Protein AF-X6LJZ7-F1 (afdb_monomer_lite)

Organism: Reticulomyxa filosa (NCBI:txid46433)

Secondary structure (DSSP, 8-state):
-HHHHHHHHHHHHTT-SEEE-S--SS--SS--EEEETTEEEEEEETTEEEEEEEETTTTEEEEEEE--TT---SSEEEEE---BTTBEEEEEEEBTTTEEEEEEE--TT-TTS-------EE-B-TT-PBP---SSEEEEEEEEEESTTS-EEEEEEETTEEEEEETTTTEEEEEEE---SSS---S-EEEEETTEEEEEEEEETTEEEEEEEETTTTEEEEEEE---HHHHT-BS-EEEEETTTEEEEE--EEE-TTSPEEE---EEEEETTTTEEEE-S---SS--BS-EEEE-TTSSEEEEE--B-TT-PBP--EEEEEPPBPGGGS---SS--SHHHHHHHHHHHHHHHHHHHTT--EEEEEES-TTHHHHHTTSTT-EEEEETTEEEEEE--SEEEEESS-EE-EEEEEES-EEEEES--EESSEEEE-TT-EE-HHHHHHSPPEEP-IIIIIIIHHHHHHHHHHHTT-SS-THHHHHHHHHHB-TT-HHHHHHHHHHHHHHHHTT-HHHHHHHHHHHHHHHHHHH-SSSHHHHHHHHHHHHHHHHTT-HHHHHHHHHHHHHHHHHHHTT--HHHHHHHHHHHHHHHHTT-HHHHHHHHHHHHHHHHHHH-TTSHHHHHHHHHHHHHHHHHHHHHHHHHHHHHHHHHHHHHHHHTTSTTS-----TTGGGTTTT-

Sequence (680 aa):
METMNVDFEKIWLDRTIFAALSPLPIPLFQGQCISYKQEILICGGNKVNECYSYHTIQKQYKFICSYPKDVILLGHCVVDIKNNKNKITLLSFGGSFKHTLIMNYTSVWNDKIVVKNNKWIPLKDNNNNIICIDKGNYEGARAVIGGSNNNLLFITYSPQNISVFNLNTFQYINHSTFSTKENWICYHCFISSINNNNKMILFYKNTGLIINYNENDNIFQYNKISVCDEISSLKRYSCICVNDDTILFFGGWNKDISSKTFVSNIIVKYLIKKDIWIKLNHDLPISLFGCCIVLNDNNNCIHIIGGKDNKGNILTKHIRMKLKIEISKTLDLRKHWNQNWINSNVEASKIVKKMIDKNEHGLIIITNNNNLFYTLKNYYNIGKKQIQDYWIYVIKKKLIILNDDIIIDGNIYVIDCEIKLQGKAKITTQIFATKNSIVDQELEQSIIPIQWNLEIHHDISVMLQYLEENTHFLQNGPEQHLKLCVDTFESNHPFIANSYNISGLFYSNRGLYDKALTHYNKALKICLNVFGMYHPWTGNLFNNLGHAYNQTQQYNKAIENHKKSLEIRKKIFKNIHKDIATSCQNLGRIFDHIGRYEIAYAYFEESWKIFSKLLGEWNNITKNVKNTMKLLIIFKIDRIKQLCGYHFISSFLKIVQQHTYLATNLILCNSTVRITAKII

Radius of gyration: 34.08 Å; chains: 1; bounding box: 97×70×107 Å

Structure (mmCIF, N/CA/C/O backbone):
data_AF-X6LJZ7-F1
#
_entry.id   AF-X6LJZ7-F1
#
loop_
_atom_site.group_PDB
_atom_site.id
_atom_site.type_symbol
_atom_site.label_atom_id
_atom_site.label_alt_id
_atom_site.label_comp_id
_atom_site.label_asym_id
_atom_site.label_entity_id
_atom_site.label_seq_id
_atom_site.pdbx_PDB_ins_code
_atom_site.Cartn_x
_atom_site.Cartn_y
_atom_site.Cartn_z
_atom_site.occupancy
_atom_site.B_iso_or_equiv
_atom_site.auth_seq_id
_atom_site.auth_comp_id
_atom_site.auth_asym_id
_atom_site.auth_atom_id
_atom_site.pdbx_PDB_model_num
ATOM 1 N N . MET A 1 1 ? -10.940 -20.902 -21.200 1.00 37.16 1 MET A N 1
ATOM 2 C CA . MET A 1 1 ? -10.931 -19.465 -21.554 1.00 37.16 1 MET A CA 1
ATOM 3 C C . MET A 1 1 ? -12.209 -18.773 -21.091 1.00 37.16 1 MET A C 1
ATOM 5 O O . MET A 1 1 ? -12.091 -17.740 -20.452 1.00 37.16 1 MET A O 1
ATOM 9 N N . GLU A 1 2 ? -13.398 -19.352 -21.291 1.00 28.58 2 GLU A N 1
ATOM 10 C CA . GLU A 1 2 ? -14.674 -18.739 -20.860 1.00 28.58 2 GLU A CA 1
ATOM 11 C C . GLU A 1 2 ? -14.848 -18.609 -19.335 1.00 28.58 2 GLU A C 1
ATOM 13 O O . GLU A 1 2 ? -15.313 -17.577 -18.864 1.00 28.58 2 GLU A O 1
ATOM 18 N N . THR A 1 3 ? -14.389 -19.579 -18.536 1.00 33.03 3 THR A N 1
ATOM 19 C CA . THR A 1 3 ? -14.455 -19.502 -17.061 1.00 33.03 3 THR A CA 1
ATOM 20 C C . THR A 1 3 ? -13.503 -18.467 -16.452 1.00 33.03 3 THR A C 1
ATOM 22 O O . THR A 1 3 ? -13.811 -17.891 -15.416 1.00 33.03 3 THR A O 1
ATOM 25 N N . MET A 1 4 ? -12.377 -18.175 -17.114 1.00 40.09 4 MET A N 1
ATOM 26 C CA . MET A 1 4 ? -11.427 -17.143 -16.674 1.00 40.09 4 MET A CA 1
ATOM 27 C C . MET A 1 4 ? -12.025 -15.736 -16.831 1.00 40.09 4 MET A C 1
ATOM 29 O O . MET A 1 4 ? -11.878 -14.914 -15.935 1.00 40.09 4 MET A O 1
ATOM 33 N N . ASN A 1 5 ? -12.751 -15.465 -17.923 1.00 44.72 5 ASN A N 1
ATOM 34 C CA . ASN A 1 5 ? -13.320 -14.138 -18.198 1.00 44.72 5 ASN A CA 1
ATOM 35 C C . ASN A 1 5 ? -14.356 -13.680 -17.155 1.00 44.72 5 ASN A C 1
ATOM 37 O O . ASN A 1 5 ? -14.357 -12.508 -16.784 1.00 44.72 5 ASN A O 1
ATOM 41 N N . VAL A 1 6 ? -15.194 -14.592 -16.646 1.00 43.44 6 VAL A N 1
ATOM 42 C CA . VAL A 1 6 ? -16.256 -14.255 -15.677 1.00 43.44 6 VAL A CA 1
ATOM 43 C C . VAL A 1 6 ? -15.681 -13.899 -14.299 1.00 43.44 6 VAL A C 1
ATOM 45 O O . VAL A 1 6 ? -16.143 -12.949 -13.662 1.00 43.44 6 VAL A O 1
ATOM 48 N N . ASP A 1 7 ? -14.631 -14.596 -13.853 1.00 52.34 7 ASP A N 1
ATOM 49 C CA . ASP A 1 7 ? -13.920 -14.236 -12.620 1.00 52.34 7 ASP A CA 1
ATOM 50 C C . ASP A 1 7 ? -13.111 -12.941 -12.796 1.00 52.34 7 ASP A C 1
ATOM 52 O O . ASP A 1 7 ? -13.079 -12.108 -11.888 1.00 52.34 7 ASP A O 1
ATOM 56 N N . PHE A 1 8 ? -12.519 -12.703 -13.974 1.00 54.56 8 PHE A N 1
ATOM 57 C CA . PHE A 1 8 ? -11.757 -11.480 -14.236 1.00 54.56 8 PHE A CA 1
ATOM 58 C C . PHE A 1 8 ? -12.614 -10.217 -14.231 1.00 54.56 8 PHE A C 1
ATOM 60 O O . PHE A 1 8 ? -12.224 -9.261 -13.564 1.00 54.56 8 PHE A O 1
ATOM 67 N N . GLU A 1 9 ? -13.770 -10.191 -14.901 1.00 48.50 9 GLU A N 1
ATOM 68 C CA . GLU A 1 9 ? -14.660 -9.019 -14.872 1.00 48.50 9 GLU A CA 1
ATOM 69 C C . GLU A 1 9 ? -15.162 -8.721 -13.457 1.00 48.50 9 GLU A C 1
ATOM 71 O O . GLU A 1 9 ? -15.207 -7.563 -13.040 1.00 48.50 9 GLU A O 1
ATOM 76 N N . LYS A 1 10 ? -15.454 -9.761 -12.670 1.00 49.53 10 LYS A N 1
ATOM 77 C CA . LYS A 1 10 ? -15.878 -9.620 -11.273 1.00 49.53 10 LYS A CA 1
ATOM 78 C C . LYS A 1 10 ? -14.760 -9.064 -10.383 1.00 49.53 10 LYS A C 1
ATOM 80 O O . LYS A 1 10 ? -15.015 -8.181 -9.564 1.00 49.53 10 LYS A O 1
ATOM 85 N N . ILE A 1 11 ? -13.519 -9.521 -10.579 1.00 51.59 11 ILE A N 1
ATOM 86 C CA . ILE A 1 11 ? -12.328 -8.981 -9.902 1.00 51.59 11 ILE A CA 1
ATOM 87 C C . ILE A 1 11 ? -12.042 -7.541 -10.357 1.00 51.59 11 ILE A C 1
ATOM 89 O O . ILE A 1 11 ? -11.551 -6.744 -9.560 1.00 51.59 11 ILE A O 1
ATOM 93 N N . TRP A 1 12 ? -12.335 -7.185 -11.610 1.00 48.47 12 TRP A N 1
ATOM 94 C CA . TRP A 1 12 ? -12.125 -5.840 -12.154 1.00 48.47 12 TRP A CA 1
ATOM 95 C C . TRP A 1 12 ? -13.173 -4.833 -11.650 1.00 48.47 12 TRP A C 1
ATOM 97 O O . TRP A 1 12 ? -12.824 -3.717 -11.271 1.00 48.47 12 TRP A O 1
ATOM 107 N N . LEU A 1 13 ? -14.445 -5.236 -11.568 1.00 47.66 13 LEU A N 1
ATOM 108 C CA . LEU A 1 13 ? -15.552 -4.408 -11.073 1.00 47.66 13 LEU A CA 1
ATOM 109 C C . LEU A 1 13 ? -15.443 -4.092 -9.568 1.00 47.66 13 LEU A C 1
ATOM 111 O O . LEU A 1 13 ? -15.886 -3.032 -9.133 1.00 47.66 13 LEU A O 1
ATOM 115 N N . ASP A 1 14 ? -14.800 -4.950 -8.766 1.00 54.00 14 ASP A N 1
ATOM 116 C CA . ASP A 1 14 ? -14.609 -4.734 -7.318 1.00 54.00 14 ASP A CA 1
ATOM 117 C C . ASP A 1 14 ? -13.400 -3.822 -6.973 1.00 54.00 14 ASP A C 1
ATOM 119 O O . ASP A 1 14 ? -12.993 -3.725 -5.809 1.00 54.00 14 ASP A O 1
ATOM 123 N N . ARG A 1 15 ? -12.779 -3.156 -7.963 1.00 58.78 15 ARG A N 1
ATOM 124 C CA . ARG A 1 15 ? -11.530 -2.372 -7.799 1.00 58.78 15 ARG A CA 1
ATOM 125 C C . ARG A 1 15 ? -11.688 -0.854 -7.781 1.00 58.78 15 ARG A C 1
ATOM 127 O O . ARG A 1 15 ? -10.682 -0.154 -7.698 1.00 58.78 15 ARG A O 1
ATOM 134 N N . THR A 1 16 ? -12.906 -0.320 -7.792 1.00 66.12 16 THR A N 1
ATOM 135 C CA . THR A 1 16 ? -13.091 1.121 -7.575 1.00 66.12 16 THR A CA 1
ATOM 136 C C . THR A 1 16 ? -12.544 1.527 -6.200 1.00 66.12 16 THR A C 1
ATOM 138 O O . THR A 1 16 ? -12.784 0.843 -5.200 1.00 66.12 16 THR A O 1
ATOM 141 N N . ILE A 1 17 ? -11.806 2.649 -6.145 1.00 76.94 17 ILE A N 1
ATOM 142 C CA . ILE A 1 17 ? -11.232 3.180 -4.892 1.00 76.94 17 ILE A CA 1
ATOM 143 C C . ILE A 1 17 ? -12.330 3.331 -3.845 1.00 76.94 17 ILE A C 1
ATOM 145 O O . ILE A 1 17 ? -12.135 2.919 -2.707 1.00 76.94 17 ILE A O 1
ATOM 149 N N . PHE A 1 18 ? -13.494 3.843 -4.251 1.00 84.94 18 PHE A N 1
ATOM 150 C CA . PHE A 1 18 ? -14.702 3.867 -3.437 1.00 84.94 18 PHE A CA 1
ATOM 151 C C . PHE A 1 18 ? -15.737 2.888 -3.975 1.00 84.94 18 PHE A C 1
ATOM 153 O O . PHE A 1 18 ? -16.019 2.865 -5.173 1.00 84.94 18 PHE A O 1
ATOM 160 N N . ALA A 1 19 ? -16.355 2.128 -3.080 1.00 86.75 19 ALA A N 1
ATOM 161 C CA . ALA A 1 19 ? -17.525 1.318 -3.378 1.00 86.75 19 ALA A CA 1
ATOM 162 C C . ALA A 1 19 ? -18.630 1.627 -2.366 1.00 86.75 19 ALA A C 1
ATOM 164 O O . ALA A 1 19 ? -18.401 1.586 -1.155 1.00 86.75 19 ALA A O 1
ATOM 165 N N . ALA A 1 20 ? -19.828 1.932 -2.862 1.00 89.31 20 ALA A N 1
ATOM 166 C CA . ALA A 1 20 ? -21.016 1.983 -2.023 1.00 89.31 20 ALA A CA 1
ATOM 167 C C . ALA A 1 20 ? -21.414 0.548 -1.653 1.00 89.31 20 ALA A C 1
ATOM 169 O O . ALA A 1 20 ? -21.548 -0.311 -2.523 1.00 89.31 20 ALA A O 1
ATOM 170 N N . LEU A 1 21 ? -21.565 0.290 -0.359 1.00 91.12 21 LEU A N 1
ATOM 171 C CA . LEU A 1 21 ? -22.020 -0.986 0.180 1.00 91.12 21 LEU A CA 1
ATOM 172 C C . LEU A 1 21 ? -23.508 -0.908 0.535 1.00 91.12 21 LEU A C 1
ATOM 174 O O . LEU A 1 21 ? -24.127 0.157 0.438 1.00 91.12 21 LEU A O 1
ATOM 178 N N . SER A 1 22 ? -24.071 -2.044 0.956 1.00 90.19 22 SER A N 1
ATOM 179 C CA . SER A 1 22 ? -25.423 -2.120 1.512 1.00 90.19 22 SER A CA 1
ATOM 180 C C . SER A 1 22 ? -25.628 -0.992 2.533 1.00 90.19 22 SER A C 1
ATOM 182 O O . SER A 1 22 ? -24.755 -0.794 3.386 1.00 90.19 22 SER A O 1
ATOM 184 N N . PRO A 1 23 ? -26.724 -0.220 2.444 1.00 92.94 23 PRO A N 1
ATOM 185 C CA . PRO A 1 23 ? -26.965 0.867 3.377 1.00 92.94 23 PRO A CA 1
ATOM 186 C C . PRO A 1 23 ? -27.148 0.322 4.793 1.00 92.94 23 PRO A C 1
ATOM 188 O O . PRO A 1 23 ? -27.581 -0.816 4.988 1.00 92.94 23 PRO A O 1
ATOM 191 N N . LEU A 1 24 ? -26.833 1.155 5.784 1.00 93.19 24 LEU A N 1
ATOM 192 C CA . LEU A 1 24 ? -27.142 0.838 7.167 1.00 93.19 24 LEU A CA 1
ATOM 193 C C . LEU A 1 24 ? -28.652 0.618 7.330 1.00 93.19 24 LEU A C 1
ATOM 195 O O . LEU A 1 24 ? -29.433 1.376 6.746 1.00 93.19 24 LEU A O 1
ATOM 199 N N . PRO A 1 25 ? -29.062 -0.324 8.199 1.00 93.75 25 PRO A N 1
ATOM 200 C CA . PRO A 1 25 ? -30.467 -0.504 8.556 1.00 93.75 25 PRO A CA 1
ATOM 201 C C . PRO A 1 25 ? -31.114 0.764 9.130 1.00 93.75 25 PRO A C 1
ATOM 203 O O . PRO A 1 25 ? -32.317 0.955 8.987 1.00 93.75 25 PRO A O 1
ATOM 206 N N . ILE A 1 26 ? -30.315 1.635 9.759 1.00 93.31 26 ILE A N 1
ATOM 207 C CA . ILE A 1 26 ? -30.768 2.888 10.366 1.00 93.31 26 ILE A CA 1
ATOM 208 C C . ILE A 1 26 ? -29.807 4.052 10.066 1.00 93.31 26 ILE A C 1
ATOM 210 O O . ILE A 1 26 ? -28.598 3.827 9.927 1.00 93.31 26 ILE A O 1
ATOM 214 N N . PRO A 1 27 ? -30.302 5.303 9.966 1.00 95.94 27 PRO A N 1
ATOM 215 C CA . PRO A 1 27 ? -29.444 6.476 9.826 1.00 95.94 27 PRO A CA 1
ATOM 216 C C . PRO A 1 27 ? -28.544 6.641 11.054 1.00 95.94 27 PRO A C 1
ATOM 218 O O . PRO A 1 27 ? -29.017 6.548 12.184 1.00 95.94 27 PRO A O 1
ATOM 221 N N . LEU A 1 28 ? -27.255 6.919 10.847 1.00 96.19 28 LEU A N 1
ATOM 222 C CA . LEU A 1 28 ? -26.277 6.980 11.936 1.00 96.19 28 LEU A CA 1
ATOM 223 C C . LEU A 1 28 ? -25.465 8.275 11.892 1.00 96.19 28 LEU A C 1
ATOM 225 O O . LEU A 1 28 ? -24.857 8.595 10.876 1.00 96.19 28 LEU A O 1
ATOM 229 N N . PHE A 1 29 ? -25.384 8.992 13.013 1.00 95.94 29 PHE A N 1
ATOM 230 C CA . PHE A 1 29 ? -24.537 10.177 13.177 1.00 95.94 29 PHE A CA 1
ATOM 231 C C . PHE A 1 29 ? -23.762 10.093 14.492 1.00 95.94 29 PHE A C 1
ATOM 233 O O . PHE A 1 29 ? -24.337 9.740 15.515 1.00 95.94 29 PHE A O 1
ATOM 240 N N . GLN A 1 30 ? -22.467 10.423 14.471 1.00 94.12 30 GLN A N 1
ATOM 241 C CA . GLN A 1 30 ? -21.550 10.304 15.617 1.00 94.12 30 GLN A CA 1
ATOM 242 C C . GLN A 1 30 ? -21.539 8.899 16.238 1.00 94.12 30 GLN A C 1
ATOM 244 O O . GLN A 1 30 ? -21.452 8.752 17.455 1.00 94.12 30 GLN A O 1
ATOM 249 N N . GLY A 1 31 ? -21.665 7.875 15.393 1.00 93.88 31 GLY A N 1
ATOM 250 C CA . GLY A 1 31 ? -21.582 6.490 15.833 1.00 93.88 31 GLY A CA 1
ATOM 251 C C . GLY A 1 31 ? -20.154 6.051 16.136 1.00 93.88 31 GLY A C 1
ATOM 252 O O . GLY A 1 31 ? -19.194 6.682 15.692 1.00 93.88 31 GLY A O 1
ATOM 253 N N . GLN A 1 32 ? -20.035 4.949 16.872 1.00 95.31 32 GLN A N 1
ATOM 254 C CA . GLN A 1 32 ? -18.762 4.298 17.185 1.00 95.31 32 GLN A CA 1
ATOM 255 C C . GLN A 1 32 ? -18.705 2.925 16.520 1.00 95.31 32 GLN A C 1
ATOM 257 O O . GLN A 1 32 ? -19.726 2.241 16.416 1.00 95.31 32 GLN A O 1
ATOM 262 N N . CYS A 1 33 ? -17.528 2.523 16.050 1.00 95.00 33 CYS A N 1
ATOM 263 C CA . CYS A 1 33 ? -17.356 1.287 15.307 1.00 95.00 33 CYS A CA 1
ATOM 264 C C . CYS A 1 33 ? -15.998 0.648 15.576 1.00 95.00 33 CYS A C 1
ATOM 266 O O . CYS A 1 33 ? -15.002 1.340 15.771 1.00 95.00 33 CYS A O 1
ATOM 268 N N . ILE A 1 34 ? -15.986 -0.683 15.622 1.00 93.44 34 ILE A N 1
ATOM 269 C CA . ILE A 1 34 ? -14.829 -1.500 15.999 1.00 93.44 34 ILE A CA 1
ATOM 270 C C . ILE A 1 34 ? -14.726 -2.678 15.031 1.00 93.44 34 ILE A C 1
ATOM 272 O O . ILE A 1 34 ? -15.739 -3.299 14.700 1.00 93.44 34 ILE A O 1
ATOM 276 N N . SER A 1 35 ? -13.512 -2.973 14.562 1.00 91.62 35 SER A N 1
ATOM 277 C CA . SER A 1 35 ? -13.249 -4.143 13.719 1.00 91.62 35 SER A CA 1
ATOM 278 C C . SER A 1 35 ? -13.084 -5.381 14.589 1.00 91.62 35 SER A C 1
ATOM 280 O O . SER A 1 35 ? -12.431 -5.329 15.630 1.00 91.62 35 SER A O 1
ATOM 282 N N . TYR A 1 36 ? -13.682 -6.490 14.169 1.00 89.88 36 TYR A N 1
ATOM 283 C CA . TYR A 1 36 ? -13.529 -7.780 14.823 1.00 89.88 36 TYR A CA 1
ATOM 284 C C . TYR A 1 36 ? -13.624 -8.913 13.802 1.00 89.88 36 TYR A C 1
ATOM 286 O O . TYR A 1 36 ? -14.709 -9.272 13.345 1.00 89.88 36 TYR A O 1
ATOM 294 N N . LYS A 1 37 ? -12.498 -9.544 13.468 1.00 87.12 37 LYS A N 1
ATOM 295 C CA . LYS A 1 37 ? -12.420 -10.632 12.481 1.00 87.12 37 LYS A CA 1
ATOM 296 C C . LYS A 1 37 ? -12.952 -10.173 11.120 1.00 87.12 37 LYS A C 1
ATOM 298 O O . LYS A 1 37 ? -12.398 -9.300 10.464 1.00 87.12 37 LYS A O 1
ATOM 303 N N . GLN A 1 38 ? -14.028 -10.791 10.652 1.00 89.81 38 GLN A N 1
ATOM 304 C CA . GLN A 1 38 ? -14.678 -10.437 9.390 1.00 89.81 38 GLN A CA 1
ATOM 305 C C . GLN A 1 38 ? -15.915 -9.565 9.631 1.00 89.81 38 GLN A C 1
ATOM 307 O O . GLN A 1 38 ? -16.794 -9.494 8.775 1.00 89.81 38 GLN A O 1
ATOM 312 N N . GLU A 1 39 ? -15.993 -8.913 10.790 1.00 92.62 39 GLU A N 1
ATOM 313 C CA . GLU A 1 39 ? -17.134 -8.123 11.227 1.00 92.62 39 GLU A CA 1
ATOM 314 C C . GLU A 1 39 ? -16.726 -6.693 11.569 1.00 92.62 39 GLU A C 1
ATOM 316 O O . GLU A 1 39 ? -15.629 -6.430 12.057 1.00 92.62 39 GLU A O 1
ATOM 321 N N . ILE A 1 40 ? -17.656 -5.769 11.354 1.00 94.69 40 ILE A N 1
ATOM 322 C CA . ILE A 1 40 ? -17.589 -4.403 11.861 1.00 94.69 40 ILE A CA 1
ATOM 323 C C . ILE A 1 40 ? -18.748 -4.226 12.829 1.00 94.69 40 ILE A C 1
ATOM 325 O O . ILE A 1 40 ? -19.912 -4.289 12.428 1.00 94.69 40 ILE A O 1
ATOM 329 N N . LEU A 1 41 ? -18.424 -4.003 14.097 1.00 95.81 41 LEU A N 1
ATOM 330 C CA . LEU A 1 41 ? -19.395 -3.751 15.151 1.00 95.81 41 LEU A CA 1
ATOM 331 C C . LEU A 1 41 ? -19.708 -2.261 15.174 1.00 95.81 41 LEU A C 1
ATOM 333 O O . LEU A 1 41 ? -18.800 -1.450 15.299 1.00 95.81 41 LEU A O 1
ATOM 337 N N . ILE A 1 42 ? -20.979 -1.902 15.064 1.00 96.94 42 ILE A N 1
ATOM 338 C CA . ILE A 1 42 ? -21.489 -0.531 15.096 1.00 96.94 42 ILE A CA 1
ATOM 339 C C . ILE A 1 42 ? -22.257 -0.375 16.405 1.00 96.94 42 ILE A C 1
ATOM 341 O O . ILE A 1 42 ? -23.224 -1.099 16.632 1.00 96.94 42 ILE A O 1
ATOM 345 N N . CYS A 1 43 ? -21.818 0.539 17.267 1.00 96.50 43 CYS A N 1
ATOM 346 C CA . CYS A 1 43 ? -22.246 0.646 18.663 1.00 96.50 43 CYS A CA 1
ATOM 347 C C . CYS A 1 43 ? -23.010 1.952 18.921 1.00 96.50 43 CYS A C 1
ATOM 349 O O . CYS A 1 43 ? -22.496 2.865 19.579 1.00 96.50 43 CYS A O 1
ATOM 351 N N . GLY A 1 44 ? -24.230 2.036 18.384 1.00 94.38 44 GLY A N 1
ATOM 352 C CA . GLY A 1 44 ? -25.097 3.203 18.523 1.00 94.38 44 GLY A CA 1
ATOM 353 C C . GLY A 1 44 ? -24.507 4.492 17.940 1.00 94.38 44 GLY A C 1
ATOM 354 O O . GLY A 1 44 ? -23.439 4.508 17.322 1.00 94.38 44 GLY A O 1
ATOM 355 N N . GLY A 1 45 ? -25.220 5.592 18.139 1.00 93.94 45 GLY A N 1
ATOM 356 C CA . GLY A 1 45 ? -24.857 6.937 17.701 1.00 93.94 45 GLY A CA 1
ATOM 357 C C . GLY A 1 45 ? -25.763 7.974 18.351 1.00 93.94 45 GLY A C 1
ATOM 358 O O . GLY A 1 45 ? -26.560 7.640 19.219 1.00 93.94 45 GLY A O 1
ATOM 359 N N . ASN A 1 46 ? -25.659 9.235 17.940 1.00 94.44 46 ASN A N 1
ATOM 360 C CA . ASN A 1 46 ? -26.470 10.313 18.499 1.00 94.44 46 ASN A CA 1
ATOM 361 C C . ASN A 1 46 ? -27.972 9.966 18.451 1.00 94.44 46 ASN A C 1
ATOM 363 O O . ASN A 1 46 ? -28.546 9.914 17.362 1.00 94.44 46 ASN A O 1
ATOM 367 N N . LYS A 1 47 ? -28.588 9.749 19.624 1.00 90.38 47 LYS A N 1
ATOM 368 C CA . LYS A 1 47 ? -29.990 9.310 19.798 1.00 90.38 47 LYS A CA 1
ATOM 369 C C . LYS A 1 47 ? -30.353 7.982 19.109 1.00 90.38 47 LYS A C 1
ATOM 371 O O . LYS A 1 47 ? -31.519 7.755 18.799 1.00 90.38 47 LYS A O 1
ATOM 376 N N . VAL A 1 48 ? -29.372 7.120 18.864 1.00 94.94 48 VAL A N 1
ATOM 377 C CA . VAL A 1 48 ? -29.537 5.811 18.221 1.00 94.94 48 VAL A CA 1
ATOM 378 C C . VAL A 1 48 ? -28.931 4.749 19.126 1.00 94.94 48 VAL A C 1
ATOM 380 O O . VAL A 1 48 ? -27.715 4.724 19.299 1.00 94.94 48 VAL A O 1
ATOM 383 N N . ASN A 1 49 ? -29.760 3.867 19.683 1.00 95.81 49 ASN A N 1
ATOM 384 C CA . ASN A 1 49 ? -29.334 2.904 20.703 1.00 95.81 49 ASN A CA 1
ATOM 385 C C . ASN A 1 49 ? -29.037 1.515 20.125 1.00 95.81 49 ASN A C 1
ATOM 387 O O . ASN A 1 49 ? -28.453 0.676 20.804 1.00 95.81 49 ASN A O 1
ATOM 391 N N . GLU A 1 50 ? -29.434 1.239 18.890 1.00 96.69 50 GLU A N 1
ATOM 392 C CA . GLU A 1 50 ? -29.260 -0.052 18.242 1.00 96.69 50 GLU A CA 1
ATOM 393 C C . GLU A 1 50 ? -27.801 -0.291 17.834 1.00 96.69 50 GLU A C 1
ATOM 395 O O . GLU A 1 50 ? -27.112 0.584 17.301 1.00 96.69 50 GLU A O 1
ATOM 400 N N . CYS A 1 51 ? -27.342 -1.521 18.043 1.00 96.88 51 CYS A N 1
ATOM 401 C CA . CYS A 1 51 ? -26.030 -1.996 17.636 1.00 96.88 51 CYS A CA 1
ATOM 402 C C . CYS A 1 51 ? -26.165 -3.048 16.531 1.00 96.88 51 CYS A C 1
ATOM 404 O O . CYS A 1 51 ? -27.026 -3.929 16.595 1.00 96.88 51 CYS A O 1
ATOM 406 N N . TYR A 1 52 ? -25.270 -3.002 15.546 1.00 96.69 52 TYR A N 1
ATOM 407 C CA . TYR A 1 52 ? -25.267 -3.916 14.402 1.00 96.69 52 TYR A CA 1
ATOM 408 C C . TYR A 1 52 ? -23.876 -4.485 14.150 1.00 96.69 52 TYR A C 1
ATOM 410 O O . TYR A 1 52 ? -22.875 -3.815 14.383 1.00 96.69 52 TYR A O 1
ATOM 418 N N . SER A 1 53 ? -23.818 -5.707 13.631 1.00 95.56 53 SER A N 1
ATOM 419 C CA . SER A 1 53 ? -22.615 -6.307 13.062 1.00 95.56 53 SER A CA 1
ATOM 420 C C . SER A 1 53 ? -22.763 -6.335 11.546 1.00 95.56 53 SER A C 1
ATOM 422 O O . SER A 1 53 ? -23.752 -6.854 11.027 1.00 95.56 53 SER A O 1
ATOM 424 N N . TYR A 1 54 ? -21.791 -5.774 10.833 1.00 95.69 54 TYR A N 1
ATOM 425 C CA . TYR A 1 54 ? -21.675 -5.897 9.384 1.00 95.69 54 TYR A CA 1
ATOM 426 C C . TYR A 1 54 ? -20.613 -6.932 9.025 1.00 95.69 54 TYR A C 1
ATOM 428 O O . TYR A 1 54 ? -19.452 -6.761 9.386 1.00 95.69 54 TYR A O 1
ATOM 436 N N . HIS A 1 55 ? -20.975 -7.964 8.266 1.00 93.00 55 HIS A N 1
ATOM 437 C CA . HIS A 1 55 ? -20.019 -8.967 7.802 1.00 93.00 55 HIS A CA 1
ATOM 438 C C . HIS A 1 55 ? -19.340 -8.506 6.507 1.00 93.00 55 HIS A C 1
ATOM 440 O O . HIS A 1 55 ? -19.987 -8.322 5.478 1.00 93.00 55 HIS A O 1
ATOM 446 N N . THR A 1 56 ? -18.014 -8.374 6.519 1.00 87.94 56 THR A N 1
ATOM 447 C CA . THR A 1 56 ? -17.232 -7.787 5.416 1.00 87.94 56 THR A CA 1
ATOM 448 C C . THR A 1 56 ? -17.241 -8.634 4.142 1.00 87.94 56 THR A C 1
ATOM 450 O O . THR A 1 56 ? -17.315 -8.078 3.048 1.00 87.94 56 THR A O 1
ATOM 453 N N . ILE A 1 57 ? -17.226 -9.966 4.277 1.00 84.06 57 ILE A N 1
ATOM 454 C CA . ILE A 1 57 ? -17.342 -10.910 3.151 1.00 84.06 57 ILE A CA 1
ATOM 455 C C . ILE A 1 57 ? -18.790 -11.054 2.665 1.00 84.06 57 ILE A C 1
ATOM 457 O O . ILE A 1 57 ? -19.044 -10.914 1.472 1.00 84.06 57 ILE A O 1
ATOM 461 N N . GLN A 1 58 ? -19.743 -11.310 3.571 1.00 87.06 58 GLN A N 1
ATOM 462 C CA . GLN A 1 58 ? -21.148 -11.542 3.197 1.00 87.06 58 GLN A CA 1
ATOM 463 C C . GLN A 1 58 ? -21.877 -10.254 2.776 1.00 87.06 58 GLN A C 1
ATOM 465 O O . GLN A 1 58 ? -22.912 -10.321 2.122 1.00 87.06 58 GLN A O 1
ATOM 470 N N . LYS A 1 59 ? -21.332 -9.079 3.120 1.00 90.25 59 LYS A N 1
ATOM 471 C CA . LYS A 1 59 ? -21.869 -7.742 2.809 1.00 90.25 59 LYS A CA 1
ATOM 472 C C . LYS A 1 59 ? -23.280 -7.491 3.357 1.00 90.25 59 LYS A C 1
ATOM 474 O O . LYS A 1 59 ? -24.094 -6.793 2.748 1.00 90.25 59 LYS A O 1
ATOM 479 N N . GLN A 1 60 ? -23.556 -8.048 4.532 1.00 93.62 60 GLN A N 1
ATOM 480 C CA . GLN A 1 60 ? -24.857 -8.004 5.193 1.00 93.62 60 GLN A CA 1
ATOM 481 C C . GLN A 1 60 ? -24.735 -7.505 6.633 1.00 93.62 60 GLN A C 1
ATOM 483 O O . GLN A 1 60 ? -23.685 -7.634 7.263 1.00 93.62 60 GLN A O 1
ATOM 488 N N . TYR A 1 61 ? -25.834 -6.954 7.148 1.00 95.94 61 TYR A N 1
ATOM 489 C CA . TYR A 1 61 ? -25.971 -6.530 8.537 1.00 95.94 61 TYR A CA 1
ATOM 490 C C . TYR A 1 61 ? -26.787 -7.544 9.337 1.00 95.94 61 TYR A C 1
ATOM 492 O O . TYR A 1 61 ? -27.783 -8.070 8.845 1.00 95.94 61 TYR A O 1
ATOM 500 N N . LYS A 1 62 ? -26.413 -7.743 10.599 1.00 94.88 62 LYS A N 1
ATOM 501 C CA . LYS A 1 62 ? -27.217 -8.422 11.617 1.00 94.88 62 LYS A CA 1
ATOM 502 C C . LYS A 1 62 ? -27.305 -7.552 12.862 1.00 94.88 62 LYS A C 1
ATOM 504 O O . LYS A 1 62 ? -26.339 -6.893 13.244 1.00 94.88 62 LYS A O 1
ATOM 509 N N . PHE A 1 63 ? -28.474 -7.539 13.486 1.00 94.88 63 PHE A N 1
ATOM 510 C CA . PHE A 1 63 ? -28.681 -6.860 14.759 1.00 94.88 63 PHE A CA 1
ATOM 511 C C . PHE A 1 63 ? -27.885 -7.556 15.875 1.00 94.88 63 PHE A C 1
ATOM 513 O O . PHE A 1 63 ? -27.815 -8.784 15.905 1.00 94.88 63 PHE A O 1
ATOM 520 N N . ILE A 1 64 ? -27.281 -6.775 16.775 1.00 94.88 64 ILE A N 1
ATOM 521 C CA . ILE A 1 64 ? -26.548 -7.283 17.944 1.00 94.88 64 ILE A CA 1
ATOM 522 C C . ILE A 1 64 ? -27.422 -7.178 19.193 1.00 94.88 64 ILE A C 1
ATOM 524 O O . ILE A 1 64 ? -27.764 -8.189 19.799 1.00 94.88 64 ILE A O 1
ATOM 528 N N . CYS A 1 65 ? -27.715 -5.945 19.606 1.00 94.94 65 CYS A N 1
ATOM 529 C CA . CYS A 1 65 ? -28.500 -5.582 20.784 1.00 94.94 65 CYS A CA 1
ATOM 530 C C . CYS A 1 65 ? -28.780 -4.072 20.750 1.00 94.94 65 CYS A C 1
ATOM 532 O O . CYS A 1 65 ? -28.295 -3.380 19.855 1.00 94.94 65 CYS A O 1
ATOM 534 N N . SER A 1 66 ? -29.505 -3.551 21.738 1.00 96.25 66 SER A N 1
ATOM 535 C CA . SER A 1 66 ? -29.627 -2.107 21.956 1.00 96.25 66 SER A CA 1
ATOM 536 C C . SER A 1 66 ? -29.021 -1.712 23.299 1.00 96.25 66 SER A C 1
ATOM 538 O O . SER A 1 66 ? -29.007 -2.508 24.242 1.00 96.25 66 SER A O 1
ATOM 540 N N . TYR A 1 67 ? -28.538 -0.475 23.397 1.00 97.19 67 TYR A N 1
ATOM 541 C CA . TYR A 1 67 ? -28.262 0.151 24.688 1.00 97.19 67 TYR A CA 1
ATOM 542 C C . TYR A 1 67 ? -29.541 0.189 25.551 1.00 97.19 67 TYR A C 1
ATOM 544 O O . TYR A 1 67 ? -30.648 0.214 24.997 1.00 97.19 67 TYR A O 1
ATOM 552 N N . PRO A 1 68 ? -29.413 0.184 26.894 1.00 96.19 68 PRO A N 1
ATOM 553 C CA . PRO A 1 68 ? -30.545 0.350 27.804 1.00 96.19 68 PRO A CA 1
ATOM 554 C C . PRO A 1 68 ? -31.386 1.591 27.461 1.00 96.19 68 PRO A C 1
ATOM 556 O O . PRO A 1 68 ? -30.861 2.587 26.967 1.00 96.19 68 PRO A O 1
ATOM 559 N N . LYS A 1 69 ? -32.705 1.531 27.686 1.00 92.75 69 LYS A N 1
ATOM 560 C CA . LYS A 1 69 ? -33.647 2.586 27.250 1.00 92.75 69 LYS A CA 1
ATOM 561 C C . LYS A 1 69 ? -33.403 3.943 27.920 1.00 92.75 69 LYS A C 1
ATOM 563 O O . LYS A 1 69 ? -33.758 4.969 27.356 1.00 92.75 69 LYS A O 1
ATOM 568 N N . ASP A 1 70 ? -32.827 3.926 29.112 1.00 92.00 70 ASP A N 1
ATOM 569 C CA . ASP A 1 70 ? -32.438 5.079 29.923 1.00 92.00 70 ASP A CA 1
ATOM 570 C C . ASP A 1 70 ? -31.123 5.730 29.463 1.00 92.00 70 ASP A C 1
ATOM 572 O O . ASP A 1 70 ? -30.803 6.843 29.876 1.00 92.00 70 ASP A O 1
ATOM 576 N N . VAL A 1 71 ? -30.375 5.076 28.571 1.00 94.00 71 VAL A N 1
ATOM 577 C CA . VAL A 1 71 ? -29.114 5.595 28.039 1.00 94.00 71 VAL A CA 1
ATOM 578 C C . VAL A 1 71 ? -29.379 6.424 26.787 1.00 94.00 71 VAL A C 1
ATOM 580 O O . VAL A 1 71 ? -29.953 5.944 25.806 1.00 94.00 71 VAL A O 1
ATOM 583 N N . ILE A 1 72 ? -28.911 7.673 26.812 1.00 94.56 72 ILE A N 1
ATOM 584 C CA . ILE A 1 72 ? -28.977 8.602 25.683 1.00 94.56 72 ILE A CA 1
ATOM 585 C C . ILE A 1 72 ? -27.565 8.826 25.159 1.00 94.56 72 ILE A C 1
ATOM 587 O O . ILE A 1 72 ? -26.733 9.472 25.788 1.00 94.56 72 ILE A O 1
ATOM 591 N N . LEU A 1 73 ? -27.292 8.329 23.963 1.00 94.88 73 LEU A N 1
ATOM 592 C CA . LEU A 1 73 ? -25.978 8.481 23.360 1.00 94.88 73 LEU A CA 1
ATOM 593 C C . LEU A 1 73 ? -25.843 9.862 22.709 1.00 94.88 73 LEU A C 1
ATOM 595 O O . LEU A 1 73 ? -26.585 10.199 21.785 1.00 94.88 73 LEU A O 1
ATOM 599 N N . LEU A 1 74 ? -24.879 10.656 23.184 1.00 93.69 74 LEU A N 1
ATOM 600 C CA . LEU A 1 74 ? -24.458 11.918 22.571 1.00 93.69 74 LEU A CA 1
ATOM 601 C C . LEU A 1 74 ? -22.948 12.105 22.761 1.00 93.69 74 LEU A C 1
ATOM 603 O O . LEU A 1 74 ? -22.488 12.466 23.841 1.00 93.69 74 LEU A O 1
ATOM 607 N N . GLY A 1 75 ? -22.173 11.833 21.707 1.00 91.19 75 GLY A N 1
ATOM 608 C CA . GLY A 1 75 ? -20.716 11.980 21.730 1.00 91.19 75 GLY A CA 1
ATOM 609 C C . GLY A 1 75 ? -19.991 10.986 22.646 1.00 91.19 75 GLY A C 1
ATOM 610 O O . GLY A 1 75 ? -18.934 11.332 23.169 1.00 91.19 75 GLY A O 1
ATOM 611 N N . HIS A 1 76 ? -20.552 9.790 22.850 1.00 95.06 76 HIS A N 1
ATOM 612 C CA . HIS A 1 76 ? -19.950 8.720 23.651 1.00 95.06 76 HIS A CA 1
ATOM 613 C C . HIS A 1 76 ? -18.714 8.112 22.980 1.00 95.06 76 HIS A C 1
ATOM 615 O O . HIS A 1 76 ? -18.476 8.288 21.780 1.00 95.06 76 HIS A O 1
ATOM 621 N N . CYS A 1 77 ? -17.942 7.359 23.761 1.00 94.75 77 CYS A N 1
ATOM 622 C CA . CYS A 1 77 ? -16.785 6.602 23.301 1.00 94.75 77 CYS A CA 1
ATOM 623 C C . CYS A 1 77 ? -17.031 5.095 23.467 1.00 94.75 77 CYS A C 1
ATOM 625 O O . CYS A 1 77 ? -17.751 4.668 24.377 1.00 94.75 77 CYS A O 1
ATOM 627 N N . VAL A 1 78 ? -16.450 4.292 22.572 1.00 96.19 78 VAL A N 1
ATOM 628 C CA . VAL A 1 78 ? -16.409 2.830 22.681 1.00 96.19 78 VAL A CA 1
ATOM 629 C C . VAL A 1 78 ? -14.996 2.363 22.348 1.00 96.19 78 VAL A C 1
ATOM 631 O O . VAL A 1 78 ? -14.437 2.790 21.342 1.00 96.19 78 VAL A O 1
ATOM 634 N N . VAL A 1 79 ? -14.429 1.500 23.188 1.00 94.25 79 VAL A N 1
ATOM 635 C CA . VAL A 1 79 ? -13.088 0.919 23.020 1.00 94.25 79 VAL A CA 1
ATOM 636 C C . VAL A 1 79 ? -13.126 -0.594 23.251 1.00 94.25 79 VAL A C 1
ATOM 638 O O . VAL A 1 79 ? -13.984 -1.088 23.983 1.00 94.25 79 VAL A O 1
ATOM 641 N N . ASP A 1 80 ? -12.203 -1.329 22.636 1.00 91.56 80 ASP A N 1
ATOM 642 C CA . ASP A 1 80 ? -11.960 -2.749 22.926 1.00 91.56 80 ASP A CA 1
ATOM 643 C C . ASP A 1 80 ? -10.916 -2.879 24.044 1.00 91.56 80 ASP A C 1
ATOM 645 O O . ASP A 1 80 ? -9.827 -2.329 23.919 1.00 91.56 80 ASP A O 1
ATOM 649 N N . ILE A 1 81 ? -11.247 -3.584 25.131 1.00 87.62 81 ILE A N 1
ATOM 650 C CA . ILE A 1 81 ? -10.418 -3.672 26.347 1.00 87.62 81 ILE A CA 1
ATOM 651 C C . ILE A 1 81 ? -9.806 -5.057 26.614 1.00 87.62 81 ILE A C 1
ATOM 653 O O . ILE A 1 81 ? -9.088 -5.212 27.601 1.00 87.62 81 ILE A O 1
ATOM 657 N N . LYS A 1 82 ? -10.085 -6.092 25.804 1.00 71.50 82 LYS A N 1
ATOM 658 C CA . LYS A 1 82 ? -9.526 -7.447 26.016 1.00 71.50 82 LYS A CA 1
ATOM 659 C C . LYS A 1 82 ? -9.283 -8.165 24.695 1.00 71.50 82 LYS A C 1
ATOM 661 O O . LYS A 1 82 ? -10.185 -8.806 24.165 1.00 71.50 82 LYS A O 1
ATOM 666 N N . ASN A 1 83 ? -8.037 -8.173 24.229 1.00 55.78 83 ASN A N 1
ATOM 667 C CA . ASN A 1 83 ? -7.683 -8.851 22.984 1.00 55.78 83 ASN A CA 1
ATOM 668 C C . ASN A 1 83 ? -7.139 -10.273 23.222 1.00 55.78 83 ASN A C 1
ATOM 670 O O . ASN A 1 83 ? -5.958 -10.556 23.037 1.00 55.78 83 ASN A O 1
ATOM 674 N N . ASN A 1 84 ? -8.019 -11.192 23.633 1.00 55.53 84 ASN A N 1
ATOM 675 C CA . ASN A 1 84 ? -7.774 -12.621 23.417 1.00 55.53 84 ASN A CA 1
ATOM 676 C C . ASN A 1 84 ? -8.316 -12.980 22.028 1.00 55.53 84 ASN A C 1
ATOM 678 O O . ASN A 1 84 ? -9.475 -12.695 21.745 1.00 55.53 84 ASN A O 1
ATOM 682 N N . LYS A 1 85 ? -7.538 -13.688 21.189 1.00 55.34 85 LYS A N 1
ATOM 683 C CA . LYS A 1 85 ? -7.849 -13.988 19.763 1.00 55.34 85 LYS A CA 1
ATOM 684 C C . LYS A 1 85 ? -9.274 -14.519 19.472 1.00 55.34 85 LYS A C 1
ATOM 686 O O . LYS A 1 85 ? -9.737 -14.462 18.333 1.00 55.34 85 LYS A O 1
ATOM 691 N N . ASN A 1 86 ? -9.989 -15.024 20.481 1.00 61.53 86 ASN A N 1
ATOM 692 C CA . ASN A 1 86 ? -11.313 -15.629 20.339 1.00 61.53 86 ASN A CA 1
ATOM 693 C C . ASN A 1 86 ? -12.487 -14.857 20.965 1.00 61.53 86 ASN A C 1
ATOM 695 O O . ASN A 1 86 ? -13.622 -15.236 20.687 1.00 61.53 86 ASN A O 1
ATOM 699 N N . LYS A 1 87 ? -12.275 -13.794 21.752 1.00 76.94 87 LYS A N 1
ATOM 700 C CA . LYS A 1 87 ? -13.353 -13.031 22.416 1.00 76.94 87 LYS A CA 1
ATOM 701 C C . LYS A 1 87 ? -13.018 -11.541 22.414 1.00 76.94 87 LYS A C 1
ATOM 703 O O . LYS A 1 87 ? -11.875 -11.206 22.684 1.00 76.94 87 LYS A O 1
ATOM 708 N N . ILE A 1 88 ? -14.006 -10.690 22.146 1.00 89.19 88 ILE A N 1
ATOM 709 C CA . ILE A 1 88 ? -13.860 -9.229 22.200 1.00 89.19 88 ILE A CA 1
ATOM 710 C C . ILE A 1 88 ? -14.749 -8.657 23.305 1.00 89.19 88 ILE A C 1
ATOM 712 O O . ILE A 1 88 ? -15.898 -9.084 23.481 1.00 89.19 88 ILE A O 1
ATOM 716 N N . THR A 1 89 ? -14.209 -7.705 24.061 1.00 92.75 89 THR A N 1
ATOM 717 C CA . THR A 1 89 ? -14.916 -7.042 25.157 1.00 92.75 89 THR A CA 1
ATOM 718 C C . THR A 1 89 ? -14.933 -5.547 24.900 1.00 92.75 89 THR A C 1
ATOM 720 O O . THR A 1 89 ? -13.893 -4.897 24.901 1.00 92.75 89 THR A O 1
ATOM 723 N N . LEU A 1 90 ? -16.129 -5.001 24.709 1.00 95.44 90 LEU A N 1
ATOM 724 C CA . LEU A 1 90 ? -16.335 -3.592 24.411 1.00 95.44 90 LEU A CA 1
ATOM 725 C C . LEU A 1 90 ? -16.662 -2.830 25.690 1.00 95.44 90 LEU A C 1
ATOM 727 O O . LEU A 1 90 ? -17.526 -3.255 26.456 1.00 95.44 90 LEU A O 1
ATOM 731 N N . LEU A 1 91 ? -16.017 -1.687 25.886 1.00 96.44 91 LEU A N 1
ATOM 732 C CA . LEU A 1 91 ? -16.320 -0.722 26.935 1.00 96.44 91 LEU A CA 1
ATOM 733 C C . LEU A 1 91 ? -16.896 0.533 26.288 1.00 96.44 91 LEU A C 1
ATOM 735 O O . LEU A 1 91 ? -16.228 1.172 25.480 1.00 96.44 91 LEU A O 1
ATOM 739 N N . SER A 1 92 ? -18.117 0.901 26.660 1.00 96.81 92 SER A N 1
ATOM 740 C CA . SER A 1 92 ? -18.770 2.133 26.237 1.00 96.81 92 SER A CA 1
ATOM 741 C C . SER A 1 92 ? -18.939 3.083 27.411 1.00 96.81 92 SER A C 1
ATOM 743 O O . SER A 1 92 ? -19.472 2.694 28.448 1.00 96.81 92 SER A O 1
ATOM 745 N N . PHE A 1 93 ? -18.515 4.333 27.250 1.00 96.12 93 PHE A N 1
ATOM 746 C CA . PHE A 1 93 ? -18.584 5.314 28.326 1.00 96.12 93 PHE A CA 1
ATOM 747 C C . PHE A 1 93 ? -18.632 6.759 27.818 1.00 96.12 93 PHE A C 1
ATOM 749 O O . PHE A 1 93 ? -18.387 7.041 26.639 1.00 96.12 93 PHE A O 1
ATOM 756 N N . GLY A 1 94 ? -18.913 7.682 28.737 1.00 93.31 94 GLY A N 1
ATOM 757 C CA . GLY A 1 94 ? -18.885 9.120 28.484 1.00 93.31 94 GLY A CA 1
ATOM 758 C C . GLY A 1 94 ? -20.109 9.640 27.738 1.00 93.31 94 GLY A C 1
ATOM 759 O O . GLY A 1 94 ? -21.209 9.136 27.924 1.00 93.31 94 GLY A O 1
ATOM 760 N N . GLY A 1 95 ? -19.909 10.669 26.911 1.00 90.94 95 GLY A N 1
ATOM 761 C CA . GLY A 1 95 ? -20.989 11.433 26.290 1.00 90.94 95 GLY A CA 1
ATOM 762 C C . GLY A 1 95 ? -21.570 12.517 27.203 1.00 90.94 95 GLY A C 1
ATOM 763 O O . GLY A 1 95 ? -21.173 12.655 28.361 1.00 90.94 95 GLY A O 1
ATOM 764 N N . SER A 1 96 ? -22.497 13.317 26.667 1.00 91.69 96 SER A N 1
ATOM 765 C CA . SER A 1 96 ? -23.179 14.369 27.441 1.00 91.69 96 SER A CA 1
ATOM 766 C C . SER A 1 96 ? -24.091 13.780 28.522 1.00 91.69 96 SER A C 1
ATOM 768 O O . SER A 1 96 ? -24.204 14.344 29.607 1.00 91.69 96 SER A O 1
ATOM 770 N N . PHE A 1 97 ? -24.709 12.628 28.238 1.00 90.94 97 PHE A N 1
ATOM 771 C CA . PHE A 1 97 ? -25.446 11.822 29.211 1.00 90.94 97 PHE A CA 1
ATOM 772 C C . PHE A 1 97 ? -24.573 10.632 29.582 1.00 90.94 97 PHE A C 1
ATOM 774 O O . PHE A 1 97 ? -24.425 9.685 28.816 1.00 90.94 97 PHE A O 1
ATOM 781 N N . LYS A 1 98 ? -23.921 10.750 30.733 1.00 89.38 98 LYS A N 1
ATOM 782 C CA . LYS A 1 98 ? -22.852 9.850 31.153 1.00 89.38 98 LYS A CA 1
ATOM 783 C C . LYS A 1 98 ? -23.373 8.432 31.381 1.00 89.38 98 LYS A C 1
ATOM 785 O O . LYS A 1 98 ? -24.353 8.231 32.094 1.00 89.38 98 LYS A O 1
ATOM 790 N N . HIS A 1 99 ? -22.636 7.450 30.878 1.00 94.62 99 HIS A N 1
ATOM 791 C CA . HIS A 1 99 ? -22.792 6.038 31.229 1.00 94.62 99 HIS A CA 1
ATOM 792 C C . HIS A 1 99 ? -21.430 5.347 31.306 1.00 94.62 99 HIS A C 1
ATOM 794 O O . HIS A 1 99 ? -20.406 5.886 30.881 1.00 94.62 99 HIS A O 1
ATOM 800 N N . THR A 1 100 ? -21.399 4.134 31.853 1.00 96.62 100 THR A N 1
ATOM 801 C CA . THR A 1 100 ? -20.246 3.228 31.770 1.00 96.62 100 THR A CA 1
ATOM 802 C C . THR A 1 100 ? -20.766 1.795 31.689 1.00 96.62 100 THR A C 1
ATOM 804 O O . THR A 1 100 ? -21.304 1.247 32.650 1.00 96.62 100 THR A O 1
ATOM 807 N N . LEU A 1 101 ? -20.659 1.207 30.502 1.00 97.00 101 LEU A N 1
ATOM 808 C CA . LEU A 1 101 ? -21.242 -0.082 30.151 1.00 97.00 101 LEU A CA 1
ATOM 809 C C . LEU A 1 101 ? -20.200 -0.968 29.482 1.00 97.00 101 LEU A C 1
ATOM 811 O O . LEU A 1 101 ? -19.354 -0.498 28.728 1.00 97.00 101 LEU A O 1
ATOM 815 N N . ILE A 1 102 ? -20.306 -2.268 29.709 1.00 95.69 102 ILE A N 1
ATOM 816 C CA . ILE A 1 102 ? -19.447 -3.288 29.124 1.00 95.69 102 ILE A CA 1
ATOM 817 C C . ILE A 1 102 ? -20.294 -4.314 28.369 1.00 95.69 102 ILE A C 1
ATOM 819 O O . ILE A 1 102 ? -21.416 -4.630 28.772 1.00 95.69 102 ILE A O 1
ATOM 823 N N . MET A 1 103 ? -19.761 -4.843 27.271 1.00 94.44 103 MET A N 1
ATOM 824 C CA . MET A 1 103 ? -20.362 -5.941 26.518 1.00 94.44 103 MET A CA 1
ATOM 825 C C . MET A 1 103 ? -19.290 -6.961 26.135 1.00 94.44 103 MET A C 1
ATOM 827 O O . MET A 1 103 ? -18.312 -6.634 25.468 1.00 94.44 103 MET A O 1
ATOM 831 N N . ASN A 1 104 ? -19.506 -8.224 26.502 1.00 92.06 104 ASN A N 1
ATOM 832 C CA . ASN A 1 104 ? -18.726 -9.345 25.980 1.00 92.06 104 ASN A CA 1
ATOM 833 C C . ASN A 1 104 ? -19.390 -9.839 24.698 1.00 92.06 104 ASN A C 1
ATOM 835 O O . ASN A 1 104 ? -20.397 -10.546 24.756 1.00 92.06 104 ASN A O 1
ATOM 839 N N . TYR A 1 105 ? -18.852 -9.438 23.552 1.00 91.31 105 TYR A N 1
ATOM 840 C CA . TYR A 1 105 ? -19.476 -9.732 22.272 1.00 91.31 105 TYR A CA 1
ATOM 841 C C . TYR A 1 105 ? -19.136 -11.144 21.795 1.00 91.31 105 TYR A C 1
ATOM 843 O O . TYR A 1 105 ? -17.981 -11.578 21.787 1.00 91.31 105 TYR A O 1
ATOM 851 N N . THR A 1 106 ? -20.174 -11.846 21.351 1.00 89.56 106 THR A N 1
ATOM 852 C CA . THR A 1 106 ? -20.078 -13.092 20.594 1.00 89.56 106 THR A CA 1
ATOM 853 C C . THR A 1 106 ? -20.657 -12.868 19.204 1.00 89.56 106 THR A C 1
ATOM 855 O O . THR A 1 106 ? -21.738 -12.294 19.072 1.00 89.56 106 THR A O 1
ATOM 858 N N . SER A 1 107 ? -19.947 -13.340 18.177 1.00 89.81 107 SER A N 1
ATOM 859 C CA . SER A 1 107 ? -20.352 -13.197 16.775 1.00 89.81 107 SER A CA 1
ATOM 860 C C . SER A 1 107 ? -21.797 -13.639 16.537 1.00 89.81 107 SER A C 1
ATOM 862 O O . SER A 1 107 ? -22.152 -14.781 16.826 1.00 89.81 107 SER A O 1
ATOM 864 N N . VAL A 1 108 ? -22.602 -12.755 15.941 1.00 90.94 108 VAL A N 1
ATOM 865 C CA . VAL A 1 108 ? -23.978 -13.044 15.480 1.00 90.94 108 VAL A CA 1
ATOM 866 C C . VAL A 1 108 ? -24.025 -13.851 14.171 1.00 90.94 108 VAL A C 1
ATOM 868 O O . VAL A 1 108 ? -25.098 -14.139 13.638 1.00 90.94 108 VAL A O 1
ATOM 871 N N . TRP A 1 109 ? -22.861 -14.215 13.630 1.00 89.31 109 TRP A N 1
ATOM 872 C CA . TRP A 1 109 ? -22.714 -14.964 12.378 1.00 89.31 109 TRP A CA 1
ATOM 873 C C . TRP A 1 109 ? -22.348 -16.433 12.588 1.00 89.31 109 TRP A C 1
ATOM 875 O O . TRP A 1 109 ? -22.165 -17.157 11.617 1.00 89.31 109 TRP A O 1
ATOM 885 N N . ASN A 1 110 ? -22.244 -16.885 13.840 1.00 81.69 110 ASN A N 1
ATOM 886 C CA . ASN A 1 110 ? -21.996 -18.285 14.148 1.00 81.69 110 ASN A CA 1
ATOM 887 C C . ASN A 1 110 ? -23.321 -19.028 14.375 1.00 81.69 110 ASN A C 1
ATOM 889 O O . ASN A 1 110 ? -23.851 -19.027 15.484 1.00 81.69 110 ASN A O 1
ATOM 893 N N . ASP A 1 111 ? -23.831 -19.691 13.335 1.00 65.44 111 ASP A N 1
ATOM 894 C CA . ASP A 1 111 ? -25.149 -20.352 13.344 1.00 65.44 111 ASP A CA 1
ATOM 895 C C . ASP A 1 111 ? -25.264 -21.513 14.355 1.00 65.44 111 ASP A C 1
ATOM 897 O O . ASP A 1 111 ? -26.361 -21.962 14.675 1.00 65.44 111 ASP A O 1
ATOM 901 N N . LYS A 1 112 ? -24.137 -21.993 14.903 1.00 62.91 112 LYS A N 1
ATOM 902 C CA . LYS A 1 112 ? -24.105 -23.058 15.922 1.00 62.91 112 LYS A CA 1
ATOM 903 C C . LYS A 1 112 ? -24.381 -22.564 17.346 1.00 62.91 112 LYS A C 1
ATOM 905 O O . LYS A 1 112 ? -24.557 -23.385 18.242 1.00 62.91 112 LYS A O 1
ATOM 910 N N . ILE A 1 113 ? -24.385 -21.251 17.583 1.00 58.78 113 ILE A N 1
ATOM 911 C CA . ILE A 1 113 ? -24.597 -20.661 18.908 1.00 58.78 113 ILE A CA 1
ATOM 912 C C . ILE A 1 113 ? -25.890 -19.853 18.860 1.00 58.78 113 ILE A C 1
ATOM 914 O O . ILE A 1 113 ? -25.994 -18.885 18.117 1.00 58.78 113 ILE A O 1
ATOM 918 N N . VAL A 1 114 ? -26.874 -20.205 19.689 1.00 54.69 114 VAL A N 1
ATOM 919 C CA . VAL A 1 114 ? -28.044 -19.346 19.908 1.00 54.69 114 VAL A CA 1
ATOM 920 C C . VAL A 1 114 ? -27.557 -18.083 20.627 1.00 54.69 114 VAL A C 1
ATOM 922 O O . VAL A 1 114 ? -27.324 -18.092 21.836 1.00 54.69 114 VAL A O 1
ATOM 925 N N . VAL A 1 115 ? -27.335 -16.999 19.878 1.00 57.66 115 VAL A N 1
ATOM 926 C CA . VAL A 1 115 ? -26.757 -15.742 20.381 1.00 57.66 115 VAL A CA 1
ATOM 927 C C . VAL A 1 115 ? -27.797 -14.972 21.203 1.00 57.66 115 VAL A C 1
ATOM 929 O O . VAL A 1 115 ? -28.385 -14.001 20.748 1.00 57.66 115 VAL A O 1
ATOM 932 N N . LYS A 1 116 ? -28.056 -15.428 22.434 1.00 57.91 116 LYS A N 1
ATOM 933 C CA . LYS A 1 116 ? -28.974 -14.778 23.391 1.00 57.91 116 LYS A CA 1
ATOM 934 C C . LYS A 1 116 ? -28.290 -13.814 24.372 1.00 57.91 116 LYS A C 1
ATOM 936 O O . LYS A 1 116 ? -28.975 -13.186 25.171 1.00 57.91 116 LYS A O 1
ATOM 941 N N . ASN A 1 117 ? -26.960 -13.673 24.324 1.00 73.06 117 ASN A N 1
ATOM 942 C CA . ASN A 1 117 ? -26.198 -13.068 25.429 1.00 73.06 117 ASN A CA 1
ATOM 943 C C . ASN A 1 117 ? -25.485 -11.740 25.117 1.00 73.06 117 ASN A C 1
ATOM 945 O O . ASN A 1 117 ? -24.872 -11.181 26.026 1.00 73.06 117 ASN A O 1
ATOM 949 N N . ASN A 1 118 ? -25.555 -11.208 23.892 1.00 90.94 118 ASN A N 1
ATOM 950 C CA . ASN A 1 118 ? -24.991 -9.884 23.607 1.00 90.94 118 ASN A CA 1
ATOM 951 C C . ASN A 1 118 ? -25.879 -8.807 24.244 1.00 90.94 118 ASN A C 1
ATOM 953 O O . ASN A 1 118 ? -27.012 -8.602 23.817 1.00 90.94 118 ASN A O 1
ATOM 957 N N . LYS A 1 119 ? -25.377 -8.142 25.284 1.00 95.00 119 LYS A N 1
ATOM 958 C CA . LYS A 1 119 ? -26.064 -7.040 25.960 1.00 95.00 119 LYS A CA 1
ATOM 959 C C . LYS A 1 119 ? -25.063 -6.110 26.627 1.00 95.00 119 LYS A C 1
ATOM 961 O O . LYS A 1 119 ? -24.040 -6.563 27.143 1.00 95.00 119 LYS A O 1
ATOM 966 N N . TRP A 1 120 ? -25.402 -4.830 26.664 1.00 96.69 120 TRP A N 1
ATOM 967 C CA . TRP A 1 120 ? -24.714 -3.858 27.500 1.00 96.69 120 TRP A CA 1
ATOM 968 C C . TRP A 1 120 ? -25.130 -4.040 28.959 1.00 96.69 120 TRP A C 1
ATOM 970 O O . TRP A 1 120 ? -26.320 -4.079 29.272 1.00 96.69 120 TRP A O 1
ATOM 980 N N . ILE A 1 121 ? -24.149 -4.158 29.850 1.00 95.38 121 ILE A N 1
ATOM 981 C CA . ILE A 1 121 ? -24.353 -4.220 31.302 1.00 95.38 121 ILE A CA 1
ATOM 982 C C . ILE A 1 121 ? -23.461 -3.187 31.998 1.00 95.38 121 ILE A C 1
ATOM 984 O O . ILE A 1 121 ? -22.421 -2.838 31.442 1.00 95.38 121 ILE A O 1
ATOM 988 N N . PRO A 1 122 ? -23.818 -2.698 33.198 1.00 96.12 122 PRO A N 1
ATOM 989 C CA . PRO A 1 122 ? -22.939 -1.829 33.978 1.00 96.12 122 PRO A CA 1
ATOM 990 C C . PRO A 1 122 ? -21.561 -2.459 34.189 1.00 96.12 122 PRO A C 1
ATOM 992 O O . PRO A 1 122 ? -21.468 -3.654 34.488 1.00 96.12 122 PRO A O 1
ATOM 995 N N . LEU A 1 123 ? -20.498 -1.663 34.036 1.00 94.44 123 LEU A N 1
ATOM 996 C CA . LEU A 1 123 ? -19.152 -2.093 34.412 1.00 94.44 123 LEU A CA 1
ATOM 997 C C . LEU A 1 123 ? -19.094 -2.253 35.931 1.00 94.44 123 LEU A C 1
ATOM 999 O O . LEU A 1 123 ? -19.547 -1.368 36.657 1.00 94.44 123 LEU A O 1
ATOM 1003 N N . LYS A 1 124 ? -18.536 -3.368 36.404 1.00 92.81 124 LYS A N 1
ATOM 1004 C CA . LYS A 1 124 ? -18.409 -3.646 37.832 1.00 92.81 124 LYS A CA 1
ATOM 1005 C C . LYS A 1 124 ? -17.011 -4.109 38.207 1.00 92.81 124 LYS A C 1
ATOM 1007 O O . LYS A 1 124 ? -16.353 -4.767 37.402 1.00 92.81 124 LYS A O 1
ATOM 1012 N N . ASP A 1 125 ? -16.591 -3.774 39.422 1.00 88.44 125 ASP A N 1
ATOM 1013 C CA . ASP A 1 125 ? -15.367 -4.303 40.022 1.00 88.44 125 ASP A CA 1
ATOM 1014 C C . ASP A 1 125 ? -15.548 -5.742 40.544 1.00 88.44 125 ASP A C 1
ATOM 1016 O O . ASP A 1 125 ? -16.625 -6.341 40.450 1.00 88.44 125 ASP A O 1
ATOM 1020 N N . ASN A 1 126 ? -14.481 -6.302 41.120 1.00 86.38 126 ASN A N 1
ATOM 1021 C CA . ASN A 1 126 ? -14.498 -7.643 41.715 1.00 86.38 126 ASN A CA 1
ATOM 1022 C C . ASN A 1 126 ? -15.449 -7.761 42.922 1.00 86.38 126 ASN A C 1
ATOM 1024 O O . ASN A 1 126 ? -15.854 -8.868 43.267 1.00 86.38 126 ASN A O 1
ATOM 1028 N N . ASN A 1 127 ? -15.834 -6.635 43.526 1.00 89.69 127 ASN A N 1
ATOM 1029 C CA . ASN A 1 127 ? -16.768 -6.552 44.647 1.00 89.69 127 ASN A CA 1
ATOM 1030 C C . ASN A 1 127 ? -18.208 -6.273 44.177 1.00 89.69 127 ASN A C 1
ATOM 1032 O O . ASN A 1 127 ? -19.086 -6.025 45.001 1.00 89.69 127 ASN A O 1
ATOM 1036 N N . ASN A 1 128 ? -18.469 -6.340 42.863 1.00 88.62 128 ASN A N 1
ATOM 1037 C CA . ASN A 1 128 ? -19.770 -6.107 42.237 1.00 88.62 128 ASN A CA 1
ATOM 1038 C C . ASN A 1 128 ? -20.284 -4.652 42.363 1.00 88.62 128 ASN A C 1
ATOM 1040 O O . ASN A 1 128 ? -21.469 -4.403 42.110 1.00 88.62 128 ASN A O 1
ATOM 1044 N N . ASN A 1 129 ? -19.410 -3.693 42.689 1.00 91.56 129 ASN A N 1
ATOM 1045 C CA . ASN A 1 129 ? -19.724 -2.263 42.694 1.00 91.56 129 ASN A CA 1
ATOM 1046 C C . ASN A 1 129 ? -19.711 -1.711 41.273 1.00 91.56 129 ASN A C 1
ATOM 1048 O O . ASN A 1 129 ? -18.853 -2.077 40.473 1.00 91.56 129 ASN A O 1
ATOM 1052 N N . ILE A 1 130 ? -20.635 -0.802 40.962 1.00 91.62 130 ILE A N 1
ATOM 1053 C CA . ILE A 1 130 ? -20.698 -0.147 39.651 1.00 91.62 130 ILE A CA 1
ATOM 1054 C C . ILE A 1 130 ? -19.542 0.851 39.523 1.00 91.62 130 ILE A C 1
ATOM 1056 O O . ILE A 1 130 ? -19.370 1.723 40.372 1.00 91.62 130 ILE A O 1
ATOM 1060 N N . ILE A 1 131 ? -18.774 0.735 38.441 1.00 93.06 131 ILE A N 1
ATOM 1061 C CA . ILE A 1 131 ? -17.680 1.644 38.100 1.00 93.06 131 ILE A CA 1
ATOM 1062 C C . ILE A 1 131 ? -18.184 2.717 37.137 1.00 93.06 131 ILE A C 1
ATOM 1064 O O . ILE A 1 131 ? -18.754 2.401 36.092 1.00 93.06 131 ILE A O 1
ATOM 1068 N N . CYS A 1 132 ? -17.899 3.980 37.458 1.00 90.56 132 CYS A N 1
ATOM 1069 C CA . CYS A 1 132 ? -18.212 5.138 36.624 1.00 90.56 132 CYS A CA 1
ATOM 1070 C C . CYS A 1 132 ? -16.926 5.809 36.122 1.00 90.56 132 CYS A C 1
ATOM 1072 O O . CYS A 1 132 ? -16.053 6.179 36.908 1.00 90.56 132 CYS A O 1
ATOM 1074 N N . ILE A 1 133 ? -16.816 5.989 34.805 1.00 90.81 133 ILE A N 1
ATOM 1075 C CA . ILE A 1 133 ? -15.705 6.696 34.154 1.00 90.81 133 ILE A CA 1
ATOM 1076 C C . ILE A 1 133 ? -16.226 8.050 33.649 1.00 90.81 133 ILE A C 1
ATOM 1078 O O . ILE A 1 133 ? -16.636 8.166 32.493 1.00 90.81 133 ILE A O 1
ATOM 1082 N N . ASP A 1 134 ? -16.274 9.071 34.516 1.00 79.88 134 ASP A N 1
ATOM 1083 C CA . ASP A 1 134 ? -16.994 10.315 34.192 1.00 79.88 134 ASP A CA 1
ATOM 1084 C C . ASP A 1 134 ? -16.439 11.615 34.828 1.00 79.88 134 ASP A C 1
ATOM 1086 O O . ASP A 1 134 ? -17.185 12.479 35.301 1.00 79.88 134 ASP A O 1
ATOM 1090 N N . LYS A 1 135 ? -15.118 11.828 34.763 1.00 79.69 135 LYS A N 1
ATOM 1091 C CA . LYS A 1 135 ? -14.425 12.958 35.424 1.00 79.69 135 LYS A CA 1
ATOM 1092 C C . LYS A 1 135 ? -14.677 14.376 34.873 1.00 79.69 135 LYS A C 1
ATOM 1094 O O . LYS A 1 135 ? -14.030 15.320 35.322 1.00 79.69 135 LYS A O 1
ATOM 1099 N N . GLY A 1 136 ? -15.573 14.570 33.907 1.00 85.62 136 GLY A N 1
ATOM 1100 C CA . GLY A 1 136 ? -15.834 15.901 33.351 1.00 85.62 136 GLY A CA 1
ATOM 1101 C C . GLY A 1 136 ? -16.843 15.919 32.208 1.00 85.62 136 GLY A C 1
ATOM 1102 O O . GLY A 1 136 ? -17.695 15.038 32.101 1.00 85.62 136 GLY A O 1
ATOM 1103 N N . ASN A 1 137 ? -16.739 16.937 31.348 1.00 91.06 137 ASN A N 1
ATOM 1104 C CA . ASN A 1 137 ? -17.553 17.038 30.140 1.00 91.06 137 ASN A CA 1
ATOM 1105 C C . ASN A 1 137 ? -17.007 16.099 29.057 1.00 91.06 137 ASN A C 1
ATOM 1107 O O . ASN A 1 137 ? -16.011 16.408 28.399 1.00 91.06 137 ASN A O 1
ATOM 1111 N N . TYR A 1 138 ? -17.659 14.948 28.894 1.00 93.69 138 TYR A N 1
ATOM 1112 C CA . TYR A 1 138 ? -17.242 13.901 27.962 1.00 93.69 138 TYR A CA 1
ATOM 1113 C C . TYR A 1 138 ? -17.979 13.964 26.618 1.00 93.69 138 TYR A C 1
ATOM 1115 O O . TYR A 1 138 ? -17.887 13.022 25.829 1.00 93.69 138 TYR A O 1
ATOM 1123 N N . GLU A 1 139 ? -18.678 15.062 26.312 1.00 93.50 139 GLU A N 1
ATOM 1124 C CA . GLU A 1 139 ? -19.270 15.235 24.989 1.00 93.50 139 GLU A CA 1
ATOM 1125 C C . GLU A 1 139 ? -18.179 15.278 23.909 1.00 93.50 139 GLU A C 1
ATOM 1127 O O . GLU A 1 139 ? -17.400 16.228 23.799 1.00 93.50 139 GLU A O 1
ATOM 1132 N N . GLY A 1 140 ? -18.141 14.240 23.072 1.00 91.62 140 GLY A N 1
ATOM 1133 C CA . GLY A 1 140 ? -17.148 14.132 22.012 1.00 91.62 140 GLY A CA 1
ATOM 1134 C C . GLY A 1 140 ? -15.744 13.835 22.534 1.00 91.62 140 GLY A C 1
ATOM 1135 O O . GLY A 1 140 ? -14.779 14.120 21.822 1.00 91.62 140 GLY A O 1
ATOM 1136 N N . ALA A 1 141 ? -15.626 13.271 23.742 1.00 94.62 141 ALA A N 1
ATOM 1137 C CA . ALA A 1 141 ? -14.367 12.747 24.254 1.00 94.62 141 ALA A CA 1
ATOM 1138 C C . ALA A 1 141 ? -13.797 11.662 23.325 1.00 94.62 141 ALA A C 1
ATOM 1140 O O . ALA A 1 141 ? -14.503 11.032 22.522 1.00 94.62 141 ALA A O 1
ATOM 1141 N N . ARG A 1 142 ? -12.487 11.448 23.427 1.00 94.75 142 ARG A N 1
ATOM 1142 C CA . ARG A 1 142 ? -11.785 10.383 22.711 1.00 94.75 142 ARG A CA 1
ATOM 1143 C C . ARG A 1 142 ? -10.944 9.587 23.676 1.00 94.75 142 ARG A C 1
ATOM 1145 O O . ARG A 1 142 ? -10.355 10.157 24.593 1.00 94.75 142 ARG A O 1
ATOM 1152 N N . ALA A 1 143 ? -10.859 8.289 23.434 1.00 95.12 143 ALA A N 1
ATOM 1153 C CA . ALA A 1 143 ? -10.024 7.430 24.236 1.00 95.12 143 ALA A CA 1
ATOM 1154 C C . ALA A 1 143 ? -9.317 6.377 23.402 1.00 95.12 143 ALA A C 1
ATOM 1156 O O . ALA A 1 143 ? -9.816 5.957 22.359 1.00 95.12 143 ALA A O 1
ATOM 1157 N N . VAL A 1 144 ? -8.148 5.978 23.885 1.00 93.88 144 VAL A N 1
ATOM 1158 C CA . VAL A 1 144 ? -7.329 4.921 23.297 1.00 93.88 144 VAL A CA 1
ATOM 1159 C C . VAL A 1 144 ? -6.799 4.025 24.404 1.00 93.88 144 VAL A C 1
ATOM 1161 O O . VAL A 1 144 ? -6.590 4.471 25.536 1.00 93.88 144 VAL A O 1
ATOM 1164 N N . ILE A 1 145 ? -6.595 2.757 24.062 1.00 92.25 145 ILE A N 1
ATOM 1165 C CA . ILE A 1 145 ? -5.923 1.796 24.930 1.00 92.25 145 ILE A CA 1
ATOM 1166 C C . ILE A 1 145 ? -4.423 1.886 24.694 1.00 92.25 145 ILE A C 1
ATOM 1168 O O . ILE A 1 145 ? -3.974 2.003 23.552 1.00 92.25 145 ILE A O 1
ATOM 1172 N N . GLY A 1 146 ? -3.669 1.840 25.784 1.00 89.56 146 GLY A N 1
ATOM 1173 C CA . GLY A 1 146 ? -2.220 1.838 25.775 1.00 89.56 146 GLY A CA 1
ATOM 1174 C C . GLY A 1 146 ? -1.644 1.275 27.071 1.00 89.56 146 GLY A C 1
ATOM 1175 O O . GLY A 1 146 ? -2.301 0.511 27.784 1.00 89.56 146 GLY A O 1
ATOM 1176 N N . GLY A 1 147 ? -0.410 1.661 27.382 1.00 87.12 147 GLY A N 1
ATOM 1177 C CA . GLY A 1 147 ? 0.385 1.013 28.420 1.00 87.12 147 GLY A CA 1
ATOM 1178 C C . GLY A 1 147 ? 1.114 -0.223 27.898 1.00 87.12 147 GLY A C 1
ATOM 1179 O O . GLY A 1 147 ? 0.676 -0.895 26.957 1.00 87.12 147 GLY A O 1
ATOM 1180 N N . SER A 1 148 ? 2.226 -0.544 28.545 1.00 84.44 148 SER A N 1
ATOM 1181 C CA . SER A 1 148 ? 3.083 -1.702 28.288 1.00 84.44 148 SER A CA 1
ATOM 1182 C C . SER A 1 148 ? 2.292 -3.013 28.234 1.00 84.44 148 SER A C 1
ATOM 1184 O O . SER A 1 148 ? 2.576 -3.877 27.409 1.00 84.44 148 SER A O 1
ATOM 1186 N N . ASN A 1 149 ? 1.228 -3.107 29.038 1.00 84.12 149 ASN A N 1
ATOM 1187 C CA . ASN A 1 149 ? 0.340 -4.265 29.131 1.00 84.12 149 ASN A CA 1
ATOM 1188 C C . ASN A 1 149 ? -1.054 -4.047 28.508 1.00 84.12 149 ASN A C 1
ATOM 1190 O O . ASN A 1 149 ? -1.957 -4.841 28.770 1.00 84.12 149 ASN A O 1
ATOM 1194 N N . ASN A 1 150 ? -1.267 -2.983 27.717 1.00 86.81 150 ASN A N 1
ATOM 1195 C CA . ASN A 1 150 ? -2.581 -2.610 27.157 1.00 86.81 150 ASN A CA 1
ATOM 1196 C C . ASN A 1 150 ? -3.697 -2.487 28.214 1.00 86.81 150 ASN A C 1
ATOM 1198 O O . ASN A 1 150 ? -4.863 -2.792 27.964 1.00 86.81 150 ASN A O 1
ATOM 1202 N N . ASN A 1 151 ? -3.332 -2.069 29.423 1.00 90.25 151 ASN A N 1
ATOM 1203 C CA . ASN A 1 151 ? -4.214 -1.970 30.582 1.00 90.25 151 ASN A CA 1
ATOM 1204 C C . ASN A 1 151 ? -4.541 -0.519 30.965 1.00 90.25 151 ASN A C 1
ATOM 1206 O O . ASN A 1 151 ? -5.241 -0.300 31.954 1.00 90.25 151 ASN A O 1
ATOM 1210 N N . LEU A 1 152 ? -4.040 0.467 30.217 1.00 93.94 152 LEU A N 1
ATOM 1211 C CA . LEU A 1 152 ? -4.284 1.882 30.467 1.00 93.94 152 LEU A CA 1
ATOM 1212 C C . LEU A 1 152 ? -5.253 2.446 29.430 1.00 93.94 152 LEU A C 1
ATOM 1214 O O . LEU A 1 152 ? -5.060 2.303 28.226 1.00 93.94 152 LEU A O 1
ATOM 1218 N N . LEU A 1 153 ? -6.287 3.123 29.914 1.00 95.44 153 LEU A N 1
ATOM 1219 C CA . LEU A 1 153 ? -7.244 3.872 29.117 1.00 95.44 153 LEU A CA 1
ATOM 1220 C C . LEU A 1 153 ? -6.894 5.360 29.205 1.00 95.44 153 LEU A C 1
ATOM 1222 O O . LEU A 1 153 ? -7.087 5.996 30.244 1.00 95.44 153 LEU A O 1
ATOM 1226 N N . PHE A 1 154 ? -6.389 5.914 28.106 1.00 95.75 154 PHE A N 1
ATOM 1227 C CA . PHE A 1 154 ? -6.113 7.341 27.978 1.00 95.75 154 PHE A CA 1
ATOM 1228 C C . PHE A 1 154 ? -7.359 8.046 27.461 1.00 95.75 154 PHE A C 1
ATOM 1230 O O . PHE A 1 154 ? -7.866 7.683 26.404 1.00 95.75 154 PHE A O 1
ATOM 1237 N N . ILE A 1 155 ? -7.853 9.053 28.179 1.00 96.50 155 ILE A N 1
ATOM 1238 C CA . ILE A 1 155 ? -9.112 9.745 27.874 1.00 96.50 155 ILE A CA 1
ATOM 1239 C C . ILE A 1 155 ? -8.834 11.234 27.719 1.00 96.50 155 ILE A C 1
ATOM 1241 O O . ILE A 1 155 ? -8.345 11.867 28.650 1.00 96.50 155 ILE A O 1
ATOM 1245 N N . THR A 1 156 ? -9.192 11.804 26.573 1.00 96.06 156 THR A N 1
ATOM 1246 C CA . THR A 1 156 ? -9.093 13.243 26.295 1.00 96.06 156 THR A CA 1
ATOM 1247 C C . THR A 1 156 ? -10.479 13.870 26.198 1.00 96.06 156 THR A C 1
ATOM 1249 O O . THR A 1 156 ? -11.361 13.348 25.511 1.00 96.06 156 THR A O 1
ATOM 1252 N N . TYR A 1 157 ? -10.686 14.982 26.905 1.00 95.12 157 TYR A N 1
ATOM 1253 C CA . TYR A 1 157 ? -12.003 15.604 27.062 1.00 95.12 157 TYR A CA 1
ATOM 1254 C C . TYR A 1 157 ? -11.923 17.109 27.356 1.00 95.12 157 TYR A C 1
ATOM 1256 O O . TYR A 1 157 ? -10.875 17.646 27.721 1.00 95.12 157 TYR A O 1
ATOM 1264 N N . SER A 1 158 ? -13.053 17.795 27.185 1.00 92.50 158 SER A N 1
ATOM 1265 C CA . SER A 1 158 ? -13.171 19.246 27.357 1.00 92.50 158 SER A CA 1
ATOM 1266 C C . SER A 1 158 ? -12.936 19.683 28.819 1.00 92.50 158 SER A C 1
ATOM 1268 O O . SER A 1 158 ? -13.330 18.955 29.736 1.00 92.50 158 SER A O 1
ATOM 1270 N N . PRO A 1 159 ? -12.349 20.870 29.082 1.00 92.19 159 PRO A N 1
ATOM 1271 C CA . PRO A 1 159 ? -11.782 21.816 28.116 1.00 92.19 159 PRO A CA 1
ATOM 1272 C C . PRO A 1 159 ? -10.483 21.333 27.457 1.00 92.19 159 PRO A C 1
ATOM 1274 O O . PRO A 1 159 ? -10.428 21.287 26.237 1.00 92.19 159 PRO A O 1
ATOM 1277 N N . GLN A 1 160 ? -9.448 20.937 28.194 1.00 93.00 160 GLN A N 1
ATOM 1278 C CA . GLN A 1 160 ? -8.162 20.522 27.604 1.00 93.00 160 GLN A CA 1
ATOM 1279 C C . GLN A 1 160 ? -7.486 19.440 28.455 1.00 93.00 160 GLN A C 1
ATOM 1281 O O . GLN A 1 160 ? -6.313 19.533 28.819 1.00 93.00 160 GLN A O 1
ATOM 1286 N N . ASN A 1 161 ? -8.270 18.440 28.846 1.00 95.00 161 ASN A N 1
ATOM 1287 C CA . ASN A 1 161 ? -7.852 17.444 29.819 1.00 95.00 161 ASN A CA 1
ATOM 1288 C C . ASN A 1 161 ? -7.410 16.151 29.136 1.00 95.00 161 ASN A C 1
ATOM 1290 O O . ASN A 1 161 ? -8.012 15.720 28.149 1.00 95.00 161 ASN A O 1
ATOM 1294 N N . ILE A 1 162 ? -6.417 15.494 29.731 1.00 95.81 162 ILE A N 1
ATOM 1295 C CA . ILE A 1 162 ? -6.091 14.088 29.509 1.00 95.81 162 ILE A CA 1
ATOM 1296 C C . ILE A 1 162 ? -6.049 13.355 30.853 1.00 95.81 162 ILE A C 1
ATOM 1298 O O . ILE A 1 162 ? -5.542 13.866 31.850 1.00 95.81 162 ILE A O 1
ATOM 1302 N N . SER A 1 163 ? -6.632 12.164 30.907 1.00 96.31 163 SER A N 1
ATOM 1303 C CA . SER A 1 163 ? -6.644 11.308 32.096 1.00 96.31 163 SER A CA 1
ATOM 1304 C C . SER A 1 163 ? -6.217 9.893 31.755 1.00 96.31 163 SER A C 1
ATOM 1306 O O . SER A 1 163 ? -6.482 9.419 30.652 1.00 96.31 163 SER A O 1
ATOM 1308 N N . VAL A 1 164 ? -5.593 9.221 32.719 1.00 96.19 164 VAL A N 1
ATOM 1309 C CA . VAL A 1 164 ? -5.188 7.816 32.625 1.00 96.19 164 VAL A CA 1
ATOM 1310 C C . VAL A 1 164 ? -6.012 7.009 33.610 1.00 96.19 164 VAL A C 1
ATOM 1312 O O . VAL A 1 164 ? -5.983 7.279 34.810 1.00 96.19 164 VAL A O 1
ATOM 1315 N N . PHE A 1 165 ? -6.750 6.029 33.105 1.00 95.38 165 PHE A N 1
ATOM 1316 C CA . PHE A 1 165 ? -7.569 5.119 33.894 1.00 95.38 165 PHE A CA 1
ATOM 1317 C C . PHE A 1 165 ? -7.037 3.691 33.757 1.00 95.38 165 PHE A C 1
ATOM 1319 O O . PHE A 1 165 ? -6.840 3.199 32.649 1.00 95.38 165 PHE A O 1
ATOM 1326 N N . ASN A 1 166 ? -6.781 3.021 34.875 1.00 93.81 166 ASN A N 1
ATOM 1327 C CA . ASN A 1 166 ? -6.290 1.650 34.899 1.00 93.81 166 ASN A CA 1
ATOM 1328 C C . ASN A 1 166 ? -7.459 0.671 34.762 1.00 93.81 166 ASN A C 1
ATOM 1330 O O . ASN A 1 166 ? -8.347 0.633 35.611 1.00 93.81 166 ASN A O 1
ATOM 1334 N N . LEU A 1 167 ? -7.448 -0.153 33.719 1.00 92.31 167 LEU A N 1
ATOM 1335 C CA . LEU A 1 167 ? -8.507 -1.123 33.440 1.00 92.31 167 LEU A CA 1
ATOM 1336 C C . LEU A 1 167 ? -8.443 -2.381 34.315 1.00 92.31 167 LEU A C 1
ATOM 1338 O O . LEU A 1 167 ? -9.425 -3.115 34.373 1.00 92.31 167 LEU A O 1
ATOM 1342 N N . ASN A 1 168 ? -7.325 -2.629 35.000 1.00 90.69 168 ASN A N 1
ATOM 1343 C CA . ASN A 1 168 ? -7.193 -3.750 35.932 1.00 90.69 168 ASN A CA 1
ATOM 1344 C C . ASN A 1 168 ? -7.680 -3.374 37.334 1.00 90.69 168 ASN A C 1
ATOM 1346 O O . ASN A 1 168 ? -8.306 -4.193 38.001 1.00 90.69 168 ASN A O 1
ATOM 1350 N N . THR A 1 169 ? -7.382 -2.151 37.787 1.00 91.56 169 THR A N 1
ATOM 1351 C CA . THR A 1 169 ? -7.756 -1.684 39.134 1.00 91.56 169 THR A CA 1
ATOM 1352 C C . THR A 1 169 ? -9.024 -0.834 39.155 1.00 91.56 169 THR A C 1
ATOM 1354 O O . THR A 1 169 ? -9.543 -0.558 40.230 1.00 91.56 169 THR A O 1
ATOM 1357 N N . PHE A 1 170 ? -9.524 -0.418 37.988 1.00 91.94 170 PHE A N 1
ATOM 1358 C CA . PHE A 1 170 ? -10.648 0.507 37.828 1.00 91.94 170 PHE A CA 1
ATOM 1359 C C . PHE A 1 170 ? -10.463 1.852 38.551 1.00 91.94 170 PHE A C 1
ATOM 1361 O O . PHE A 1 170 ? -11.419 2.444 39.051 1.00 91.94 170 PHE A O 1
ATOM 1368 N N . GLN A 1 171 ? -9.227 2.356 38.587 1.00 92.56 171 GLN A N 1
ATOM 1369 C CA . GLN A 1 171 ? -8.870 3.619 39.236 1.00 92.56 171 GLN A CA 1
ATOM 1370 C C . GLN A 1 171 ? -8.140 4.563 38.284 1.00 92.56 171 GLN A C 1
ATOM 1372 O O . GLN A 1 171 ? -7.432 4.138 37.369 1.00 92.56 171 GLN A O 1
ATOM 1377 N N . TYR A 1 172 ? -8.279 5.866 38.523 1.00 93.12 172 TYR A N 1
ATOM 1378 C CA . TYR A 1 172 ? -7.484 6.865 37.819 1.00 93.12 172 TYR A CA 1
ATOM 1379 C C . TYR A 1 172 ? -6.062 6.937 38.380 1.00 93.12 172 TYR A C 1
ATOM 1381 O O . TYR A 1 172 ? -5.881 7.005 39.592 1.00 93.12 172 TYR A O 1
ATOM 1389 N N . ILE A 1 173 ? -5.075 6.963 37.485 1.00 93.94 173 ILE A N 1
ATOM 1390 C CA . ILE A 1 173 ? -3.647 7.024 37.827 1.00 93.94 173 ILE A CA 1
ATOM 1391 C C . ILE A 1 173 ? -3.112 8.452 37.710 1.00 93.94 173 ILE A C 1
ATOM 1393 O O . ILE A 1 173 ? -2.335 8.893 38.549 1.00 93.94 173 ILE A O 1
ATOM 1397 N N . ASN A 1 174 ? -3.505 9.176 36.660 1.00 93.19 174 ASN A N 1
ATOM 1398 C CA . ASN A 1 174 ? -2.963 10.499 36.373 1.00 93.19 174 ASN A CA 1
ATOM 1399 C C . ASN A 1 174 ? -3.987 11.399 35.673 1.00 93.19 174 ASN A C 1
ATOM 1401 O O . ASN A 1 174 ? -4.846 10.930 34.919 1.00 93.19 174 ASN A O 1
ATOM 1405 N N . HIS A 1 175 ? -3.845 12.702 35.902 1.00 92.75 175 HIS A N 1
ATOM 1406 C CA . HIS A 1 175 ? -4.591 13.781 35.280 1.00 92.75 175 HIS A CA 1
ATOM 1407 C C . HIS A 1 175 ? -3.635 14.893 34.877 1.00 92.75 175 HIS A C 1
ATOM 1409 O O . HIS A 1 175 ? -2.847 15.375 35.685 1.00 92.75 175 HIS A O 1
ATOM 1415 N N . SER A 1 176 ? -3.743 15.336 33.631 1.00 93.38 176 SER A N 1
ATOM 1416 C CA . SER A 1 176 ? -2.951 16.443 33.120 1.00 93.38 176 SER A CA 1
ATOM 1417 C C . SER A 1 176 ? -3.796 17.317 32.205 1.00 93.38 176 SER A C 1
ATOM 1419 O O . SER A 1 176 ? -4.817 16.894 31.656 1.00 93.38 176 SER A O 1
ATOM 1421 N N . THR A 1 177 ? -3.357 18.555 32.052 1.00 92.00 177 THR A N 1
ATOM 1422 C CA . THR A 1 177 ? -3.924 19.526 31.125 1.00 92.00 177 THR A CA 1
ATOM 1423 C C . THR A 1 177 ? -2.862 19.922 30.121 1.00 92.00 177 THR A C 1
ATOM 1425 O O . THR A 1 177 ? -1.680 19.985 30.457 1.00 92.00 177 THR A O 1
ATOM 1428 N N . PHE A 1 178 ? -3.274 20.255 28.907 1.00 87.88 178 PHE A N 1
ATOM 1429 C CA . PHE A 1 178 ? -2.371 20.742 27.871 1.00 87.88 178 PHE A CA 1
ATOM 1430 C C . PHE A 1 178 ? -2.929 22.005 27.236 1.00 87.88 178 PHE A C 1
ATOM 1432 O O . PHE A 1 178 ? -4.131 22.149 27.078 1.00 87.88 178 PHE A O 1
ATOM 1439 N N . SER A 1 179 ? -2.065 22.929 26.832 1.00 82.06 179 SER A N 1
ATOM 1440 C CA . SER A 1 179 ? -2.523 24.189 26.249 1.00 82.06 179 SER A CA 1
ATOM 1441 C C . SER A 1 179 ? -2.732 24.069 24.744 1.00 82.06 179 SER A C 1
ATOM 1443 O O . SER A 1 179 ? -1.795 23.790 23.990 1.00 82.06 179 SER A O 1
ATOM 1445 N N . THR A 1 180 ? -3.951 24.354 24.295 1.00 77.56 180 THR A N 1
ATOM 1446 C CA . THR A 1 180 ? -4.283 24.527 22.877 1.00 77.56 180 THR A CA 1
ATOM 1447 C C . THR A 1 180 ? -4.608 25.995 22.588 1.00 77.56 180 THR A C 1
ATOM 1449 O O . THR A 1 180 ? -4.979 26.730 23.498 1.00 77.56 180 THR A O 1
ATOM 1452 N N . LYS A 1 181 ? -4.471 26.452 21.330 1.00 75.12 181 LYS A N 1
ATOM 1453 C CA . LYS A 1 181 ? -4.888 27.826 20.946 1.00 75.12 181 LYS A CA 1
ATOM 1454 C C . LYS A 1 181 ? -6.381 28.073 21.205 1.00 75.12 181 LYS A C 1
ATOM 1456 O O . LYS A 1 181 ? -6.816 29.202 21.373 1.00 75.12 181 LYS A O 1
ATOM 1461 N N . GLU A 1 182 ? -7.156 27.001 21.178 1.00 75.69 182 GLU A N 1
ATOM 1462 C CA . GLU A 1 182 ? -8.584 26.965 21.470 1.00 75.69 182 GLU A CA 1
ATOM 1463 C C . GLU A 1 182 ? -8.782 26.624 22.943 1.00 75.69 182 GLU A C 1
ATOM 1465 O O . GLU A 1 182 ? -8.099 25.736 23.422 1.00 75.69 182 GLU A O 1
ATOM 1470 N N . ASN A 1 183 ? -9.720 27.229 23.667 1.00 82.69 183 ASN A N 1
ATOM 1471 C CA . ASN A 1 183 ? -9.899 26.942 25.103 1.00 82.69 183 ASN A CA 1
ATOM 1472 C C . ASN A 1 183 ? -10.653 25.629 25.400 1.00 82.69 183 ASN A C 1
ATOM 1474 O O . ASN A 1 183 ? -10.950 25.336 26.555 1.00 82.69 183 ASN A O 1
ATOM 1478 N N . TRP A 1 184 ? -10.987 24.841 24.375 1.00 87.19 184 TRP A N 1
ATOM 1479 C CA . TRP A 1 184 ? -11.661 23.553 24.519 1.00 87.19 184 TRP A CA 1
ATOM 1480 C C . TRP A 1 184 ? -11.235 22.553 23.436 1.00 87.19 184 TRP A C 1
ATOM 1482 O O . TRP A 1 184 ? -10.783 22.946 22.359 1.00 87.19 184 TRP A O 1
ATOM 1492 N N . ILE A 1 185 ? -11.495 21.268 23.674 1.00 90.75 185 ILE A N 1
ATOM 1493 C CA . ILE A 1 185 ? -11.421 20.177 22.698 1.00 90.75 185 ILE A CA 1
ATOM 1494 C C . ILE A 1 185 ? -12.719 19.368 22.730 1.00 90.75 185 ILE A C 1
ATOM 1496 O O . ILE A 1 185 ? -13.282 19.108 23.793 1.00 90.75 185 ILE A O 1
ATOM 1500 N N . CYS A 1 186 ? -13.201 18.965 21.559 1.00 91.38 186 CYS A N 1
ATOM 1501 C CA . CYS A 1 186 ? -14.309 18.023 21.419 1.00 91.38 186 CYS A CA 1
ATOM 1502 C C . CYS A 1 186 ? -14.339 17.472 19.995 1.00 91.38 186 CYS A C 1
ATOM 1504 O O . CYS A 1 186 ? -14.054 18.196 19.038 1.00 91.38 186 CYS A O 1
ATOM 1506 N N . TYR A 1 187 ? -14.724 16.203 19.837 1.00 92.06 187 TYR A N 1
ATOM 1507 C CA . TYR A 1 187 ? -14.787 15.537 18.532 1.00 92.06 187 TYR A CA 1
ATOM 1508 C C . TYR A 1 187 ? -13.476 15.671 17.729 1.00 92.06 187 TYR A C 1
ATOM 1510 O O . TYR A 1 187 ? -13.506 15.838 16.508 1.00 92.06 187 TYR A O 1
ATOM 1518 N N . HIS A 1 188 ? -12.341 15.655 18.431 1.00 93.31 188 HIS A N 1
ATOM 1519 C CA . HIS A 1 188 ? -10.990 15.781 17.885 1.00 93.31 188 HIS A CA 1
ATOM 1520 C C . HIS A 1 188 ? -10.448 14.437 17.381 1.00 93.31 188 HIS A C 1
ATOM 1522 O O . HIS A 1 188 ? -11.071 13.386 17.579 1.00 93.31 188 HIS A O 1
ATOM 1528 N N . CYS A 1 189 ? -9.284 14.473 16.729 1.00 94.50 189 CYS A N 1
ATOM 1529 C CA . CYS A 1 189 ? -8.513 13.264 16.461 1.00 94.50 189 CYS A CA 1
ATOM 1530 C C . CYS A 1 189 ? -7.695 12.889 17.690 1.00 94.50 189 CYS A C 1
ATOM 1532 O O . CYS A 1 189 ? -6.989 13.741 18.228 1.00 94.50 189 CYS A O 1
ATOM 1534 N N . PHE A 1 190 ? -7.744 11.624 18.092 1.00 95.06 190 PHE A N 1
ATOM 1535 C CA . PHE A 1 190 ? -6.882 11.085 19.134 1.00 95.06 190 PHE A CA 1
ATOM 1536 C C . PHE A 1 190 ? -6.597 9.621 18.821 1.00 95.06 190 PHE A C 1
ATOM 1538 O O . PHE A 1 190 ? -7.526 8.816 18.770 1.00 95.06 190 PHE A O 1
ATOM 1545 N N . ILE A 1 191 ? -5.336 9.303 18.532 1.00 92.25 191 ILE A N 1
ATOM 1546 C CA . ILE A 1 191 ? -4.919 7.974 18.075 1.00 92.25 191 ILE A CA 1
ATOM 1547 C C . ILE A 1 191 ? -3.659 7.546 18.835 1.00 92.25 191 ILE A C 1
ATOM 1549 O O . ILE A 1 191 ? -2.778 8.372 19.076 1.00 92.25 191 ILE A O 1
ATOM 1553 N N . SER A 1 192 ? -3.567 6.267 19.206 1.00 88.50 192 SER A N 1
ATOM 1554 C CA . SER A 1 192 ? -2.351 5.644 19.735 1.00 88.50 192 SER A CA 1
ATOM 1555 C C . SER A 1 192 ? -1.452 5.132 18.605 1.00 88.50 192 SER A C 1
ATOM 1557 O O . SER A 1 192 ? -1.915 4.756 17.529 1.00 88.50 192 SER A O 1
ATOM 1559 N N . SER A 1 193 ? -0.143 5.125 18.842 1.00 76.56 193 SER A N 1
ATOM 1560 C CA . SER A 1 193 ? 0.822 4.465 17.965 1.00 76.56 193 SER A CA 1
ATOM 1561 C C . SER A 1 193 ? 0.857 2.968 18.283 1.00 76.56 193 SER A C 1
ATOM 1563 O O . SER A 1 193 ? 1.104 2.616 19.431 1.00 76.56 193 SER A O 1
ATOM 1565 N N . ILE A 1 194 ? 0.675 2.074 17.301 1.00 62.31 194 ILE A N 1
ATOM 1566 C CA . ILE A 1 194 ? 0.721 0.618 17.569 1.00 62.31 194 ILE A CA 1
ATOM 1567 C C . ILE A 1 194 ? 2.146 0.175 17.949 1.00 62.31 194 ILE A C 1
ATOM 1569 O O . ILE A 1 194 ? 2.322 -0.743 18.741 1.00 62.31 194 ILE A O 1
ATOM 1573 N N . ASN A 1 195 ? 3.178 0.863 17.447 1.00 59.12 195 ASN A N 1
ATOM 1574 C CA . ASN A 1 195 ? 4.580 0.560 17.767 1.00 59.12 195 ASN A CA 1
ATOM 1575 C C . ASN A 1 195 ? 5.021 1.068 19.150 1.00 59.12 195 ASN A C 1
ATOM 1577 O O . ASN A 1 195 ? 6.082 0.685 19.637 1.00 59.12 195 ASN A O 1
ATOM 1581 N N . ASN A 1 196 ? 4.255 1.971 19.765 1.00 69.06 196 ASN A N 1
ATOM 1582 C CA . ASN A 1 196 ? 4.518 2.458 21.112 1.00 69.06 196 ASN A CA 1
ATOM 1583 C C . ASN A 1 196 ? 3.194 2.841 21.775 1.00 69.06 196 ASN A C 1
ATOM 1585 O O . ASN A 1 196 ? 2.694 3.950 21.582 1.00 69.06 196 ASN A O 1
ATOM 1589 N N . ASN A 1 197 ? 2.684 1.934 22.606 1.00 73.44 197 ASN A N 1
ATOM 1590 C CA . ASN A 1 197 ? 1.403 2.058 23.304 1.00 73.44 197 ASN A CA 1
ATOM 1591 C C . ASN A 1 197 ? 1.292 3.295 24.211 1.00 73.44 197 ASN A C 1
ATOM 1593 O O . ASN A 1 197 ? 0.195 3.633 24.646 1.00 73.44 197 ASN A O 1
ATOM 1597 N N . ASN A 1 198 ? 2.399 3.988 24.485 1.00 85.44 198 ASN A N 1
ATOM 1598 C CA . ASN A 1 198 ? 2.427 5.202 25.299 1.00 85.44 198 ASN A CA 1
ATOM 1599 C C . ASN A 1 198 ? 2.602 6.485 24.490 1.00 85.44 198 ASN A C 1
ATOM 1601 O O . ASN A 1 198 ? 2.655 7.575 25.061 1.00 85.44 198 ASN A O 1
ATOM 1605 N N . LYS A 1 199 ? 2.704 6.373 23.166 1.00 90.44 199 LYS A N 1
ATOM 1606 C CA . LYS A 1 199 ? 2.770 7.507 22.256 1.00 90.44 199 LYS A CA 1
ATOM 1607 C C . LYS A 1 199 ? 1.416 7.699 21.592 1.00 90.44 199 LYS A C 1
ATOM 1609 O O . LYS A 1 199 ? 0.917 6.826 20.886 1.00 90.44 199 LYS A O 1
ATOM 1614 N N . MET A 1 200 ? 0.841 8.873 21.787 1.00 94.06 200 MET A N 1
ATOM 1615 C CA . MET A 1 200 ? -0.449 9.274 21.242 1.00 94.06 200 MET A CA 1
ATOM 1616 C C . MET A 1 200 ? -0.288 10.530 20.398 1.00 94.06 200 MET A C 1
ATOM 1618 O O . MET A 1 200 ? 0.627 11.328 20.603 1.00 94.06 200 MET A O 1
ATOM 1622 N N . ILE A 1 201 ? -1.182 10.713 19.437 1.00 94.19 201 ILE A N 1
ATOM 1623 C CA . ILE A 1 201 ? -1.217 11.898 18.586 1.00 94.19 201 ILE A CA 1
ATOM 1624 C C . ILE A 1 201 ? -2.608 12.507 18.667 1.00 94.19 201 ILE A C 1
ATOM 1626 O O . ILE A 1 201 ? -3.615 11.806 18.540 1.00 94.19 201 ILE A O 1
ATOM 1630 N N . LEU A 1 202 ? -2.651 13.819 18.883 1.00 94.62 202 LEU A N 1
ATOM 1631 C CA . LEU A 1 202 ? -3.870 14.603 18.978 1.00 94.62 202 LEU A CA 1
ATOM 1632 C C . LEU A 1 202 ? -3.866 15.708 17.928 1.00 94.62 202 LEU A C 1
ATOM 1634 O O . LEU A 1 202 ? -2.904 16.464 17.827 1.00 94.62 202 LEU A O 1
ATOM 1638 N N . PHE A 1 203 ? -4.980 15.843 17.211 1.00 94.25 203 PHE A N 1
ATOM 1639 C CA . PHE A 1 203 ? -5.236 16.984 16.336 1.00 94.25 203 PHE A CA 1
ATOM 1640 C C . PHE A 1 203 ? -6.593 17.598 16.641 1.00 94.25 203 PHE A C 1
ATOM 1642 O O . PHE A 1 203 ? -7.607 16.900 16.691 1.00 94.25 203 PHE A O 1
ATOM 1649 N N . TYR A 1 204 ? -6.618 18.916 16.809 1.00 92.06 204 TYR A N 1
ATOM 1650 C CA . TYR A 1 204 ? -7.838 19.697 16.933 1.00 92.06 204 TYR A CA 1
ATOM 1651 C C . TYR A 1 204 ? -7.616 21.121 16.432 1.00 92.06 204 TYR A C 1
ATOM 1653 O O . TYR A 1 204 ? -6.831 21.878 17.011 1.00 92.06 204 TYR A O 1
ATOM 1661 N N . LYS A 1 205 ? -8.334 21.495 15.367 1.00 88.94 205 LYS A N 1
ATOM 1662 C CA . LYS A 1 205 ? -8.164 22.777 14.676 1.00 88.94 205 LYS A CA 1
ATOM 1663 C C . LYS A 1 205 ? -6.676 23.085 14.426 1.00 88.94 205 LYS A C 1
ATOM 1665 O O . LYS A 1 205 ? -5.956 22.235 13.923 1.00 88.94 205 LYS A O 1
ATOM 1670 N N . ASN A 1 206 ? -6.188 24.248 14.853 1.00 88.62 206 ASN A N 1
ATOM 1671 C CA . ASN A 1 206 ? -4.797 24.691 14.727 1.00 88.62 206 ASN A CA 1
ATOM 1672 C C . ASN A 1 206 ? -3.817 24.014 15.708 1.00 88.62 206 ASN A C 1
ATOM 1674 O O . ASN A 1 206 ? -2.701 24.503 15.878 1.00 88.62 206 ASN A O 1
ATOM 1678 N N . THR A 1 207 ? -4.231 22.965 16.422 1.00 91.56 207 THR A N 1
ATOM 1679 C CA . THR A 1 207 ? -3.403 22.310 17.439 1.00 91.56 207 THR A CA 1
ATOM 1680 C C . THR A 1 207 ? -3.106 20.871 17.055 1.00 91.56 207 THR A C 1
ATOM 1682 O O . THR A 1 207 ? -4.022 20.059 16.950 1.00 91.56 207 THR A O 1
ATOM 1685 N N . GLY A 1 208 ? -1.822 20.560 16.890 1.00 92.94 208 GLY A N 1
ATOM 1686 C CA . GLY A 1 208 ? -1.301 19.205 16.757 1.00 92.94 208 GLY A CA 1
ATOM 1687 C C . GLY A 1 208 ? -0.324 18.901 17.891 1.00 92.94 208 GLY A C 1
ATOM 1688 O O . GLY A 1 208 ? 0.549 19.721 18.188 1.00 92.94 208 GLY A O 1
ATOM 1689 N N . LEU A 1 209 ? -0.474 17.746 18.539 1.00 93.69 209 LEU A N 1
ATOM 1690 C CA . LEU A 1 209 ? 0.365 17.302 19.653 1.00 93.69 209 LEU A CA 1
ATOM 1691 C C . LEU A 1 209 ? 0.777 15.839 19.480 1.00 93.69 209 LEU A C 1
ATOM 1693 O O . LEU A 1 209 ? -0.065 14.977 19.238 1.00 93.69 209 LEU A O 1
ATOM 1697 N N . ILE A 1 210 ? 2.057 15.556 19.695 1.00 92.88 210 ILE A N 1
ATOM 1698 C CA . ILE A 1 210 ? 2.563 14.231 20.050 1.00 92.88 210 ILE A CA 1
ATOM 1699 C C . ILE A 1 210 ? 2.643 14.182 21.574 1.00 92.88 210 ILE A C 1
ATOM 1701 O O . ILE A 1 210 ? 3.308 15.013 22.192 1.00 92.88 210 ILE A O 1
ATOM 1705 N N . ILE A 1 211 ? 1.965 13.209 22.167 1.00 94.44 211 ILE A N 1
ATOM 1706 C CA . ILE A 1 211 ? 1.849 13.017 23.609 1.00 94.44 211 ILE A CA 1
ATOM 1707 C C . ILE A 1 211 ? 2.556 11.710 23.956 1.00 94.44 211 ILE A C 1
ATOM 1709 O O . ILE A 1 211 ? 2.138 10.653 23.492 1.00 94.44 211 ILE A O 1
ATOM 1713 N N . ASN A 1 212 ? 3.614 11.769 24.760 1.00 93.50 212 ASN A N 1
ATOM 1714 C CA . ASN A 1 212 ? 4.268 10.576 25.298 1.00 93.50 212 ASN A CA 1
ATOM 1715 C C . ASN A 1 212 ? 3.926 10.435 26.780 1.00 93.50 212 ASN A C 1
ATOM 1717 O O . ASN A 1 212 ? 3.973 11.419 27.518 1.00 93.50 212 ASN A O 1
ATOM 1721 N N . TYR A 1 213 ? 3.612 9.219 27.210 1.00 94.56 213 TYR A N 1
ATOM 1722 C CA . TYR A 1 213 ? 3.375 8.890 28.608 1.00 94.56 213 TYR A CA 1
ATOM 1723 C C . TYR A 1 213 ? 4.508 8.023 29.164 1.00 94.56 213 TYR A C 1
ATOM 1725 O O . TYR A 1 213 ? 4.861 7.002 28.579 1.00 94.56 213 TYR A O 1
ATOM 1733 N N . ASN A 1 214 ? 5.086 8.419 30.293 1.00 92.25 214 ASN A N 1
ATOM 1734 C CA . ASN A 1 214 ? 6.025 7.582 31.033 1.00 92.25 214 ASN A CA 1
ATOM 1735 C C . ASN A 1 214 ? 5.263 6.848 32.144 1.00 92.25 214 ASN A C 1
ATOM 1737 O O . ASN A 1 214 ? 4.773 7.488 33.071 1.00 92.25 214 ASN A O 1
ATOM 1741 N N . GLU A 1 215 ? 5.166 5.520 32.041 1.00 91.19 215 GLU A N 1
ATOM 1742 C CA . GLU A 1 215 ? 4.477 4.668 33.022 1.00 91.19 215 GLU A CA 1
ATOM 1743 C C . GLU A 1 215 ? 5.182 4.596 34.381 1.00 91.19 215 GLU A C 1
ATOM 1745 O O . GLU A 1 215 ? 4.505 4.409 35.387 1.00 91.19 215 GLU A O 1
ATOM 1750 N N . ASN A 1 216 ? 6.508 4.759 34.432 1.00 90.06 216 ASN A N 1
ATOM 1751 C CA . ASN A 1 216 ? 7.264 4.647 35.683 1.00 90.06 216 ASN A CA 1
ATOM 1752 C C . ASN A 1 216 ? 6.981 5.839 36.600 1.00 90.06 216 ASN A C 1
ATOM 1754 O O . ASN A 1 216 ? 6.717 5.671 37.787 1.00 90.06 216 ASN A O 1
ATOM 1758 N N . ASP A 1 217 ? 6.989 7.038 36.018 1.00 91.44 217 ASP A N 1
ATOM 1759 C CA . ASP A 1 217 ? 6.841 8.287 36.769 1.00 91.44 217 ASP A CA 1
ATOM 1760 C C . ASP A 1 217 ? 5.414 8.845 36.699 1.00 91.44 217 ASP A C 1
ATOM 1762 O O . ASP A 1 217 ? 5.087 9.814 37.379 1.00 91.44 217 ASP A O 1
ATOM 1766 N N . ASN A 1 218 ? 4.552 8.253 35.863 1.00 92.69 218 ASN A N 1
ATOM 1767 C CA . ASN A 1 218 ? 3.230 8.769 35.518 1.00 92.69 218 ASN A CA 1
ATOM 1768 C C . ASN A 1 218 ? 3.294 10.231 35.044 1.00 92.69 218 ASN A C 1
ATOM 1770 O O . ASN A 1 218 ? 2.580 11.091 35.549 1.00 92.69 218 ASN A O 1
ATOM 1774 N N . ILE A 1 219 ? 4.150 10.533 34.062 1.00 93.31 219 ILE A N 1
ATOM 1775 C CA . ILE A 1 219 ? 4.338 11.897 33.534 1.00 93.31 219 ILE A CA 1
ATOM 1776 C C . ILE A 1 219 ? 4.010 11.948 32.041 1.00 93.31 219 ILE A C 1
ATOM 1778 O O . ILE A 1 219 ? 4.399 11.069 31.271 1.00 93.31 219 ILE A O 1
ATOM 1782 N N . PHE A 1 220 ? 3.322 13.015 31.629 1.00 94.75 220 PHE A N 1
ATOM 1783 C CA . PHE A 1 220 ? 3.089 13.341 30.224 1.00 94.75 220 PHE A CA 1
ATOM 1784 C C . PHE A 1 220 ? 4.155 14.291 29.677 1.00 94.75 220 PHE A C 1
ATOM 1786 O O . PHE A 1 220 ? 4.518 15.276 30.318 1.00 94.75 220 PHE A O 1
ATOM 1793 N N . GLN A 1 221 ? 4.588 14.039 28.445 1.00 94.38 221 GLN A N 1
ATOM 1794 C CA . GLN A 1 221 ? 5.421 14.938 27.652 1.00 94.38 221 GLN A CA 1
ATOM 1795 C C . GLN A 1 221 ? 4.683 15.324 26.370 1.00 94.38 221 GLN A C 1
ATOM 1797 O O . GLN A 1 221 ? 4.126 14.462 25.688 1.00 94.38 221 GLN A O 1
ATOM 1802 N N . TYR A 1 222 ? 4.703 16.614 26.033 1.00 94.19 222 TYR A N 1
ATOM 1803 C CA . TYR A 1 222 ? 3.939 17.179 24.922 1.00 94.19 222 TYR A CA 1
ATOM 1804 C C . TYR A 1 222 ? 4.863 17.853 23.911 1.00 94.19 222 TYR A C 1
ATOM 1806 O O . TYR A 1 222 ? 5.535 18.828 24.238 1.00 94.19 222 TYR A O 1
ATOM 1814 N N . ASN A 1 223 ? 4.824 17.394 22.662 1.00 92.25 223 ASN A N 1
ATOM 1815 C CA . ASN A 1 223 ? 5.551 18.000 21.550 1.00 92.25 223 ASN A CA 1
ATOM 1816 C C . ASN A 1 223 ? 4.557 18.530 20.515 1.00 92.25 223 ASN A C 1
ATOM 1818 O O . ASN A 1 223 ? 3.690 17.792 20.051 1.00 92.25 223 ASN A O 1
ATOM 1822 N N . LYS A 1 224 ? 4.673 19.806 20.142 1.00 91.88 224 LYS A N 1
ATOM 1823 C CA . LYS A 1 224 ? 3.800 20.421 19.131 1.00 91.88 224 LYS A CA 1
ATOM 1824 C C . LYS A 1 224 ? 4.205 19.988 17.724 1.00 91.88 224 LYS A C 1
ATOM 1826 O O . LYS A 1 224 ? 5.392 19.889 17.431 1.00 91.88 224 LYS A O 1
ATOM 1831 N N . ILE A 1 225 ? 3.211 19.793 16.867 1.00 91.88 225 ILE A N 1
ATOM 1832 C CA . ILE A 1 225 ? 3.374 19.489 15.440 1.00 91.88 225 ILE A CA 1
ATOM 1833 C C . ILE A 1 225 ? 2.444 20.365 14.599 1.00 91.88 225 ILE A C 1
ATOM 1835 O O . ILE A 1 225 ? 1.465 20.924 15.107 1.00 91.88 225 ILE A O 1
ATOM 1839 N N . SER A 1 226 ? 2.779 20.514 13.319 1.00 90.38 226 SER A N 1
ATOM 1840 C CA . SER A 1 226 ? 2.041 21.375 12.395 1.00 90.38 226 SER A CA 1
ATOM 1841 C C . SER A 1 226 ? 0.681 20.780 12.008 1.00 90.38 226 SER A C 1
ATOM 1843 O O . SER A 1 226 ? 0.496 19.561 11.975 1.00 90.38 226 SER A O 1
ATOM 1845 N N . VAL A 1 227 ? -0.288 21.647 11.699 1.00 91.69 227 VAL A N 1
ATOM 1846 C CA . VAL A 1 227 ? -1.592 21.256 11.142 1.00 91.69 227 VAL A CA 1
ATOM 1847 C C . VAL A 1 227 ? -1.807 22.020 9.845 1.00 91.69 227 VAL A C 1
ATOM 1849 O O . VAL A 1 227 ? -1.585 23.228 9.821 1.00 91.69 227 VAL A O 1
ATOM 1852 N N . CYS A 1 228 ? -2.222 21.331 8.781 1.00 91.69 228 CYS A N 1
ATOM 1853 C CA . CYS A 1 228 ? -2.502 21.977 7.501 1.00 91.69 228 CYS A CA 1
ATOM 1854 C C . CYS A 1 228 ? -3.829 22.749 7.518 1.00 91.69 228 CYS A C 1
ATOM 1856 O O . CYS A 1 228 ? -4.750 22.420 8.275 1.00 91.69 228 CYS A O 1
ATOM 1858 N N . ASP A 1 229 ? -3.940 23.747 6.645 1.00 88.75 229 ASP A N 1
ATOM 1859 C CA . ASP A 1 229 ? -5.090 24.654 6.579 1.00 88.75 229 ASP A CA 1
ATOM 1860 C C . ASP A 1 229 ? -6.406 23.932 6.248 1.00 88.75 229 ASP A C 1
ATOM 1862 O O . ASP A 1 229 ? -7.474 24.297 6.750 1.00 88.75 229 ASP A O 1
ATOM 1866 N N . GLU A 1 230 ? -6.343 22.855 5.458 1.00 88.00 230 GLU A N 1
ATOM 1867 C CA . GLU A 1 230 ? -7.521 22.066 5.093 1.00 88.00 230 GLU A CA 1
ATOM 1868 C C . GLU A 1 230 ? -8.191 21.413 6.305 1.00 88.00 230 GLU A C 1
ATOM 1870 O O . GLU A 1 230 ? -9.413 21.287 6.328 1.00 88.00 230 GLU A O 1
ATOM 1875 N N . ILE A 1 231 ? -7.415 20.993 7.310 1.00 90.31 231 ILE A N 1
ATOM 1876 C CA . ILE A 1 231 ? -7.931 20.332 8.519 1.00 90.31 231 ILE A CA 1
ATOM 1877 C C . ILE A 1 231 ? -8.141 21.328 9.654 1.00 90.31 231 ILE A C 1
ATOM 1879 O O . ILE A 1 231 ? -9.057 21.162 10.464 1.00 90.31 231 ILE A O 1
ATOM 1883 N N . SER A 1 232 ? -7.323 22.375 9.718 1.00 89.00 232 SER A N 1
ATOM 1884 C CA . SER A 1 232 ? -7.282 23.292 10.852 1.00 89.00 232 SER A CA 1
ATOM 1885 C C . SER A 1 232 ? -8.582 24.084 11.061 1.00 89.00 232 SER A C 1
ATOM 1887 O O . SER A 1 232 ? -8.914 24.474 12.184 1.00 89.00 232 SER A O 1
ATOM 1889 N N . SER A 1 233 ? -9.369 24.250 9.998 1.00 86.31 233 SER A N 1
ATOM 1890 C CA . SER A 1 233 ? -10.683 24.897 10.024 1.00 86.31 233 SER A CA 1
ATOM 1891 C C . SER A 1 233 ? -11.851 23.941 10.320 1.00 86.31 233 SER A C 1
ATOM 1893 O O . SER A 1 233 ? -12.956 24.392 10.630 1.00 86.31 233 SER A O 1
ATOM 1895 N N . LEU A 1 234 ? -11.638 22.622 10.259 1.00 89.19 234 LEU A N 1
ATOM 1896 C CA . LEU A 1 234 ? -12.700 21.618 10.334 1.00 89.19 234 LEU A CA 1
ATOM 1897 C C . LEU A 1 234 ? -12.905 21.068 11.755 1.00 89.19 234 LEU A C 1
ATOM 1899 O O . LEU A 1 234 ? -11.988 20.947 12.566 1.00 89.19 234 LEU A O 1
ATOM 1903 N N . LYS A 1 235 ? -14.146 20.666 12.043 1.00 88.06 235 LYS A N 1
ATOM 1904 C CA . LYS A 1 235 ? -14.555 19.917 13.241 1.00 88.06 235 LYS A CA 1
ATOM 1905 C C . LYS A 1 235 ? -15.307 18.652 12.842 1.00 88.06 235 LYS A C 1
ATOM 1907 O O . LYS A 1 235 ? -15.891 18.593 11.760 1.00 88.06 235 LYS A O 1
ATOM 1912 N N . ARG A 1 236 ? -15.373 17.662 13.744 1.00 91.81 236 ARG A N 1
ATOM 1913 C CA . ARG A 1 236 ? -16.132 16.409 13.536 1.00 91.81 236 ARG A CA 1
ATOM 1914 C C . ARG A 1 236 ? -15.751 15.681 12.236 1.00 91.81 236 ARG A C 1
ATOM 1916 O O . ARG A 1 236 ? -16.588 14.995 11.652 1.00 91.81 236 ARG A O 1
ATOM 1923 N N . TYR A 1 237 ? -14.521 15.854 11.767 1.00 94.00 237 TYR A N 1
ATOM 1924 C CA . TYR A 1 237 ? -13.943 14.951 10.782 1.00 94.00 237 TYR A CA 1
ATOM 1925 C C . TYR A 1 237 ? -13.676 13.603 11.454 1.00 94.00 237 TYR A C 1
ATOM 1927 O O . TYR A 1 237 ? -13.621 13.500 12.684 1.00 94.00 237 TYR A O 1
ATOM 1935 N N . SER A 1 238 ? -13.492 12.579 10.641 1.00 93.50 238 SER A N 1
ATOM 1936 C CA . SER A 1 238 ? -13.132 11.252 11.129 1.00 93.50 238 SER A CA 1
ATOM 1937 C C . SER A 1 238 ? -11.690 10.969 10.744 1.00 93.50 238 SER A C 1
ATOM 1939 O O . SER A 1 238 ? -11.256 11.355 9.659 1.00 93.50 238 SER A O 1
ATOM 1941 N N . CYS A 1 239 ? -10.928 10.356 11.645 1.00 94.44 239 CYS A N 1
ATOM 1942 C CA . CYS A 1 239 ? -9.521 10.060 11.414 1.00 94.44 239 CYS A CA 1
ATOM 1943 C C . CYS A 1 239 ? -9.206 8.605 11.754 1.00 94.44 239 CYS A C 1
ATOM 1945 O O . CYS A 1 239 ? -9.847 8.016 12.624 1.00 94.44 239 CYS A O 1
ATOM 1947 N N . ILE A 1 240 ? -8.228 8.031 11.059 1.00 92.56 240 ILE A N 1
ATOM 1948 C CA . ILE A 1 240 ? -7.749 6.673 11.313 1.00 92.56 240 ILE A CA 1
ATOM 1949 C C . ILE A 1 240 ? -6.256 6.563 11.017 1.00 92.56 240 ILE A C 1
ATOM 1951 O O . ILE A 1 240 ? -5.765 7.179 10.071 1.00 92.56 240 ILE A O 1
ATOM 1955 N N . CYS A 1 241 ? -5.539 5.785 11.826 1.00 88.75 241 CYS A N 1
ATOM 1956 C CA . CYS A 1 241 ? -4.138 5.459 11.578 1.00 88.75 241 CYS A CA 1
ATOM 1957 C C . CYS A 1 241 ? -4.037 4.200 10.708 1.00 88.75 241 CYS A C 1
ATOM 1959 O O . CYS A 1 241 ? -4.766 3.230 10.912 1.00 88.75 241 CYS A O 1
ATOM 1961 N N . VAL A 1 242 ? -3.137 4.233 9.732 1.00 83.94 242 VAL A N 1
ATOM 1962 C CA . VAL A 1 242 ? -2.836 3.160 8.785 1.00 83.94 242 VAL A CA 1
ATOM 1963 C C . VAL A 1 242 ? -1.327 2.917 8.826 1.00 83.94 242 VAL A C 1
ATOM 1965 O O . VAL A 1 242 ? -0.556 3.872 8.764 1.00 83.94 242 VAL A O 1
ATOM 1968 N N . ASN A 1 243 ? -0.908 1.650 8.916 1.00 73.25 243 ASN A N 1
ATOM 1969 C CA . ASN A 1 243 ? 0.504 1.222 8.916 1.00 73.25 243 ASN A CA 1
ATOM 1970 C C . ASN A 1 243 ? 1.412 1.930 9.957 1.00 73.25 243 ASN A C 1
ATOM 1972 O O . ASN A 1 243 ? 2.627 1.964 9.784 1.00 73.25 243 ASN A O 1
ATOM 1976 N N . ASP A 1 244 ? 0.850 2.510 11.022 1.00 72.12 244 ASP A N 1
ATOM 1977 C CA . ASP A 1 244 ? 1.580 3.156 12.133 1.00 72.12 244 ASP A CA 1
ATOM 1978 C C . ASP A 1 244 ? 2.439 4.370 11.821 1.00 72.12 244 ASP A C 1
ATOM 1980 O O . ASP A 1 244 ? 3.163 4.875 12.684 1.00 72.12 244 ASP A O 1
ATOM 1984 N N . ASP A 1 245 ? 2.346 4.875 10.604 1.00 80.81 245 ASP A N 1
ATOM 1985 C CA . ASP A 1 245 ? 3.085 6.051 10.173 1.00 80.81 245 ASP A CA 1
ATOM 1986 C C . ASP A 1 245 ? 2.215 7.068 9.435 1.00 80.81 245 ASP A C 1
ATOM 1988 O O . ASP A 1 245 ? 2.688 8.163 9.119 1.00 80.81 245 ASP A O 1
ATOM 1992 N N . THR A 1 246 ? 0.950 6.726 9.195 1.00 87.44 246 THR A N 1
ATOM 1993 C CA . THR A 1 246 ? 0.048 7.485 8.347 1.00 87.44 246 THR A CA 1
ATOM 1994 C C . THR A 1 246 ? -1.292 7.693 9.041 1.00 87.44 246 THR A C 1
ATOM 1996 O O . THR A 1 246 ? -1.971 6.730 9.374 1.00 87.44 246 THR A O 1
ATOM 1999 N N . ILE A 1 247 ? -1.732 8.943 9.184 1.00 92.19 247 ILE A N 1
ATOM 2000 C CA . ILE A 1 247 ? -3.095 9.269 9.626 1.00 92.19 247 ILE A CA 1
ATOM 2001 C C . ILE A 1 247 ? -3.882 9.800 8.434 1.00 92.19 247 ILE A C 1
ATOM 2003 O O . ILE A 1 247 ? -3.439 10.719 7.749 1.00 92.19 247 ILE A O 1
ATOM 2007 N N . LEU A 1 248 ? -5.053 9.224 8.184 1.00 93.12 248 LEU A N 1
ATOM 2008 C CA . LEU A 1 248 ? -5.988 9.697 7.170 1.00 93.12 248 LEU A CA 1
ATOM 2009 C C . LEU A 1 248 ? -7.144 10.433 7.834 1.00 93.12 248 LEU A C 1
ATOM 2011 O O . LEU A 1 248 ? -7.704 9.945 8.813 1.00 93.12 248 LEU A O 1
ATOM 2015 N N . PHE A 1 249 ? -7.506 11.580 7.270 1.00 94.50 249 PHE A N 1
ATOM 2016 C CA . PHE A 1 249 ? -8.600 12.440 7.704 1.00 94.50 249 PHE A CA 1
ATOM 2017 C C . PHE A 1 249 ? -9.672 12.502 6.626 1.00 94.50 249 PHE A C 1
ATOM 2019 O O . PHE A 1 249 ? -9.360 12.657 5.445 1.00 94.50 249 PHE A O 1
ATOM 2026 N N . PHE A 1 250 ? -10.928 12.414 7.049 1.00 94.19 250 PHE A N 1
ATOM 2027 C CA . PHE A 1 250 ? -12.079 12.286 6.169 1.00 94.19 250 PHE A CA 1
ATOM 2028 C C . PHE A 1 250 ? -13.165 13.292 6.527 1.00 94.19 250 PHE A C 1
ATOM 2030 O O . PHE A 1 250 ? -13.710 13.277 7.639 1.00 94.19 250 PHE A O 1
ATOM 2037 N N . GLY A 1 251 ? -13.511 14.119 5.540 1.00 92.06 251 GLY A N 1
ATOM 2038 C CA . GLY A 1 251 ? -14.614 15.063 5.627 1.00 92.06 251 GLY A CA 1
ATOM 2039 C C . GLY A 1 251 ? -14.442 16.063 6.766 1.00 92.06 251 GLY A C 1
ATOM 2040 O O . GLY A 1 251 ? -13.343 16.544 7.024 1.00 92.06 251 GLY A O 1
ATOM 2041 N N . GLY A 1 252 ? -15.541 16.392 7.440 1.00 92.31 252 GLY A N 1
ATOM 2042 C CA . GLY A 1 252 ? -15.571 17.389 8.508 1.00 92.31 252 GLY A CA 1
ATOM 2043 C C . GLY A 1 252 ? -16.412 18.602 8.145 1.00 92.31 252 GLY A C 1
ATOM 2044 O O . GLY A 1 252 ? -16.809 18.802 6.999 1.00 92.31 252 GLY A O 1
ATOM 2045 N N . TRP A 1 253 ? -16.727 19.401 9.155 1.00 90.00 253 TRP A N 1
ATOM 2046 C CA . TRP A 1 253 ? -17.633 20.532 9.031 1.00 90.00 253 TRP A CA 1
ATOM 2047 C C . TRP A 1 253 ? -17.032 21.792 9.640 1.00 90.00 253 TRP A C 1
ATOM 2049 O O . TRP A 1 253 ? -16.411 21.742 10.704 1.00 90.00 253 TRP A O 1
ATOM 2059 N N . ASN A 1 254 ? -17.269 22.921 8.980 1.00 85.50 254 ASN A N 1
ATOM 2060 C CA . ASN A 1 254 ? -16.994 24.251 9.498 1.00 85.50 254 ASN A CA 1
ATOM 2061 C C . ASN A 1 254 ? -18.234 25.145 9.332 1.00 85.50 254 ASN A C 1
ATOM 2063 O O . ASN A 1 254 ? -19.000 25.015 8.372 1.00 85.50 254 ASN A O 1
ATOM 2067 N N . LYS A 1 255 ? -18.432 26.059 10.281 1.00 71.69 255 LYS A N 1
ATOM 2068 C CA . LYS A 1 255 ? -19.459 27.098 10.217 1.00 71.69 255 LYS A CA 1
ATOM 2069 C C . LYS A 1 255 ? -18.755 28.424 9.968 1.00 71.69 255 LYS A C 1
ATOM 2071 O O . LYS A 1 255 ? -18.098 28.936 10.870 1.00 71.69 255 LYS A O 1
ATOM 2076 N N . ASP A 1 256 ? -18.884 28.942 8.753 1.00 58.88 256 ASP A N 1
ATOM 2077 C CA . ASP A 1 256 ? -18.327 30.244 8.400 1.00 58.88 256 ASP A CA 1
ATOM 2078 C C . ASP A 1 256 ? -19.170 31.392 8.998 1.00 58.88 256 ASP A C 1
ATOM 2080 O O . ASP A 1 256 ? -20.359 31.226 9.296 1.00 58.88 256 ASP A O 1
ATOM 2084 N N . ILE A 1 257 ? -18.548 32.562 9.166 1.00 53.72 257 ILE A N 1
ATOM 2085 C CA . ILE A 1 257 ? -19.135 33.803 9.707 1.00 53.72 257 ILE A CA 1
ATOM 2086 C C . ILE A 1 257 ? -20.348 34.244 8.869 1.00 53.72 257 ILE A C 1
ATOM 2088 O O . ILE A 1 257 ? -21.308 34.795 9.401 1.00 53.72 257 ILE A O 1
ATOM 2092 N N . SER A 1 258 ? -20.361 33.898 7.578 1.00 57.22 258 SER A N 1
ATOM 2093 C CA . SER A 1 258 ? -21.460 34.137 6.632 1.00 57.22 258 SER A CA 1
ATOM 2094 C C . SER A 1 258 ? -22.706 33.255 6.846 1.00 57.22 258 SER A C 1
ATOM 2096 O O . SER A 1 258 ? -23.643 33.316 6.051 1.00 57.22 258 SER A O 1
ATOM 2098 N N . SER A 1 259 ? -22.747 32.429 7.902 1.00 56.91 259 SER A N 1
ATOM 2099 C CA . SER A 1 259 ? -23.823 31.485 8.269 1.00 56.91 259 SER A CA 1
ATOM 2100 C C . SER A 1 259 ? -24.056 30.300 7.316 1.00 56.91 259 SER A C 1
ATOM 2102 O O . SER A 1 259 ? -24.863 29.421 7.627 1.00 56.91 259 SER A O 1
ATOM 2104 N N . LYS A 1 260 ? -23.297 30.187 6.216 1.00 63.22 260 LYS A N 1
ATOM 2105 C CA . LYS A 1 260 ? -23.304 28.997 5.352 1.00 63.22 260 LYS A CA 1
ATOM 2106 C C . LYS A 1 260 ? -22.488 27.864 5.984 1.00 63.22 260 LYS A C 1
ATOM 2108 O O . LYS A 1 260 ? -21.321 28.019 6.337 1.00 63.22 260 LYS A O 1
ATOM 2113 N N . THR A 1 261 ? -23.113 26.700 6.136 1.00 70.69 261 THR A N 1
ATOM 2114 C CA . THR A 1 261 ? -22.459 25.482 6.628 1.00 70.69 261 THR A CA 1
ATOM 2115 C C . THR A 1 261 ? -21.613 24.848 5.528 1.00 70.69 261 THR A C 1
ATOM 2117 O O . THR A 1 261 ? -22.152 24.451 4.496 1.00 70.69 261 THR A O 1
ATOM 2120 N N . PHE A 1 262 ? -20.308 24.698 5.760 1.00 84.06 262 PHE A N 1
ATOM 2121 C CA . PHE A 1 262 ? -19.399 24.007 4.847 1.00 84.06 262 PHE A CA 1
ATOM 2122 C C . PHE A 1 262 ? -19.134 22.586 5.343 1.00 84.06 262 PHE A C 1
ATOM 2124 O O . PHE A 1 262 ? -18.683 22.396 6.472 1.00 84.06 262 PHE A O 1
ATOM 2131 N N . VAL A 1 263 ? -19.407 21.587 4.503 1.00 88.88 263 VAL A N 1
ATOM 2132 C CA . VAL A 1 263 ? -19.063 20.186 4.771 1.00 88.88 263 VAL A CA 1
ATOM 2133 C C . VAL A 1 263 ? -18.061 19.724 3.724 1.00 88.88 263 VAL A C 1
ATOM 2135 O O . VAL A 1 263 ? -18.326 19.798 2.523 1.00 88.88 263 VAL A O 1
ATOM 2138 N N . SER A 1 264 ? -16.920 19.240 4.196 1.00 90.12 264 SER A N 1
ATOM 2139 C CA . SER A 1 264 ? -15.815 18.785 3.367 1.00 90.12 264 SER A CA 1
ATOM 2140 C C . SER A 1 264 ? -16.061 17.371 2.834 1.00 90.12 264 SER A C 1
ATOM 2142 O O . SER A 1 264 ? -16.626 16.514 3.517 1.00 90.12 264 SER A O 1
ATOM 2144 N N . ASN A 1 265 ? -15.604 17.121 1.612 1.00 90.19 265 ASN A N 1
ATOM 2145 C CA . ASN A 1 265 ? -15.395 15.793 1.035 1.00 90.19 265 ASN A CA 1
ATOM 2146 C C . ASN A 1 265 ? -13.898 15.477 0.859 1.00 90.19 265 ASN A C 1
ATOM 2148 O O . ASN A 1 265 ? -13.556 14.438 0.306 1.00 90.19 265 ASN A O 1
ATOM 2152 N N . ILE A 1 266 ? -13.001 16.352 1.314 1.00 88.31 266 ILE A N 1
ATOM 2153 C CA . ILE A 1 266 ? -11.560 16.208 1.107 1.00 88.31 266 ILE A CA 1
ATOM 2154 C C . ILE A 1 266 ? -11.017 15.066 1.973 1.00 88.31 266 ILE A C 1
ATOM 2156 O O . ILE A 1 266 ? -11.471 14.848 3.103 1.00 88.31 266 ILE A O 1
ATOM 2160 N N . ILE A 1 267 ? -10.012 14.370 1.438 1.00 91.31 267 ILE A N 1
ATOM 2161 C CA . ILE A 1 267 ? -9.213 13.389 2.171 1.00 91.31 267 ILE A CA 1
ATOM 2162 C C . ILE A 1 267 ? -7.781 13.898 2.279 1.00 91.31 267 ILE A C 1
ATOM 2164 O O . ILE A 1 267 ? -7.124 14.182 1.273 1.00 91.31 267 ILE A O 1
ATOM 2168 N N . VAL A 1 268 ? -7.292 13.997 3.512 1.00 91.50 268 VAL A N 1
ATOM 2169 C CA . VAL A 1 268 ? -5.932 14.460 3.799 1.00 91.50 268 VAL A CA 1
ATOM 2170 C C . VAL A 1 268 ? -5.165 13.363 4.522 1.00 91.50 268 VAL A C 1
ATOM 2172 O O . VAL A 1 268 ? -5.684 12.718 5.430 1.00 91.50 268 VAL A O 1
ATOM 2175 N N . LYS A 1 269 ? -3.920 13.147 4.102 1.00 90.75 269 LYS A N 1
ATOM 2176 C CA . LYS A 1 269 ? -2.968 12.211 4.693 1.00 90.75 269 LYS A CA 1
ATOM 2177 C C . LYS A 1 269 ? -1.904 12.982 5.474 1.00 90.75 269 LYS A C 1
ATOM 2179 O O . LYS A 1 269 ? -1.308 13.908 4.933 1.00 90.75 269 LYS A O 1
ATOM 2184 N N . TYR A 1 270 ? -1.625 12.568 6.704 1.00 91.69 270 TYR A N 1
ATOM 2185 C CA . TYR A 1 270 ? -0.506 13.045 7.515 1.00 91.69 270 TYR A CA 1
ATOM 2186 C C . TYR A 1 270 ? 0.522 11.928 7.708 1.00 91.69 270 TYR A C 1
ATOM 2188 O O . TYR A 1 270 ? 0.176 10.839 8.165 1.00 91.69 270 TYR A O 1
ATOM 2196 N N . LEU A 1 271 ? 1.779 12.195 7.355 1.00 87.06 271 LEU A N 1
ATOM 2197 C CA . LEU A 1 271 ? 2.909 11.282 7.522 1.00 87.06 271 LEU A CA 1
ATOM 2198 C C . LEU A 1 271 ? 3.645 11.590 8.829 1.00 87.06 271 LEU A C 1
ATOM 2200 O O . LEU A 1 271 ? 4.473 12.500 8.873 1.00 87.06 271 LEU A O 1
ATOM 2204 N N . ILE A 1 272 ? 3.404 10.780 9.862 1.00 85.38 272 ILE A N 1
ATOM 2205 C CA . ILE A 1 272 ? 3.887 10.990 11.237 1.00 85.38 272 ILE A CA 1
ATOM 2206 C C . ILE A 1 272 ? 5.410 11.164 11.284 1.00 85.38 272 ILE A C 1
ATOM 2208 O O . ILE A 1 272 ? 5.915 12.066 11.941 1.00 85.38 272 ILE A O 1
ATOM 2212 N N . LYS A 1 273 ? 6.162 10.306 10.582 1.00 82.94 273 LYS A N 1
ATOM 2213 C CA . LYS A 1 273 ? 7.638 10.323 10.622 1.00 82.94 273 LYS A CA 1
ATOM 2214 C C . LYS A 1 273 ? 8.255 11.529 9.918 1.00 82.94 273 LYS A C 1
ATOM 2216 O O . LYS A 1 273 ? 9.378 11.898 10.239 1.00 82.94 273 LYS A O 1
ATOM 2221 N N . LYS A 1 274 ? 7.564 12.080 8.917 1.00 81.75 274 LYS A N 1
ATOM 2222 C CA . LYS A 1 274 ? 8.087 13.172 8.085 1.00 81.75 274 LYS A CA 1
ATOM 2223 C C . LYS A 1 274 ? 7.535 14.537 8.487 1.00 81.75 274 LYS A C 1
ATOM 2225 O O . LYS A 1 274 ? 8.057 15.529 8.002 1.00 81.75 274 LYS A O 1
ATOM 2230 N N . ASP A 1 275 ? 6.494 14.570 9.319 1.00 85.88 275 ASP A N 1
ATOM 2231 C CA . ASP A 1 275 ? 5.689 15.762 9.600 1.00 85.88 275 ASP A CA 1
ATOM 2232 C C . ASP A 1 275 ? 5.193 16.445 8.310 1.00 85.88 275 ASP A C 1
ATOM 2234 O O . ASP A 1 275 ? 5.302 17.653 8.127 1.00 85.88 275 ASP A O 1
ATOM 2238 N N . ILE A 1 276 ? 4.686 15.642 7.364 1.00 86.50 276 ILE A N 1
ATOM 2239 C CA . ILE A 1 276 ? 4.208 16.127 6.059 1.00 86.50 276 ILE A CA 1
ATOM 2240 C C . ILE A 1 276 ? 2.717 15.847 5.913 1.00 86.50 276 ILE A C 1
ATOM 2242 O O . ILE A 1 276 ? 2.262 14.715 6.098 1.00 86.50 276 ILE A O 1
ATOM 2246 N N . TRP A 1 277 ? 1.985 16.871 5.487 1.00 91.50 277 TRP A N 1
ATOM 2247 C CA . TRP A 1 277 ? 0.591 16.788 5.070 1.00 91.50 277 TRP A CA 1
ATOM 2248 C C . TRP A 1 277 ? 0.487 16.660 3.550 1.00 91.50 277 TRP A C 1
ATOM 2250 O O . TRP A 1 277 ? 1.192 17.336 2.803 1.00 91.50 277 TRP A O 1
ATOM 2260 N N . ILE A 1 278 ? -0.387 15.772 3.084 1.00 85.56 278 ILE A N 1
ATOM 2261 C CA . ILE A 1 278 ? -0.606 15.485 1.667 1.00 85.56 278 ILE A CA 1
ATOM 2262 C C . ILE A 1 278 ? -2.110 15.415 1.422 1.00 85.56 278 ILE A C 1
ATOM 2264 O O . ILE A 1 278 ? -2.791 14.526 1.934 1.00 85.56 278 ILE A O 1
ATOM 2268 N N . LYS A 1 279 ? -2.635 16.318 0.594 1.00 86.12 279 LYS A N 1
ATOM 2269 C CA . LYS A 1 279 ? -3.993 16.190 0.061 1.00 86.12 279 LYS A CA 1
ATOM 2270 C C . LYS A 1 279 ? -4.028 15.051 -0.958 1.00 86.12 279 LYS A C 1
ATOM 2272 O O . LYS A 1 279 ? -3.200 15.013 -1.868 1.00 86.12 279 LYS A O 1
ATOM 2277 N N . LEU A 1 280 ? -4.963 14.114 -0.810 1.00 80.62 280 LEU A N 1
ATOM 2278 C CA . LEU A 1 280 ? -5.128 13.046 -1.794 1.00 80.62 280 LEU A CA 1
ATOM 2279 C C . LEU A 1 280 ? -5.831 13.577 -3.050 1.00 80.62 280 LEU A C 1
ATOM 2281 O O . LEU A 1 280 ? -6.698 14.439 -2.975 1.00 80.62 280 LEU A O 1
ATOM 2285 N N . ASN A 1 281 ? -5.493 13.011 -4.211 1.00 70.88 281 ASN A N 1
ATOM 2286 C CA . ASN A 1 281 ? -6.097 13.380 -5.502 1.00 70.88 281 ASN A CA 1
ATOM 2287 C C . ASN A 1 281 ? -7.531 12.847 -5.691 1.00 70.88 281 ASN A C 1
ATOM 2289 O O . ASN A 1 281 ? -8.108 13.007 -6.764 1.00 70.88 281 ASN A O 1
ATOM 2293 N N . HIS A 1 282 ? -8.078 12.161 -4.689 1.00 77.31 282 HIS A N 1
ATOM 2294 C CA . HIS A 1 282 ? -9.421 11.603 -4.711 1.00 77.31 282 HIS A CA 1
ATOM 2295 C C . HIS A 1 282 ? -10.202 12.164 -3.529 1.00 77.31 282 HIS A C 1
ATOM 2297 O O . HIS A 1 282 ? -9.761 12.039 -2.386 1.00 77.31 282 HIS A O 1
ATOM 2303 N N . ASP A 1 283 ? -11.366 12.734 -3.817 1.00 85.06 283 ASP A N 1
ATOM 2304 C CA . ASP A 1 283 ? -12.302 13.192 -2.800 1.00 85.06 283 ASP A CA 1
ATOM 2305 C C . ASP A 1 283 ? -13.296 12.080 -2.447 1.00 85.06 283 ASP A C 1
ATOM 2307 O O . ASP A 1 283 ? -13.543 11.153 -3.227 1.00 85.06 283 ASP A O 1
ATOM 2311 N N . LEU A 1 284 ? -13.901 12.190 -1.267 1.00 87.69 284 LEU A N 1
ATOM 2312 C CA . LEU A 1 284 ? -15.054 11.384 -0.901 1.00 87.69 284 LEU A CA 1
ATOM 2313 C C . LEU A 1 284 ? -16.177 11.592 -1.926 1.00 87.69 284 LEU A C 1
ATOM 2315 O O . LEU A 1 284 ? -16.447 12.727 -2.330 1.00 87.69 284 LEU A O 1
ATOM 2319 N N . PRO A 1 285 ? -16.914 10.524 -2.280 1.00 89.00 285 PRO A N 1
ATOM 2320 C CA . PRO A 1 285 ? -18.033 10.632 -3.214 1.00 89.00 285 PRO A CA 1
ATOM 2321 C C . PRO A 1 285 ? -19.184 11.488 -2.661 1.00 89.00 285 PRO A C 1
ATOM 2323 O O . PRO A 1 285 ? -20.093 11.850 -3.402 1.00 89.00 285 PRO A O 1
ATOM 2326 N N . ILE A 1 286 ? -19.179 11.777 -1.353 1.00 90.38 286 ILE A N 1
ATOM 2327 C CA . ILE A 1 286 ? -20.185 12.572 -0.648 1.00 90.38 286 ILE A CA 1
ATOM 2328 C C . ILE A 1 286 ? -19.474 13.425 0.413 1.00 90.38 286 ILE A C 1
ATOM 2330 O O . ILE A 1 286 ? -18.652 12.908 1.170 1.00 90.38 286 ILE A O 1
ATOM 2334 N N . SER A 1 287 ? -19.829 14.709 0.510 1.00 92.75 287 SER A N 1
ATOM 2335 C CA . SER A 1 287 ? -19.432 15.574 1.630 1.00 92.75 287 SER A CA 1
ATOM 2336 C C . SER A 1 287 ? -20.139 15.148 2.911 1.00 92.75 287 SER A C 1
ATOM 2338 O O . SER A 1 287 ? -21.371 15.137 2.961 1.00 92.75 287 SER A O 1
ATOM 2340 N N . LEU A 1 288 ? -19.376 14.825 3.955 1.00 94.31 288 LEU A N 1
ATOM 2341 C CA . LEU A 1 288 ? -19.937 14.325 5.209 1.00 94.31 288 LEU A CA 1
ATOM 2342 C C . LEU A 1 288 ? -19.107 14.711 6.438 1.00 94.31 288 LEU A C 1
ATOM 2344 O O . LEU A 1 288 ? -17.913 14.993 6.354 1.00 94.31 288 LEU A O 1
ATOM 2348 N N . PHE A 1 289 ? -19.744 14.700 7.606 1.00 94.94 289 PHE A N 1
ATOM 2349 C CA . PHE A 1 289 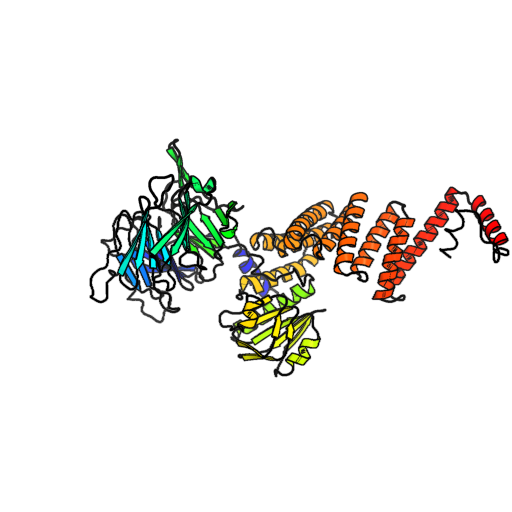? -19.083 14.864 8.903 1.00 94.94 289 PHE A CA 1
ATOM 2350 C C . PHE A 1 289 ? -19.738 13.995 9.980 1.00 94.94 289 PHE A C 1
ATOM 2352 O O . PHE A 1 289 ? -20.896 13.590 9.859 1.00 94.94 289 PHE A O 1
ATOM 2359 N N . GLY A 1 290 ? -18.996 13.707 11.050 1.00 93.94 290 GLY A N 1
ATOM 2360 C CA . GLY A 1 290 ? -19.455 12.877 12.164 1.00 93.94 290 GLY A CA 1
ATOM 2361 C C . GLY A 1 290 ? -19.798 11.441 11.762 1.00 93.94 290 GLY A C 1
ATOM 2362 O O . GLY A 1 290 ? -20.701 10.855 12.355 1.00 93.94 290 GLY A O 1
ATOM 2363 N N . CYS A 1 291 ? -19.141 10.893 10.738 1.00 95.31 291 CYS A N 1
ATOM 2364 C CA . CYS A 1 291 ? -19.241 9.473 10.399 1.00 95.31 291 CYS A CA 1
ATOM 2365 C C . CYS A 1 291 ? -18.351 8.628 11.319 1.00 95.31 291 CYS A C 1
ATOM 2367 O O . CYS A 1 291 ? -17.416 9.144 11.934 1.00 95.31 291 CYS A O 1
ATOM 2369 N N . CYS A 1 292 ? -18.607 7.326 11.383 1.00 93.69 292 CYS A N 1
ATOM 2370 C CA . CYS A 1 292 ? -17.652 6.393 11.962 1.00 93.69 292 CYS A CA 1
ATOM 2371 C C . CYS A 1 292 ? -16.707 5.858 10.888 1.00 93.69 292 CYS A C 1
ATOM 2373 O O . CYS A 1 292 ? -17.134 5.626 9.754 1.00 93.69 292 CYS A O 1
ATOM 2375 N N . ILE A 1 293 ? -15.439 5.657 11.248 1.00 94.38 293 ILE A N 1
ATOM 2376 C CA . ILE A 1 293 ? -14.437 5.070 10.364 1.00 94.38 293 ILE A CA 1
ATOM 2377 C C . ILE A 1 293 ? -13.729 3.929 11.074 1.00 94.38 293 ILE A C 1
ATOM 2379 O O . ILE A 1 293 ? -13.336 4.062 12.228 1.00 94.38 293 ILE A O 1
ATOM 2383 N N . VAL A 1 294 ? -13.548 2.824 10.356 1.00 93.44 294 VAL A N 1
ATOM 2384 C CA . VAL A 1 294 ? -12.826 1.652 10.843 1.00 93.44 294 VAL A CA 1
ATOM 2385 C C . VAL A 1 294 ? -12.008 1.023 9.721 1.00 93.44 294 VAL A C 1
ATOM 2387 O O . VAL A 1 294 ? -12.421 1.003 8.560 1.00 93.44 294 VAL A O 1
ATOM 2390 N N . LEU A 1 295 ? -10.827 0.528 10.070 1.00 89.50 295 LEU A N 1
ATOM 2391 C CA . LEU A 1 295 ? -9.963 -0.244 9.190 1.00 89.50 295 LEU A CA 1
ATOM 2392 C C . LEU A 1 295 ? -10.327 -1.715 9.377 1.00 89.50 295 LEU A C 1
ATOM 2394 O O . LEU A 1 295 ? -10.488 -2.163 10.508 1.00 89.50 295 LEU A O 1
ATOM 2398 N N . ASN A 1 296 ? -10.504 -2.450 8.285 1.00 83.50 296 ASN A N 1
ATOM 2399 C CA . ASN A 1 296 ? -10.786 -3.876 8.391 1.00 83.50 296 ASN A CA 1
ATOM 2400 C C . ASN A 1 296 ? -9.590 -4.651 8.970 1.00 83.50 296 ASN A C 1
ATOM 2402 O O . ASN A 1 296 ? -8.452 -4.212 8.855 1.00 83.50 296 ASN A O 1
ATOM 2406 N N . ASP A 1 297 ? -9.830 -5.851 9.498 1.00 70.44 297 ASP A N 1
ATOM 2407 C CA . ASP A 1 297 ? -8.799 -6.684 10.146 1.00 70.44 297 ASP A CA 1
ATOM 2408 C C . ASP A 1 297 ? -7.547 -6.972 9.297 1.00 70.44 297 ASP A C 1
ATOM 2410 O O . ASP A 1 297 ? -6.478 -7.246 9.837 1.00 70.44 297 ASP A O 1
ATOM 2414 N N . ASN A 1 298 ? -7.660 -6.924 7.967 1.00 65.94 298 ASN A N 1
ATOM 2415 C CA . ASN A 1 298 ? -6.532 -7.142 7.056 1.00 65.94 298 ASN A CA 1
ATOM 2416 C C . ASN A 1 298 ? -5.773 -5.847 6.707 1.00 65.94 298 ASN A C 1
ATOM 2418 O O . ASN A 1 298 ? -4.868 -5.879 5.872 1.00 65.94 298 ASN A O 1
ATOM 2422 N N . ASN A 1 299 ? -6.149 -4.710 7.298 1.00 70.19 299 ASN A N 1
ATOM 2423 C CA . ASN A 1 299 ? -5.557 -3.390 7.091 1.00 70.19 299 ASN A CA 1
ATOM 2424 C C . ASN A 1 299 ? -5.452 -2.953 5.618 1.00 70.19 299 ASN A C 1
ATOM 2426 O O . ASN A 1 299 ? -4.507 -2.260 5.234 1.00 70.19 299 ASN A O 1
ATOM 2430 N N . ASN A 1 300 ? -6.407 -3.358 4.774 1.00 73.06 300 ASN A N 1
ATOM 2431 C CA . ASN A 1 300 ? -6.402 -3.053 3.337 1.00 73.06 300 ASN A CA 1
ATOM 2432 C C . ASN A 1 300 ? -7.611 -2.224 2.869 1.00 73.06 300 ASN A C 1
ATOM 2434 O O . ASN A 1 300 ? -7.573 -1.651 1.779 1.00 73.06 300 ASN A O 1
ATOM 2438 N N . CYS A 1 301 ? -8.667 -2.129 3.680 1.00 85.81 301 CYS A N 1
ATOM 2439 C CA . CYS A 1 301 ? -9.883 -1.390 3.352 1.00 85.81 301 CYS A CA 1
ATOM 2440 C C . CYS A 1 301 ? -10.365 -0.564 4.543 1.00 85.81 301 CYS A C 1
ATOM 2442 O O . CYS A 1 301 ? -10.492 -1.065 5.660 1.00 85.81 301 CYS A O 1
ATOM 2444 N N . ILE A 1 302 ? -10.712 0.689 4.272 1.00 92.19 302 ILE A N 1
ATOM 2445 C CA . ILE A 1 302 ? -11.342 1.598 5.223 1.00 92.19 302 ILE A CA 1
ATOM 2446 C C . ILE A 1 302 ? -12.847 1.580 4.984 1.00 92.19 302 ILE A C 1
ATOM 2448 O O . ILE A 1 302 ? -13.309 1.688 3.849 1.00 92.19 302 ILE A O 1
ATOM 2452 N N . HIS A 1 303 ? -13.618 1.467 6.053 1.00 94.62 303 HIS A N 1
ATOM 2453 C CA . HIS A 1 303 ? -15.070 1.544 6.031 1.00 94.62 303 HIS A CA 1
ATOM 2454 C C . HIS A 1 303 ? -15.518 2.865 6.647 1.00 94.62 303 HIS A C 1
ATOM 2456 O O . HIS A 1 303 ? -15.148 3.180 7.774 1.00 94.62 303 HIS A O 1
ATOM 2462 N N . ILE A 1 304 ? -16.309 3.629 5.897 1.00 95.69 304 ILE A N 1
ATOM 2463 C CA . ILE A 1 304 ? -16.864 4.931 6.273 1.00 95.69 304 ILE A CA 1
ATOM 2464 C C . ILE A 1 304 ? -18.376 4.766 6.401 1.00 95.69 304 ILE A C 1
ATOM 2466 O O . ILE A 1 304 ? -19.049 4.384 5.441 1.00 95.69 304 ILE A O 1
ATOM 2470 N N . ILE A 1 305 ? -18.904 5.009 7.596 1.00 96.25 305 ILE A N 1
ATOM 2471 C CA . ILE A 1 305 ? -20.242 4.572 8.001 1.00 96.25 305 ILE A CA 1
ATOM 2472 C C . ILE A 1 305 ? -21.028 5.757 8.580 1.00 96.25 305 ILE A C 1
ATOM 2474 O O . ILE A 1 305 ? -20.609 6.384 9.556 1.00 96.25 305 ILE A O 1
ATOM 2478 N N . GLY A 1 306 ? -22.195 6.042 8.001 1.00 96.06 306 GLY A N 1
ATOM 2479 C CA . GLY A 1 306 ? -23.113 7.090 8.445 1.00 96.06 306 GLY A CA 1
ATOM 2480 C C . GLY A 1 306 ? -22.593 8.509 8.193 1.00 96.06 306 GLY A C 1
ATOM 2481 O O . GLY A 1 306 ? -21.999 8.805 7.157 1.00 96.06 306 GLY A O 1
ATOM 2482 N N . GLY A 1 307 ? -22.830 9.396 9.155 1.00 95.56 307 GLY A N 1
ATOM 2483 C CA . GLY A 1 307 ? -22.499 10.815 9.096 1.00 95.56 307 GLY A CA 1
ATOM 2484 C C . GLY A 1 307 ? -23.692 11.687 8.715 1.00 95.56 307 GLY A C 1
ATOM 2485 O O . GLY A 1 307 ? -24.829 11.229 8.601 1.00 95.56 307 GLY A O 1
ATOM 2486 N N . LYS A 1 308 ? -23.419 12.979 8.555 1.00 94.88 308 LYS A N 1
ATOM 2487 C CA . LYS A 1 308 ? -24.395 13.994 8.163 1.00 94.88 308 LYS A CA 1
ATOM 2488 C C . LYS A 1 308 ? -23.889 14.741 6.933 1.00 94.88 308 LYS A C 1
ATOM 2490 O O . LYS A 1 308 ? -22.700 15.054 6.874 1.00 94.88 308 LYS A O 1
ATOM 2495 N N . ASP A 1 309 ? -24.762 14.986 5.960 1.00 93.06 309 ASP A N 1
ATOM 2496 C CA . ASP A 1 309 ? -24.409 15.706 4.729 1.00 93.06 309 ASP A CA 1
ATOM 2497 C C . ASP A 1 309 ? -24.455 17.240 4.905 1.00 93.06 309 ASP A C 1
ATOM 2499 O O . ASP A 1 309 ? -24.747 17.769 5.983 1.00 93.06 309 ASP A O 1
ATOM 2503 N N . ASN A 1 310 ? -24.172 17.970 3.824 1.00 88.56 310 ASN A N 1
ATOM 2504 C CA . ASN A 1 310 ? -24.242 19.434 3.773 1.00 88.56 310 ASN A CA 1
ATOM 2505 C C . ASN A 1 310 ? -25.664 20.013 3.884 1.00 88.56 310 ASN A C 1
ATOM 2507 O O . ASN A 1 310 ? -25.802 21.195 4.188 1.00 88.56 310 ASN A O 1
ATOM 2511 N N . LYS A 1 311 ? -26.704 19.203 3.663 1.00 88.94 311 LYS A N 1
ATOM 2512 C CA . LYS A 1 311 ? -28.117 19.575 3.847 1.00 88.94 311 LYS A CA 1
ATOM 2513 C C . LYS A 1 311 ? -28.599 19.307 5.270 1.00 88.94 311 LYS A C 1
ATOM 2515 O O . LYS A 1 311 ? -29.688 19.719 5.652 1.00 88.94 311 LYS A O 1
ATOM 2520 N N . GLY A 1 312 ? -27.783 18.624 6.061 1.00 87.50 312 GLY A N 1
ATOM 2521 C CA . GLY A 1 312 ? -28.106 18.244 7.414 1.00 87.50 312 GLY A CA 1
ATOM 2522 C C . GLY A 1 312 ? -28.926 16.956 7.529 1.00 87.50 312 GLY A C 1
ATOM 2523 O O . GLY A 1 312 ? -29.530 16.727 8.576 1.00 87.50 312 GLY A O 1
ATOM 2524 N N . ASN A 1 313 ? -28.924 16.094 6.516 1.00 93.56 313 ASN A N 1
ATOM 2525 C CA . ASN A 1 313 ? -29.541 14.774 6.593 1.00 93.56 313 ASN A CA 1
ATOM 2526 C C . ASN A 1 313 ? -28.596 13.789 7.275 1.00 93.56 313 ASN A C 1
ATOM 2528 O O . ASN A 1 313 ? -27.410 13.733 6.944 1.00 93.56 313 ASN A O 1
ATOM 2532 N N . ILE A 1 314 ? -29.119 12.990 8.206 1.00 95.88 314 ILE A N 1
ATOM 2533 C CA . ILE A 1 314 ? -28.384 11.857 8.776 1.00 95.88 314 ILE A CA 1
ATOM 2534 C C . ILE A 1 314 ? -28.397 10.719 7.752 1.00 95.88 314 ILE A C 1
ATOM 2536 O O . ILE A 1 314 ? -29.445 10.377 7.207 1.00 95.88 314 ILE A O 1
ATOM 2540 N N . LEU A 1 315 ? -27.230 10.146 7.474 1.00 95.56 315 LEU A N 1
ATOM 2541 C CA . LEU A 1 315 ? -27.031 9.219 6.366 1.00 95.56 315 LEU A CA 1
ATOM 2542 C C . LEU A 1 315 ? -27.098 7.752 6.814 1.00 95.56 315 LEU A C 1
ATOM 2544 O O . LEU A 1 315 ? -26.590 7.378 7.870 1.00 95.56 315 LEU A O 1
ATOM 2548 N N . THR A 1 316 ? -27.636 6.897 5.942 1.00 95.94 316 THR A N 1
ATOM 2549 C CA . THR A 1 316 ? -27.538 5.424 6.004 1.00 95.94 316 THR A CA 1
ATOM 2550 C C . THR A 1 316 ? -26.383 4.891 5.146 1.00 95.94 316 THR A C 1
ATOM 2552 O O . THR A 1 316 ? -26.359 3.727 4.756 1.00 95.94 316 THR A O 1
ATOM 2555 N N . LYS A 1 317 ? -25.426 5.743 4.766 1.00 94.62 317 LYS A N 1
ATOM 2556 C CA . LYS A 1 317 ? -24.377 5.382 3.805 1.00 94.62 317 LYS A CA 1
ATOM 2557 C C . LYS A 1 317 ? -23.297 4.518 4.448 1.00 94.62 317 LYS A C 1
ATOM 2559 O O . LYS A 1 317 ? -22.806 4.833 5.526 1.00 94.62 317 LYS A O 1
ATOM 2564 N N . HIS A 1 318 ? -22.882 3.480 3.731 1.00 95.56 318 HIS A N 1
ATOM 2565 C CA . HIS A 1 318 ? -21.687 2.701 4.024 1.00 95.56 318 HIS A CA 1
ATOM 2566 C C . HIS A 1 318 ? -20.803 2.700 2.778 1.00 95.56 318 HIS A C 1
ATOM 2568 O O . HIS A 1 318 ? -21.200 2.210 1.723 1.00 95.56 318 HIS A O 1
ATOM 2574 N N . ILE A 1 319 ? -19.623 3.299 2.885 1.00 93.81 319 ILE A N 1
ATOM 2575 C CA . ILE A 1 319 ? -18.662 3.426 1.792 1.00 93.81 319 ILE A CA 1
ATOM 2576 C C . ILE A 1 319 ? -17.404 2.657 2.182 1.00 93.81 319 ILE A C 1
ATOM 2578 O O . ILE A 1 319 ? -16.846 2.875 3.254 1.00 93.81 319 ILE A O 1
ATOM 2582 N N . ARG A 1 320 ? -16.937 1.777 1.300 1.00 91.38 320 ARG A N 1
ATOM 2583 C CA . ARG A 1 320 ? -15.616 1.155 1.403 1.00 91.38 320 ARG A CA 1
ATOM 2584 C C . ARG A 1 320 ? -14.627 1.962 0.576 1.00 91.38 320 ARG A C 1
ATOM 2586 O O . ARG A 1 320 ? -14.865 2.149 -0.614 1.00 91.38 320 ARG A O 1
ATOM 2593 N N . MET A 1 321 ? -13.515 2.368 1.177 1.00 88.56 321 MET A N 1
ATOM 2594 C CA . MET A 1 321 ? -12.344 2.901 0.491 1.00 88.56 321 MET A CA 1
ATOM 2595 C C . MET A 1 321 ? -11.218 1.862 0.488 1.00 88.56 321 MET A C 1
ATOM 2597 O O . MET A 1 321 ? -10.767 1.437 1.552 1.00 88.56 321 MET A O 1
ATOM 2601 N N . LYS A 1 322 ? -10.738 1.463 -0.691 1.00 80.69 322 LYS A N 1
ATOM 2602 C CA . LYS A 1 322 ? -9.525 0.643 -0.814 1.00 80.69 322 LYS A CA 1
ATOM 2603 C C . LYS A 1 322 ? -8.283 1.511 -0.616 1.00 80.69 322 LYS A C 1
ATOM 2605 O O . LYS A 1 322 ? -8.192 2.612 -1.160 1.00 80.69 322 LYS A O 1
ATOM 2610 N N . LEU A 1 323 ? -7.322 1.008 0.154 1.00 76.81 323 LEU A N 1
ATOM 2611 C CA . LEU A 1 323 ? -6.015 1.643 0.295 1.00 76.81 323 LEU A CA 1
ATOM 2612 C C . LEU A 1 323 ? -5.121 1.249 -0.881 1.00 76.81 323 LEU A C 1
ATOM 2614 O O . LEU A 1 323 ? -5.056 0.076 -1.248 1.00 76.81 323 LEU A O 1
ATOM 2618 N N . LYS A 1 324 ? -4.423 2.231 -1.465 1.00 74.06 324 LYS A N 1
ATOM 2619 C CA . LYS A 1 324 ? -3.408 1.956 -2.487 1.00 74.06 324 LYS A CA 1
ATOM 2620 C C . LYS A 1 324 ? -2.261 1.169 -1.871 1.00 74.06 324 LYS A C 1
ATOM 2622 O O . LYS A 1 324 ? -1.881 1.399 -0.724 1.00 74.06 324 LYS A O 1
ATOM 2627 N N . ILE A 1 325 ? -1.717 0.242 -2.646 1.00 67.94 325 ILE A N 1
ATOM 2628 C CA . ILE A 1 325 ? -0.665 -0.644 -2.165 1.00 67.94 325 ILE A CA 1
ATOM 2629 C C . ILE A 1 325 ? 0.675 0.099 -2.198 1.00 67.94 325 ILE A C 1
ATOM 2631 O O . ILE A 1 325 ? 1.087 0.629 -3.235 1.00 67.94 325 ILE A O 1
ATOM 2635 N N . GLU A 1 326 ? 1.349 0.123 -1.050 1.00 65.88 326 GLU A N 1
ATOM 2636 C CA . GLU A 1 326 ? 2.724 0.603 -0.918 1.00 65.88 326 GLU A CA 1
ATOM 2637 C C . GLU A 1 326 ? 3.712 -0.399 -1.528 1.00 65.88 326 GLU A C 1
ATOM 2639 O O . GLU A 1 326 ? 3.522 -1.612 -1.437 1.00 65.88 326 GLU A O 1
ATOM 2644 N N . ILE A 1 327 ? 4.816 0.106 -2.090 1.00 66.94 327 ILE A N 1
ATOM 2645 C CA . ILE A 1 327 ? 5.848 -0.702 -2.769 1.00 66.94 327 ILE A CA 1
ATOM 2646 C C . ILE A 1 327 ? 6.356 -1.855 -1.881 1.00 66.94 327 ILE A C 1
ATOM 2648 O O . ILE A 1 327 ? 6.588 -2.952 -2.385 1.00 66.94 327 ILE A O 1
ATOM 2652 N N . SER A 1 328 ? 6.472 -1.641 -0.563 1.00 65.31 328 SER A N 1
ATOM 2653 C CA . SER A 1 328 ? 6.948 -2.638 0.414 1.00 65.31 328 SER A CA 1
ATOM 2654 C C . SER A 1 328 ? 6.069 -3.886 0.509 1.00 65.31 328 SER A C 1
ATOM 2656 O O . SER A 1 328 ? 6.561 -4.948 0.876 1.00 65.31 328 SER A O 1
ATOM 2658 N N . LYS A 1 329 ? 4.783 -3.777 0.161 1.00 75.12 329 LYS A N 1
ATOM 2659 C CA . LYS A 1 329 ? 3.822 -4.885 0.186 1.00 75.12 329 LYS A CA 1
ATOM 2660 C C . LYS A 1 329 ? 3.718 -5.598 -1.169 1.00 75.12 329 LYS A C 1
ATOM 2662 O O . LYS A 1 329 ? 2.778 -6.350 -1.376 1.00 75.12 329 LYS A O 1
ATOM 2667 N N . THR A 1 330 ? 4.625 -5.344 -2.113 1.00 83.75 330 THR A N 1
ATOM 2668 C CA . THR A 1 330 ? 4.610 -5.942 -3.462 1.00 83.75 330 THR A CA 1
ATOM 2669 C C . THR A 1 330 ? 5.953 -6.577 -3.814 1.00 83.75 330 THR A C 1
ATOM 2671 O O . THR A 1 330 ? 6.888 -6.556 -3.013 1.00 83.75 330 THR A O 1
ATOM 2674 N N . LEU A 1 331 ? 6.051 -7.152 -5.016 1.00 87.81 331 LEU A N 1
ATOM 2675 C CA . LEU A 1 331 ? 7.302 -7.683 -5.546 1.00 87.81 331 LEU A CA 1
ATOM 2676 C C . LEU A 1 331 ? 8.338 -6.562 -5.733 1.00 87.81 331 LEU A C 1
ATOM 2678 O O . LEU A 1 331 ? 8.115 -5.633 -6.511 1.00 87.81 331 LEU A O 1
ATOM 2682 N N . ASP A 1 332 ? 9.486 -6.679 -5.067 1.00 85.75 332 ASP A N 1
ATOM 2683 C CA . ASP A 1 332 ? 10.611 -5.767 -5.256 1.00 85.75 332 ASP A CA 1
ATOM 2684 C C . ASP A 1 332 ? 11.312 -6.038 -6.597 1.00 85.75 332 ASP A C 1
ATOM 2686 O O . ASP A 1 332 ? 11.635 -7.175 -6.956 1.00 85.75 332 ASP A O 1
ATOM 2690 N N . LEU A 1 333 ? 11.555 -4.955 -7.335 1.00 86.12 333 LEU A N 1
ATOM 2691 C CA . LEU A 1 333 ? 12.170 -4.941 -8.661 1.00 86.12 333 LEU A CA 1
ATOM 2692 C C . LEU A 1 333 ? 13.518 -4.208 -8.679 1.00 86.12 333 LEU A C 1
ATOM 2694 O O . LEU A 1 333 ? 14.061 -3.962 -9.751 1.00 86.12 333 LEU A O 1
ATOM 2698 N N . ARG A 1 334 ? 14.071 -3.841 -7.512 1.00 84.25 334 ARG A N 1
ATOM 2699 C CA . ARG A 1 334 ? 15.366 -3.140 -7.405 1.00 84.25 334 ARG A CA 1
ATOM 2700 C C . ARG A 1 334 ? 16.550 -4.010 -7.802 1.00 84.25 334 ARG A C 1
ATOM 2702 O O . ARG A 1 334 ? 17.526 -3.508 -8.354 1.00 84.25 334 ARG A O 1
ATOM 2709 N N . LYS A 1 335 ? 16.493 -5.299 -7.462 1.00 84.62 335 LYS A N 1
ATOM 2710 C CA . LYS A 1 335 ? 17.600 -6.235 -7.679 1.00 84.62 335 LYS A CA 1
ATOM 2711 C C . LYS A 1 335 ? 17.405 -7.064 -8.939 1.00 84.62 335 LYS A C 1
ATOM 2713 O O . LYS A 1 335 ? 18.249 -7.059 -9.834 1.00 84.62 335 LYS A O 1
ATOM 2718 N N . HIS A 1 336 ? 16.274 -7.751 -9.017 1.00 86.44 336 HIS A N 1
ATOM 2719 C CA . HIS A 1 336 ? 15.869 -8.514 -10.185 1.00 86.44 336 HIS A CA 1
ATOM 2720 C C . HIS A 1 336 ? 14.750 -7.747 -10.896 1.00 86.44 336 HIS A C 1
ATOM 2722 O O . HIS A 1 336 ? 13.662 -7.574 -10.364 1.00 86.44 336 HIS A O 1
ATOM 2728 N N . TRP A 1 337 ? 15.040 -7.240 -12.091 1.00 77.44 337 TRP A N 1
ATOM 2729 C CA . TRP A 1 337 ? 14.204 -6.249 -12.787 1.00 77.44 337 TRP A CA 1
ATOM 2730 C C . TRP A 1 337 ? 13.721 -6.736 -14.163 1.00 77.44 337 TRP A C 1
ATOM 2732 O O . TRP A 1 337 ? 13.086 -5.995 -14.909 1.00 77.44 337 TRP A O 1
ATOM 2742 N N . ASN A 1 338 ? 14.069 -7.960 -14.557 1.00 83.56 338 ASN A N 1
ATOM 2743 C CA . ASN A 1 338 ? 13.712 -8.500 -15.868 1.00 83.56 338 ASN A CA 1
ATOM 2744 C C . ASN A 1 338 ? 12.335 -9.195 -15.840 1.00 83.56 338 ASN A C 1
ATOM 2746 O O . ASN A 1 338 ? 11.819 -9.550 -14.781 1.00 83.56 338 ASN A O 1
ATOM 2750 N N . GLN A 1 339 ? 11.751 -9.424 -17.019 1.00 83.44 339 GLN A N 1
ATOM 2751 C CA . GLN A 1 339 ? 10.444 -10.082 -17.129 1.00 83.44 339 GLN A CA 1
ATOM 2752 C C . GLN A 1 339 ? 10.469 -11.528 -16.604 1.00 83.44 339 GLN A C 1
ATOM 2754 O O . GLN A 1 339 ? 9.486 -11.987 -16.030 1.00 83.44 339 GLN A O 1
ATOM 2759 N N . ASN A 1 340 ? 11.595 -12.238 -16.738 1.00 89.56 340 ASN A N 1
ATOM 2760 C CA . ASN A 1 340 ? 11.731 -13.618 -16.256 1.00 89.56 340 ASN A CA 1
ATOM 2761 C C . ASN A 1 340 ? 11.553 -13.693 -14.732 1.00 89.56 340 ASN A C 1
ATOM 2763 O O . ASN A 1 340 ? 10.913 -14.617 -14.233 1.00 89.56 340 ASN A O 1
ATOM 2767 N N . TRP A 1 341 ? 12.059 -12.698 -13.999 1.00 91.12 341 TRP A N 1
ATOM 2768 C CA . TRP A 1 341 ? 11.862 -12.558 -12.561 1.00 91.12 341 TRP A CA 1
ATOM 2769 C C . TRP A 1 341 ? 10.390 -12.366 -12.205 1.00 91.12 341 TRP A C 1
ATOM 2771 O O . TRP A 1 341 ? 9.867 -13.098 -11.363 1.00 91.12 341 TRP A O 1
ATOM 2781 N N . ILE A 1 342 ? 9.713 -11.423 -12.869 1.00 89.69 342 ILE A N 1
ATOM 2782 C CA . ILE A 1 342 ? 8.285 -11.151 -12.648 1.00 89.69 342 ILE A CA 1
ATOM 2783 C C . ILE A 1 342 ? 7.477 -12.423 -12.913 1.00 89.69 342 ILE A C 1
ATOM 2785 O O . ILE A 1 342 ? 6.754 -12.885 -12.034 1.00 89.69 342 ILE A O 1
ATOM 2789 N N . ASN A 1 343 ? 7.684 -13.055 -14.069 1.00 91.06 343 ASN A N 1
ATOM 2790 C CA . ASN A 1 343 ? 6.985 -14.278 -14.458 1.00 91.06 343 ASN A CA 1
ATOM 2791 C C . ASN A 1 343 ? 7.246 -15.430 -13.476 1.00 91.06 343 ASN A C 1
ATOM 2793 O O . ASN A 1 343 ? 6.325 -16.166 -13.136 1.00 91.06 343 ASN A O 1
ATOM 2797 N N . SER A 1 344 ? 8.473 -15.567 -12.964 1.00 94.31 344 SER A N 1
ATOM 2798 C CA . SER A 1 344 ? 8.803 -16.590 -11.960 1.00 94.31 344 SER A CA 1
ATOM 2799 C C . SER A 1 344 ? 8.067 -16.379 -10.644 1.00 94.31 344 SER A C 1
ATOM 2801 O O . SER A 1 344 ? 7.569 -17.339 -10.059 1.00 94.31 344 SER A O 1
ATOM 2803 N N . ASN A 1 345 ? 7.945 -15.127 -10.201 1.00 94.62 345 ASN A N 1
ATOM 2804 C CA . ASN A 1 345 ? 7.196 -14.780 -8.995 1.00 94.62 345 ASN A CA 1
ATOM 2805 C C . ASN A 1 345 ? 5.684 -14.942 -9.188 1.00 94.62 345 ASN A C 1
ATOM 2807 O O . ASN A 1 345 ? 5.005 -15.408 -8.275 1.00 94.62 345 ASN A O 1
ATOM 2811 N N . VAL A 1 346 ? 5.154 -14.640 -10.377 1.00 93.81 346 VAL A N 1
ATOM 2812 C CA . VAL A 1 346 ? 3.747 -14.907 -10.714 1.00 93.81 346 VAL A CA 1
ATOM 2813 C C . VAL A 1 346 ? 3.465 -16.415 -10.764 1.00 93.81 346 VAL A C 1
ATOM 2815 O O . VAL A 1 346 ? 2.435 -16.880 -10.288 1.00 93.81 346 VAL A O 1
ATOM 2818 N N . GLU A 1 347 ? 4.383 -17.221 -11.289 1.00 94.75 347 GLU A N 1
ATOM 2819 C CA . GLU A 1 347 ? 4.230 -18.678 -11.283 1.00 94.75 347 GLU A CA 1
ATOM 2820 C C . GLU A 1 347 ? 4.311 -19.262 -9.870 1.00 94.75 347 GLU A C 1
ATOM 2822 O O . GLU A 1 347 ? 3.502 -20.117 -9.509 1.00 94.75 347 GLU A O 1
ATOM 2827 N N . ALA A 1 348 ? 5.226 -18.769 -9.034 1.00 95.69 348 ALA A N 1
ATOM 2828 C CA . ALA A 1 348 ? 5.267 -19.147 -7.627 1.00 95.69 348 ALA A CA 1
ATOM 2829 C C . ALA A 1 348 ? 3.985 -18.746 -6.893 1.00 95.69 348 ALA A C 1
ATOM 2831 O O . ALA A 1 348 ? 3.448 -19.559 -6.145 1.00 95.69 348 ALA A O 1
ATOM 2832 N N . SER A 1 349 ? 3.443 -17.548 -7.140 1.00 95.50 349 SER A N 1
ATOM 2833 C CA . SER A 1 349 ? 2.211 -17.086 -6.493 1.00 95.50 349 SER A CA 1
ATOM 2834 C C . SER A 1 349 ? 1.019 -17.994 -6.814 1.00 95.50 349 SER A C 1
ATOM 2836 O O . SER A 1 349 ? 0.238 -18.319 -5.916 1.00 95.50 349 SER A O 1
ATOM 2838 N N . LYS A 1 350 ? 0.915 -18.486 -8.060 1.00 95.12 350 LYS A N 1
ATOM 2839 C CA . LYS A 1 350 ? -0.084 -19.493 -8.468 1.00 95.12 350 LYS A CA 1
ATOM 2840 C C . LYS A 1 350 ? 0.080 -20.801 -7.684 1.00 95.12 350 LYS A C 1
ATOM 2842 O O . LYS A 1 350 ? -0.911 -21.405 -7.270 1.00 95.12 350 LYS A O 1
ATOM 2847 N N . ILE A 1 351 ? 1.321 -21.240 -7.443 1.00 95.00 351 ILE A N 1
ATOM 2848 C CA . ILE A 1 351 ? 1.608 -22.437 -6.634 1.00 95.00 351 ILE A CA 1
ATOM 2849 C C . ILE A 1 351 ? 1.229 -22.200 -5.164 1.00 95.00 351 ILE A C 1
ATOM 2851 O O . ILE A 1 351 ? 0.570 -23.062 -4.585 1.00 95.00 351 ILE A O 1
ATOM 2855 N N . VAL A 1 352 ? 1.567 -21.039 -4.583 1.00 95.44 352 VAL A N 1
ATOM 2856 C CA . VAL A 1 352 ? 1.182 -20.666 -3.207 1.00 95.44 352 VAL A CA 1
ATOM 2857 C C . VAL A 1 352 ? -0.331 -20.766 -3.034 1.00 95.44 352 VAL A C 1
ATOM 2859 O O . VAL A 1 352 ? -0.803 -21.464 -2.139 1.00 95.44 352 VAL A O 1
ATOM 2862 N N . LYS A 1 353 ? -1.101 -20.125 -3.923 1.00 93.31 353 LYS A N 1
ATOM 2863 C CA . LYS A 1 353 ? -2.568 -20.156 -3.890 1.00 93.31 353 LYS A CA 1
ATOM 2864 C C . LYS A 1 353 ? -3.099 -21.591 -3.950 1.00 93.31 353 LYS A C 1
ATOM 2866 O O . LYS A 1 353 ? -3.893 -21.986 -3.101 1.00 93.31 353 LYS A O 1
ATOM 2871 N N . LYS A 1 354 ? -2.585 -22.408 -4.874 1.00 94.44 354 LYS A N 1
ATOM 2872 C CA . LYS A 1 354 ? -2.964 -23.823 -4.994 1.00 94.44 354 LYS A CA 1
ATOM 2873 C C . LYS A 1 354 ? -2.644 -24.645 -3.739 1.00 94.44 354 LYS A C 1
ATOM 2875 O O . LYS A 1 354 ? -3.403 -25.555 -3.421 1.00 94.44 354 LYS A O 1
ATOM 2880 N N . MET A 1 355 ? -1.532 -24.369 -3.057 1.00 94.38 355 MET A N 1
ATOM 2881 C CA . MET A 1 355 ? -1.171 -25.050 -1.808 1.00 94.38 355 MET A CA 1
ATOM 2882 C C . MET A 1 355 ? -2.107 -24.648 -0.666 1.00 94.38 355 MET A C 1
ATOM 2884 O O . MET A 1 355 ? -2.631 -25.528 0.011 1.00 94.38 355 MET A O 1
ATOM 2888 N N . ILE A 1 356 ? -2.394 -23.350 -0.517 1.00 90.25 356 ILE A N 1
ATOM 2889 C CA . ILE A 1 356 ? -3.343 -22.836 0.484 1.00 90.25 356 ILE A CA 1
ATOM 2890 C C . ILE A 1 356 ? -4.731 -23.459 0.286 1.00 90.25 356 ILE A C 1
ATOM 2892 O O . ILE A 1 356 ? -5.313 -23.963 1.239 1.00 90.25 356 ILE A O 1
ATOM 2896 N N . ASP A 1 357 ? -5.236 -23.503 -0.949 1.00 89.75 357 ASP A N 1
ATOM 2897 C CA . ASP A 1 357 ? -6.565 -24.063 -1.249 1.00 89.75 357 ASP A CA 1
ATOM 2898 C C . ASP A 1 357 ? -6.676 -25.562 -0.943 1.00 89.75 357 ASP A C 1
ATOM 2900 O O . ASP A 1 357 ? -7.768 -26.083 -0.723 1.00 89.75 357 ASP A O 1
ATOM 2904 N N . LYS A 1 358 ? -5.539 -26.263 -0.912 1.00 93.44 358 LYS A N 1
ATOM 2905 C CA . LYS A 1 358 ? -5.445 -27.681 -0.556 1.00 93.44 358 LYS A CA 1
ATOM 29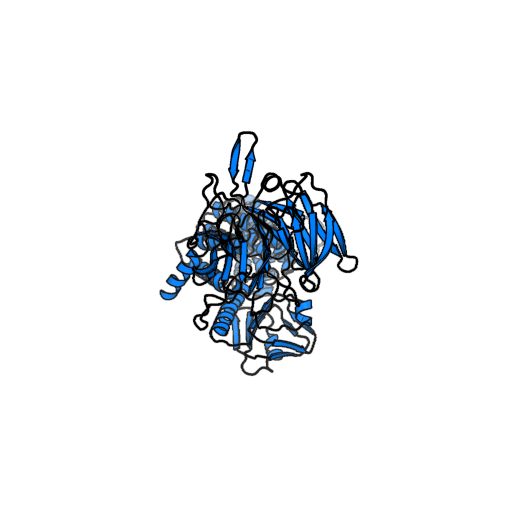06 C C . LYS A 1 358 ? -5.084 -27.919 0.912 1.00 93.44 358 LYS A C 1
ATOM 2908 O O . LYS A 1 358 ? -4.888 -29.073 1.287 1.00 93.44 358 LYS A O 1
ATOM 2913 N N . ASN A 1 359 ? -4.978 -26.868 1.730 1.00 90.50 359 ASN A N 1
ATOM 2914 C CA . ASN A 1 359 ? -4.440 -26.925 3.094 1.00 90.50 359 ASN A CA 1
ATOM 2915 C C . ASN A 1 359 ? -3.057 -27.613 3.164 1.00 90.50 359 ASN A C 1
ATOM 2917 O O . ASN A 1 359 ? -2.735 -28.325 4.119 1.00 90.50 359 ASN A O 1
ATOM 2921 N N . GLU A 1 360 ? -2.240 -27.431 2.126 1.00 93.50 360 GLU A N 1
ATOM 2922 C CA . GLU A 1 360 ? -0.856 -27.893 2.086 1.00 93.50 360 GLU A CA 1
ATOM 2923 C C . GLU A 1 360 ? 0.080 -26.853 2.715 1.00 93.50 360 GLU A C 1
ATOM 2925 O O . GLU A 1 360 ? -0.216 -25.662 2.765 1.00 93.50 360 GLU A O 1
ATOM 2930 N N . HIS A 1 361 ? 1.247 -27.315 3.152 1.00 93.88 361 HIS A N 1
ATOM 2931 C CA . HIS A 1 361 ? 2.276 -26.500 3.789 1.00 93.88 361 HIS A CA 1
ATOM 2932 C C . HIS A 1 361 ? 3.628 -26.726 3.111 1.00 93.88 361 HIS A C 1
ATOM 2934 O O . HIS A 1 361 ? 3.885 -27.796 2.546 1.00 93.88 361 HIS A O 1
ATOM 2940 N N . GLY A 1 362 ? 4.507 -25.732 3.167 1.00 94.38 362 GLY A N 1
ATOM 2941 C CA . GLY A 1 362 ? 5.828 -25.849 2.577 1.00 94.38 362 GLY A CA 1
ATOM 2942 C C . GLY A 1 362 ? 6.513 -24.534 2.248 1.00 94.38 362 GLY A C 1
ATOM 2943 O O . GLY A 1 362 ? 6.074 -23.455 2.630 1.00 94.38 362 GLY A O 1
ATOM 2944 N N . LEU A 1 363 ? 7.611 -24.659 1.513 1.00 94.62 363 LEU A N 1
ATOM 2945 C CA . LEU A 1 363 ? 8.482 -23.572 1.107 1.00 94.62 363 LEU A CA 1
ATOM 2946 C C . LEU A 1 363 ? 8.598 -23.524 -0.408 1.00 94.62 363 LEU A C 1
ATOM 2948 O O . LEU A 1 363 ? 8.858 -24.547 -1.045 1.00 94.62 363 LEU A O 1
ATOM 2952 N N . ILE A 1 364 ? 8.465 -22.330 -0.971 1.00 95.56 364 ILE A N 1
ATOM 2953 C CA . ILE A 1 364 ? 8.792 -22.072 -2.371 1.00 95.56 364 ILE A CA 1
ATOM 2954 C C . ILE A 1 364 ? 9.972 -21.118 -2.423 1.00 95.56 364 ILE A C 1
ATOM 2956 O O . ILE A 1 364 ? 9.948 -20.080 -1.770 1.00 95.56 364 ILE A O 1
ATOM 2960 N N . ILE A 1 365 ? 10.993 -21.453 -3.204 1.00 93.81 365 ILE A N 1
ATOM 2961 C CA . ILE A 1 365 ? 12.190 -20.627 -3.370 1.00 93.81 365 ILE A CA 1
ATOM 2962 C C . ILE A 1 365 ? 12.343 -20.281 -4.842 1.00 93.81 365 ILE A C 1
ATOM 2964 O O . ILE A 1 365 ? 12.396 -21.177 -5.684 1.00 93.81 365 ILE A O 1
ATOM 2968 N N . ILE A 1 366 ? 12.448 -18.990 -5.137 1.00 94.31 366 ILE A N 1
ATOM 2969 C CA . ILE A 1 366 ? 12.813 -18.478 -6.454 1.00 94.31 366 ILE A CA 1
ATOM 2970 C C . ILE A 1 366 ? 14.231 -17.949 -6.372 1.00 94.31 366 ILE A C 1
ATOM 2972 O O . ILE A 1 366 ? 14.513 -17.080 -5.551 1.00 94.31 366 ILE A O 1
ATOM 2976 N N . THR A 1 367 ? 15.117 -18.425 -7.240 1.00 91.75 367 THR A N 1
ATOM 2977 C CA . THR A 1 367 ? 16.497 -17.938 -7.273 1.00 91.75 367 THR A CA 1
ATOM 2978 C C . THR A 1 367 ? 17.105 -18.024 -8.667 1.00 91.75 367 THR A C 1
ATOM 2980 O O . THR A 1 367 ? 16.718 -18.867 -9.473 1.00 91.75 367 THR A O 1
ATOM 2983 N N . ASN A 1 368 ? 18.075 -17.155 -8.943 1.00 85.56 368 ASN A N 1
ATOM 2984 C CA . ASN A 1 368 ? 18.971 -17.264 -10.099 1.00 85.56 368 ASN A CA 1
ATOM 2985 C C . ASN A 1 368 ? 20.166 -18.215 -9.843 1.00 85.56 368 ASN A C 1
ATOM 2987 O O . ASN A 1 368 ? 20.976 -18.439 -10.740 1.00 85.56 368 ASN A O 1
ATOM 2991 N N . ASN A 1 369 ? 20.317 -18.756 -8.625 1.00 79.44 369 ASN A N 1
ATOM 2992 C CA . ASN A 1 369 ? 21.437 -19.615 -8.257 1.00 79.44 369 ASN A CA 1
ATOM 2993 C C . ASN A 1 369 ? 21.135 -21.088 -8.577 1.00 79.44 369 ASN A C 1
ATOM 2995 O O . ASN A 1 369 ? 20.396 -21.771 -7.863 1.00 79.44 369 ASN A O 1
ATOM 2999 N N . ASN A 1 370 ? 21.767 -21.604 -9.631 1.00 68.00 370 ASN A N 1
ATOM 3000 C CA . ASN A 1 370 ? 21.605 -22.994 -10.069 1.00 68.00 370 ASN A CA 1
ATOM 3001 C C . ASN A 1 370 ? 22.094 -24.023 -9.032 1.00 68.00 370 ASN A C 1
ATOM 3003 O O . ASN A 1 370 ? 21.590 -25.148 -9.011 1.00 68.00 370 ASN A O 1
ATOM 3007 N N . ASN A 1 371 ? 23.046 -23.656 -8.166 1.00 69.56 371 ASN A N 1
ATOM 3008 C CA . ASN A 1 371 ? 23.699 -24.596 -7.249 1.00 69.56 371 ASN A CA 1
ATOM 3009 C C . ASN A 1 371 ? 22.883 -24.883 -5.983 1.00 69.56 371 ASN A C 1
ATOM 3011 O O . ASN A 1 371 ? 23.154 -25.873 -5.306 1.00 69.56 371 ASN A O 1
ATOM 3015 N N . LEU A 1 372 ? 21.846 -24.086 -5.701 1.00 75.00 372 LEU A N 1
ATOM 3016 C CA . LEU A 1 372 ? 21.004 -24.250 -4.513 1.00 75.00 372 LEU A CA 1
ATOM 3017 C C . LEU A 1 372 ? 20.327 -25.632 -4.457 1.00 75.00 372 LEU A C 1
ATOM 3019 O O . LEU A 1 372 ? 20.081 -26.171 -3.382 1.00 75.00 372 LEU A O 1
ATOM 3023 N N . PHE A 1 373 ? 20.073 -26.249 -5.616 1.00 68.06 373 PHE A N 1
ATOM 3024 C CA . PHE A 1 373 ? 19.498 -27.591 -5.687 1.00 68.06 373 PHE A CA 1
ATOM 3025 C C . PHE A 1 373 ? 20.336 -28.650 -4.958 1.00 68.06 373 PHE A C 1
ATOM 3027 O O . PHE A 1 373 ? 19.766 -29.545 -4.342 1.00 68.06 373 PHE A O 1
ATOM 3034 N N . TYR A 1 374 ? 21.668 -28.562 -5.018 1.00 67.75 374 TYR A N 1
ATOM 3035 C CA . TYR A 1 374 ? 22.537 -29.555 -4.383 1.00 67.75 374 TYR A CA 1
ATOM 3036 C C . TYR A 1 374 ? 22.446 -29.490 -2.861 1.00 67.75 374 TYR A C 1
ATOM 3038 O O . TYR A 1 374 ? 22.360 -30.531 -2.218 1.00 67.75 374 TYR A O 1
ATOM 3046 N N . THR A 1 375 ? 22.357 -28.283 -2.306 1.00 71.50 375 THR A N 1
ATOM 3047 C CA . THR A 1 375 ? 22.169 -28.062 -0.869 1.00 71.50 375 THR A CA 1
ATOM 3048 C C . THR A 1 375 ? 20.784 -28.509 -0.402 1.00 71.50 375 THR A C 1
ATOM 3050 O O . THR A 1 375 ? 20.633 -29.102 0.662 1.00 71.50 375 THR A O 1
ATOM 3053 N N . LEU A 1 376 ? 19.754 -28.305 -1.230 1.00 73.25 376 LEU A N 1
ATOM 3054 C CA . LEU A 1 376 ? 18.384 -28.708 -0.906 1.00 73.25 376 LEU A CA 1
ATOM 3055 C C . LEU A 1 376 ? 18.123 -30.210 -1.125 1.00 73.25 376 LEU A C 1
ATOM 3057 O O . LEU A 1 376 ? 17.098 -30.714 -0.681 1.00 73.25 376 LEU A O 1
ATOM 3061 N N . LYS A 1 377 ? 19.027 -30.963 -1.764 1.00 67.12 377 LYS A N 1
ATOM 3062 C CA . LYS A 1 377 ? 18.808 -32.371 -2.153 1.00 67.12 377 LYS A CA 1
ATOM 3063 C C . LYS A 1 377 ? 18.430 -33.301 -0.985 1.00 67.12 377 LYS A C 1
ATOM 3065 O O . LYS A 1 377 ? 17.804 -34.333 -1.212 1.00 67.12 377 LYS A O 1
ATOM 3070 N N . ASN A 1 378 ? 18.746 -32.915 0.252 1.00 66.19 378 ASN A N 1
ATOM 3071 C CA . ASN A 1 378 ? 18.389 -33.644 1.473 1.00 66.19 378 ASN A CA 1
ATOM 3072 C C . ASN A 1 378 ? 16.873 -33.673 1.769 1.00 66.19 378 ASN A C 1
ATOM 3074 O O . ASN A 1 378 ? 16.417 -34.465 2.598 1.00 66.19 378 ASN A O 1
ATOM 3078 N N . TYR A 1 379 ? 16.056 -32.851 1.101 1.00 69.81 379 TYR A N 1
ATOM 3079 C CA . TYR A 1 379 ? 14.600 -32.952 1.196 1.00 69.81 379 TYR A CA 1
ATOM 3080 C C . TYR A 1 379 ? 14.047 -33.919 0.137 1.00 69.81 379 TYR A C 1
ATOM 3082 O O . TYR A 1 379 ? 14.113 -33.661 -1.062 1.00 69.81 379 TYR A O 1
ATOM 3090 N N . TYR A 1 380 ? 13.436 -35.022 0.579 1.00 57.00 380 TYR A N 1
ATOM 3091 C CA . TYR A 1 380 ? 12.658 -35.902 -0.301 1.00 57.00 380 TYR A CA 1
ATOM 3092 C C . TYR A 1 380 ? 11.494 -35.132 -0.963 1.00 57.00 380 TYR A C 1
ATOM 3094 O O . TYR A 1 380 ? 10.793 -34.379 -0.286 1.00 57.00 380 TYR A O 1
ATOM 3102 N N . ASN A 1 381 ? 11.273 -35.359 -2.267 1.00 66.75 381 ASN A N 1
ATOM 3103 C CA . ASN A 1 381 ? 10.182 -34.800 -3.090 1.00 66.75 381 ASN A CA 1
ATOM 3104 C C . ASN A 1 381 ? 10.216 -33.277 -3.341 1.00 66.75 381 ASN A C 1
ATOM 3106 O O . ASN A 1 381 ? 9.211 -32.586 -3.162 1.00 66.75 381 ASN A O 1
ATOM 3110 N N . ILE A 1 382 ? 11.351 -32.750 -3.814 1.00 80.00 382 ILE A N 1
ATOM 3111 C CA . ILE A 1 382 ? 11.446 -31.358 -4.286 1.00 80.00 382 ILE A CA 1
ATOM 3112 C C . ILE A 1 382 ? 10.871 -31.224 -5.697 1.00 80.00 382 ILE A C 1
ATOM 3114 O O . ILE A 1 382 ? 11.391 -31.807 -6.649 1.00 80.00 382 ILE A O 1
ATOM 3118 N N . GLY A 1 383 ? 9.845 -30.386 -5.851 1.00 83.12 383 GLY A N 1
ATOM 3119 C CA . GLY A 1 383 ? 9.416 -29.908 -7.164 1.00 83.12 383 GLY A CA 1
ATOM 3120 C C . GLY A 1 383 ? 10.401 -28.868 -7.701 1.00 83.12 383 GLY A C 1
ATOM 3121 O O . GLY A 1 383 ? 10.775 -27.952 -6.973 1.00 83.12 383 GLY A O 1
ATOM 3122 N N . LYS A 1 384 ? 10.816 -28.988 -8.966 1.00 88.00 384 LYS A N 1
ATOM 3123 C CA . LYS A 1 384 ? 11.747 -28.057 -9.624 1.00 88.00 384 LYS A CA 1
ATOM 3124 C C . LYS A 1 384 ? 11.185 -27.623 -10.977 1.00 88.00 384 LYS A C 1
ATOM 3126 O O . LYS A 1 384 ? 10.855 -28.469 -11.802 1.00 88.00 384 LYS A O 1
ATOM 3131 N N . LYS A 1 385 ? 11.100 -26.312 -11.211 1.00 90.44 385 LYS A N 1
ATOM 3132 C CA . LYS A 1 385 ? 10.699 -25.707 -12.493 1.00 90.44 385 LYS A CA 1
ATOM 3133 C C . LYS A 1 385 ? 11.682 -24.598 -12.863 1.00 90.44 385 LYS A C 1
ATOM 3135 O O . LYS A 1 385 ? 12.115 -23.858 -11.985 1.00 90.44 385 LYS A O 1
ATOM 3140 N N . GLN A 1 386 ? 12.025 -24.480 -14.144 1.00 89.94 386 GLN A N 1
ATOM 3141 C CA . GLN A 1 386 ? 12.868 -23.398 -14.657 1.00 89.94 386 GLN A CA 1
ATOM 3142 C C . GLN A 1 386 ? 12.041 -22.434 -15.500 1.00 89.94 386 GLN A C 1
ATOM 3144 O O . GLN A 1 386 ? 11.207 -22.866 -16.297 1.00 89.94 386 GLN A O 1
ATOM 3149 N N . ILE A 1 387 ? 12.311 -21.141 -15.358 1.00 87.12 387 ILE A N 1
ATOM 3150 C CA . ILE A 1 387 ? 11.824 -20.092 -16.250 1.00 87.12 387 ILE A CA 1
ATOM 3151 C C . ILE A 1 387 ? 13.028 -19.242 -16.632 1.00 87.12 387 ILE A C 1
ATOM 3153 O O . ILE A 1 387 ? 13.438 -18.350 -15.889 1.00 87.12 387 ILE A O 1
ATOM 3157 N N . GLN A 1 388 ? 13.597 -19.545 -17.802 1.00 88.44 388 GLN A N 1
ATOM 3158 C CA . GLN A 1 388 ? 14.813 -18.906 -18.309 1.00 88.44 388 GLN A CA 1
ATOM 3159 C C . GLN A 1 388 ? 15.934 -18.939 -17.251 1.00 88.44 388 GLN A C 1
ATOM 3161 O O . GLN A 1 388 ? 16.423 -20.013 -16.903 1.00 88.44 388 GLN A O 1
ATOM 3166 N N . ASP A 1 389 ? 16.298 -17.781 -16.702 1.00 87.00 389 ASP A N 1
ATOM 3167 C CA . ASP A 1 389 ? 17.416 -17.609 -15.771 1.00 87.00 389 ASP A CA 1
ATOM 3168 C C . ASP A 1 389 ? 17.070 -17.948 -14.310 1.00 87.00 389 ASP A C 1
ATOM 3170 O O . ASP A 1 389 ? 17.951 -17.920 -13.452 1.00 87.00 389 ASP A O 1
ATOM 3174 N N . TYR A 1 390 ? 15.801 -18.241 -14.002 1.00 92.12 390 TYR A N 1
ATOM 3175 C CA . TYR A 1 390 ? 15.331 -18.457 -12.633 1.00 92.12 390 TYR A CA 1
ATOM 3176 C C . TYR A 1 390 ? 14.794 -19.866 -12.412 1.00 92.12 390 TYR A C 1
ATOM 3178 O O . TYR A 1 390 ? 14.108 -20.4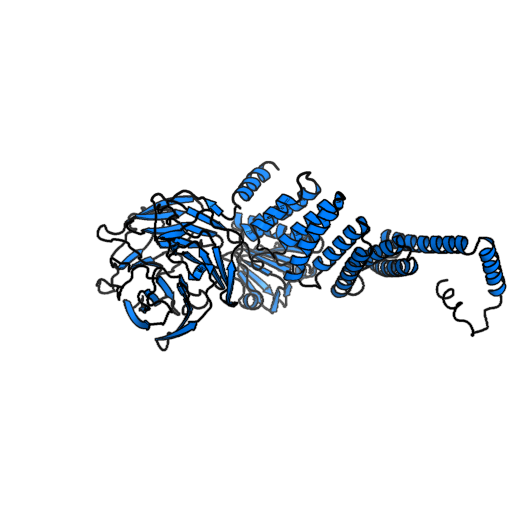50 -13.255 1.00 92.12 390 TYR A O 1
ATOM 3186 N N . TRP A 1 391 ? 15.064 -20.387 -11.220 1.00 91.69 391 TRP A N 1
ATOM 3187 C CA . TRP A 1 391 ? 14.550 -21.655 -10.728 1.00 91.69 391 TRP A CA 1
ATOM 3188 C C . TRP A 1 391 ? 13.511 -21.435 -9.650 1.00 91.69 391 TRP A C 1
ATOM 3190 O O . TRP A 1 391 ? 13.699 -20.603 -8.768 1.00 91.69 391 TRP A O 1
ATOM 3200 N N . ILE A 1 392 ? 12.454 -22.239 -9.708 1.00 93.75 392 ILE A N 1
ATOM 3201 C CA . ILE A 1 392 ? 11.404 -22.331 -8.702 1.00 93.75 392 ILE A CA 1
ATOM 3202 C C . ILE A 1 392 ? 11.510 -23.715 -8.061 1.00 93.75 392 ILE A C 1
ATOM 3204 O O . ILE A 1 392 ? 11.290 -24.734 -8.726 1.00 93.75 392 ILE A O 1
ATOM 3208 N N . TYR A 1 393 ? 11.848 -23.747 -6.777 1.00 92.75 393 TYR A N 1
ATOM 3209 C CA . TYR A 1 393 ? 11.894 -24.953 -5.953 1.00 92.75 393 TYR A CA 1
ATOM 3210 C C . TYR A 1 393 ? 10.680 -24.998 -5.035 1.00 92.75 393 TYR A C 1
ATOM 3212 O O . TYR A 1 393 ? 10.337 -23.982 -4.442 1.00 92.75 393 TYR A O 1
ATOM 3220 N N . VAL A 1 394 ? 10.047 -26.162 -4.897 1.00 93.94 394 VAL A N 1
ATOM 3221 C CA . VAL A 1 394 ? 8.877 -26.375 -4.034 1.00 93.94 394 VAL A CA 1
ATOM 3222 C C . VAL A 1 394 ? 9.162 -27.535 -3.087 1.00 93.94 394 VAL A C 1
ATOM 3224 O O . VAL A 1 394 ? 9.363 -28.665 -3.532 1.00 93.94 394 VAL A O 1
ATOM 3227 N N . ILE A 1 395 ? 9.154 -27.260 -1.786 1.00 92.06 395 ILE A N 1
ATOM 3228 C CA . ILE A 1 395 ? 9.409 -28.222 -0.709 1.00 92.06 395 ILE A CA 1
ATOM 3229 C C . ILE A 1 395 ? 8.143 -28.323 0.137 1.00 92.06 395 ILE A C 1
ATOM 3231 O O . ILE A 1 395 ? 7.733 -27.337 0.736 1.00 92.06 395 ILE A O 1
ATOM 3235 N N . LYS A 1 396 ? 7.526 -29.502 0.234 1.00 92.06 396 LYS A N 1
ATOM 3236 C CA . LYS A 1 396 ? 6.293 -29.697 1.016 1.00 92.06 396 LYS A CA 1
ATOM 3237 C C . LYS A 1 396 ? 6.581 -30.371 2.356 1.00 92.06 396 LYS A C 1
ATOM 3239 O O . LYS A 1 396 ? 6.544 -31.595 2.454 1.00 92.06 396 LYS A O 1
ATOM 3244 N N . LYS A 1 397 ? 6.911 -29.580 3.380 1.00 90.75 397 LYS A N 1
ATOM 3245 C CA . LYS A 1 397 ? 7.165 -30.046 4.756 1.00 90.75 397 LYS A CA 1
ATOM 3246 C C . LYS A 1 397 ? 6.707 -29.010 5.779 1.00 90.75 397 LYS A C 1
ATOM 3248 O O . LYS A 1 397 ? 6.783 -27.816 5.510 1.00 90.75 397 LYS A O 1
ATOM 3253 N N . LYS A 1 398 ? 6.241 -29.476 6.946 1.00 90.44 398 LYS A N 1
ATOM 3254 C CA . LYS A 1 398 ? 5.837 -28.600 8.064 1.00 90.44 398 LYS A CA 1
ATOM 3255 C C . LYS A 1 398 ? 7.022 -27.940 8.755 1.00 90.44 398 LYS A C 1
ATOM 3257 O O . LYS A 1 398 ? 6.883 -26.815 9.203 1.00 90.44 398 LYS A O 1
ATOM 3262 N N . LEU A 1 399 ? 8.149 -28.643 8.838 1.00 90.75 399 LEU A N 1
ATOM 3263 C CA . LEU A 1 399 ? 9.394 -28.142 9.407 1.00 90.75 399 LEU A CA 1
ATOM 3264 C C . LEU A 1 399 ? 10.494 -28.253 8.356 1.00 90.75 399 LEU A C 1
ATOM 3266 O O . LEU A 1 399 ? 10.718 -29.331 7.794 1.00 90.75 399 LEU A O 1
ATOM 3270 N N . ILE A 1 400 ? 11.161 -27.136 8.091 1.00 88.75 400 ILE A N 1
ATOM 3271 C CA . ILE A 1 400 ? 12.245 -27.027 7.119 1.00 88.75 400 ILE A CA 1
ATOM 3272 C C . ILE A 1 400 ? 13.444 -26.427 7.840 1.00 88.75 400 ILE A C 1
ATOM 3274 O O . ILE A 1 400 ? 13.402 -25.289 8.295 1.00 88.75 400 ILE A O 1
ATOM 3278 N N . ILE A 1 401 ? 14.503 -27.221 7.965 1.00 86.75 401 ILE A N 1
ATOM 3279 C CA . ILE A 1 401 ? 15.744 -26.809 8.619 1.00 86.75 401 ILE A CA 1
ATOM 3280 C C . ILE A 1 401 ? 16.763 -26.539 7.525 1.00 86.75 401 ILE A C 1
ATOM 3282 O O . ILE A 1 401 ? 17.187 -27.485 6.859 1.00 86.75 401 ILE A O 1
ATOM 3286 N N . LEU A 1 402 ? 17.080 -25.269 7.287 1.00 83.12 402 LEU A N 1
ATOM 3287 C CA . LEU A 1 402 ? 18.099 -24.873 6.321 1.00 83.12 402 LEU A CA 1
ATOM 3288 C C . LEU A 1 402 ? 19.466 -25.023 6.995 1.00 83.12 402 LEU A C 1
ATOM 3290 O O . LEU A 1 402 ? 19.809 -24.253 7.894 1.00 83.12 402 LEU A O 1
ATOM 3294 N N . ASN A 1 403 ? 20.195 -26.054 6.576 1.00 72.50 403 ASN A N 1
ATOM 3295 C CA . ASN A 1 403 ? 21.539 -26.362 7.054 1.00 72.50 403 ASN A CA 1
ATOM 3296 C C . ASN A 1 403 ? 22.570 -25.674 6.149 1.00 72.50 403 ASN A C 1
ATOM 3298 O O . ASN A 1 403 ? 22.315 -25.526 4.954 1.00 72.50 403 ASN A O 1
ATOM 3302 N N . ASP A 1 404 ? 23.733 -25.338 6.706 1.00 68.25 404 ASP A N 1
ATOM 3303 C CA . ASP A 1 404 ? 24.871 -24.698 6.028 1.00 68.25 404 ASP A CA 1
ATOM 3304 C C . ASP A 1 404 ? 24.689 -23.192 5.746 1.00 68.25 404 ASP A C 1
ATOM 3306 O O . ASP A 1 404 ? 23.585 -22.644 5.790 1.00 68.25 404 ASP A O 1
ATOM 3310 N N . ASP A 1 405 ? 25.796 -22.502 5.451 1.00 74.06 405 ASP A N 1
ATOM 3311 C CA . ASP A 1 405 ? 25.796 -21.075 5.110 1.00 74.06 405 ASP A CA 1
ATOM 3312 C C . ASP A 1 405 ? 25.167 -20.842 3.717 1.00 74.06 405 ASP A C 1
ATOM 3314 O O . ASP A 1 405 ? 25.853 -20.722 2.696 1.00 74.06 405 ASP A O 1
ATOM 3318 N N . ILE A 1 406 ? 23.832 -20.827 3.646 1.00 79.00 406 ILE A N 1
ATOM 3319 C CA . ILE A 1 406 ? 23.080 -20.709 2.391 1.00 79.00 406 ILE A CA 1
ATOM 3320 C C . ILE A 1 406 ? 22.864 -19.242 2.013 1.00 79.00 406 ILE A C 1
ATOM 3322 O O . ILE A 1 406 ? 22.280 -18.453 2.755 1.00 79.00 406 ILE A O 1
ATOM 3326 N N . ILE A 1 407 ? 23.212 -18.897 0.771 1.00 84.12 407 ILE A N 1
ATOM 3327 C CA . ILE A 1 407 ? 22.846 -17.618 0.156 1.00 84.12 407 ILE A CA 1
ATOM 3328 C C . ILE A 1 407 ? 21.764 -17.856 -0.900 1.00 84.12 407 ILE A C 1
ATOM 3330 O O . ILE A 1 407 ? 22.024 -18.429 -1.962 1.00 84.12 407 ILE A O 1
ATOM 3334 N N . ILE A 1 408 ? 20.551 -17.379 -0.618 1.00 87.12 408 ILE A N 1
ATOM 3335 C CA . ILE A 1 408 ? 19.423 -17.415 -1.551 1.00 87.12 408 ILE A CA 1
ATOM 3336 C C . ILE A 1 408 ? 19.318 -16.052 -2.215 1.00 87.12 408 ILE A C 1
ATOM 3338 O O . ILE A 1 408 ? 18.798 -15.087 -1.645 1.00 87.12 408 ILE A O 1
ATOM 3342 N N . ASP A 1 409 ? 19.814 -15.984 -3.449 1.00 88.94 409 ASP A N 1
ATOM 3343 C CA . ASP A 1 409 ? 19.655 -14.801 -4.278 1.00 88.94 409 ASP A CA 1
ATOM 3344 C C . ASP A 1 409 ? 18.278 -14.805 -4.951 1.00 88.94 409 ASP A C 1
ATOM 3346 O O . ASP A 1 409 ? 18.120 -15.285 -6.077 1.00 88.94 409 ASP A O 1
ATOM 3350 N N . GLY A 1 410 ? 17.264 -14.384 -4.193 1.00 91.06 410 GLY A N 1
ATOM 3351 C CA . GLY A 1 410 ? 15.891 -14.276 -4.667 1.00 91.06 410 GLY A CA 1
ATOM 3352 C C . GLY A 1 410 ? 14.841 -14.268 -3.553 1.00 91.06 410 GLY A C 1
ATOM 3353 O O . GLY A 1 410 ? 15.101 -13.775 -2.454 1.00 91.06 410 GLY A O 1
ATOM 3354 N N . ASN A 1 411 ? 13.648 -14.775 -3.874 1.00 93.69 411 ASN A N 1
ATOM 3355 C CA . ASN A 1 411 ? 12.439 -14.672 -3.056 1.00 93.69 411 ASN A CA 1
ATOM 3356 C C . ASN A 1 411 ? 12.046 -16.018 -2.465 1.00 93.69 411 ASN A C 1
ATOM 3358 O O . ASN A 1 411 ? 12.222 -17.061 -3.097 1.00 93.69 411 ASN A O 1
ATOM 3362 N N . ILE A 1 412 ? 11.448 -15.978 -1.279 1.00 94.31 412 ILE A N 1
ATOM 3363 C CA . ILE A 1 412 ? 10.958 -17.165 -0.584 1.00 94.31 412 ILE A CA 1
ATOM 3364 C C . ILE A 1 412 ? 9.494 -16.984 -0.192 1.00 94.31 412 ILE A C 1
ATOM 3366 O O . ILE A 1 412 ? 9.109 -15.912 0.263 1.00 94.31 412 ILE A O 1
ATOM 3370 N N . TYR A 1 413 ? 8.691 -18.039 -0.335 1.00 96.31 413 TYR A N 1
ATOM 3371 C CA . TYR A 1 413 ? 7.304 -18.100 0.120 1.00 96.31 413 TYR A CA 1
ATOM 3372 C C . TYR A 1 413 ? 7.143 -19.219 1.148 1.00 96.31 413 TYR A C 1
ATOM 3374 O O . TYR A 1 413 ? 7.303 -20.394 0.817 1.00 96.31 413 TYR A O 1
ATOM 3382 N N . VAL A 1 414 ? 6.824 -18.844 2.383 1.00 96.19 414 VAL A N 1
ATOM 3383 C CA . VAL A 1 414 ? 6.643 -19.713 3.549 1.00 96.19 414 VAL A CA 1
ATOM 3384 C C . VAL A 1 414 ? 5.151 -19.938 3.767 1.00 96.19 414 VAL A C 1
ATOM 3386 O O . VAL A 1 414 ? 4.418 -18.999 4.088 1.00 96.19 414 VAL A O 1
ATOM 3389 N N . ILE A 1 415 ? 4.689 -21.169 3.581 1.00 96.50 415 ILE A N 1
ATOM 3390 C CA . ILE A 1 415 ? 3.268 -21.518 3.528 1.00 96.50 415 ILE A CA 1
ATOM 3391 C C . ILE A 1 415 ? 2.954 -22.450 4.695 1.00 96.50 415 ILE A C 1
ATOM 3393 O O . ILE A 1 415 ? 3.236 -23.643 4.625 1.00 96.50 415 ILE A O 1
ATOM 3397 N N . ASP A 1 416 ? 2.389 -21.892 5.762 1.00 93.94 416 ASP A N 1
ATOM 3398 C CA . ASP A 1 416 ? 1.915 -22.566 6.974 1.00 93.94 416 ASP A CA 1
ATOM 3399 C C . ASP A 1 416 ? 2.909 -23.624 7.491 1.00 93.94 416 ASP A C 1
ATOM 3401 O O . ASP A 1 416 ? 2.542 -24.734 7.889 1.00 93.94 416 ASP A O 1
ATOM 3405 N N . CYS A 1 417 ? 4.197 -23.279 7.440 1.00 94.00 417 CYS A N 1
ATOM 3406 C CA . CYS A 1 417 ? 5.306 -24.110 7.884 1.00 94.00 417 CYS A CA 1
ATOM 3407 C C . CYS A 1 417 ? 6.294 -23.309 8.740 1.00 94.00 417 CYS A C 1
ATOM 3409 O O . CYS A 1 417 ? 6.282 -22.077 8.763 1.00 94.00 417 CYS A O 1
ATOM 3411 N N . GLU A 1 418 ? 7.141 -24.036 9.457 1.00 93.44 418 GLU A N 1
ATOM 3412 C CA . GLU A 1 418 ? 8.217 -23.508 10.283 1.00 93.44 418 GLU A CA 1
ATOM 3413 C C . GLU A 1 418 ? 9.552 -23.652 9.549 1.00 93.44 418 GLU A C 1
ATOM 3415 O O . GLU A 1 418 ? 9.921 -24.750 9.113 1.00 93.44 418 GLU A O 1
ATOM 3420 N N . ILE A 1 419 ? 10.280 -22.543 9.424 1.00 91.44 419 ILE A N 1
ATOM 3421 C CA . ILE A 1 419 ? 11.659 -22.524 8.937 1.00 91.44 419 ILE A CA 1
ATOM 3422 C C . ILE A 1 419 ? 12.580 -22.279 10.122 1.00 91.44 419 ILE A C 1
ATOM 3424 O O . ILE A 1 419 ? 12.406 -21.290 10.828 1.00 91.44 419 ILE A O 1
ATOM 3428 N N . LYS A 1 420 ? 13.575 -23.151 10.291 1.00 89.12 420 LYS A N 1
ATOM 3429 C CA . LYS A 1 420 ? 14.674 -22.979 11.248 1.00 89.12 420 LYS A CA 1
ATOM 3430 C C . LYS A 1 420 ? 16.002 -22.894 10.527 1.00 89.12 420 LYS A C 1
ATOM 3432 O O . LYS A 1 420 ? 16.194 -23.569 9.510 1.00 89.12 420 LYS A O 1
ATOM 3437 N N . LEU A 1 421 ? 16.919 -22.115 11.081 1.00 84.94 421 LEU A N 1
ATOM 3438 C CA . LEU A 1 421 ? 18.299 -22.080 10.623 1.00 84.94 421 LEU A CA 1
ATOM 3439 C C . LEU A 1 421 ? 19.204 -22.954 11.498 1.00 84.94 421 LEU A C 1
ATOM 3441 O O . LEU A 1 421 ? 19.098 -22.969 12.722 1.00 84.94 421 LEU A O 1
ATOM 3445 N N . GLN A 1 422 ? 20.116 -23.679 10.850 1.00 79.00 422 GLN A N 1
ATOM 3446 C CA . GLN A 1 422 ? 21.281 -24.310 11.475 1.00 79.00 422 GLN A CA 1
ATOM 3447 C C . GLN A 1 422 ? 22.543 -23.826 10.740 1.00 79.00 422 GLN A C 1
ATOM 3449 O O . GLN A 1 422 ? 23.148 -24.565 9.965 1.00 79.00 422 GLN A O 1
ATOM 3454 N N . GLY A 1 423 ? 22.896 -22.551 10.938 1.00 74.94 423 GLY A N 1
ATOM 3455 C CA . GLY A 1 423 ? 23.981 -21.852 10.231 1.00 74.94 423 GLY A CA 1
ATOM 3456 C C . GLY A 1 423 ? 23.570 -20.438 9.808 1.00 74.94 423 GLY A C 1
ATOM 3457 O O . GLY A 1 423 ? 22.459 -20.009 10.115 1.00 74.94 423 GLY A O 1
ATOM 3458 N N . LYS A 1 424 ? 24.434 -19.708 9.087 1.00 74.38 424 LYS A N 1
ATOM 3459 C CA . LYS A 1 424 ? 24.108 -18.349 8.622 1.00 74.38 424 LYS A CA 1
ATOM 3460 C C . LYS A 1 424 ? 23.432 -18.395 7.260 1.00 74.38 424 LYS A C 1
ATOM 3462 O O . LYS A 1 424 ? 24.087 -18.603 6.242 1.00 74.38 424 LYS A O 1
ATOM 3467 N N . ALA A 1 425 ? 22.139 -18.100 7.198 1.00 78.44 425 ALA A N 1
ATOM 3468 C CA . ALA A 1 425 ? 21.457 -17.932 5.918 1.00 78.44 425 ALA A CA 1
ATOM 3469 C C . ALA A 1 425 ? 21.298 -16.456 5.550 1.00 78.44 425 ALA A C 1
ATOM 3471 O O . ALA A 1 425 ? 20.943 -15.616 6.374 1.00 78.44 425 ALA A O 1
ATOM 3472 N N . LYS A 1 426 ? 21.509 -16.138 4.270 1.00 83.00 426 LYS A N 1
ATOM 3473 C CA . LYS A 1 426 ? 21.247 -14.808 3.719 1.00 83.00 426 LYS A CA 1
ATOM 3474 C C . LYS A 1 426 ? 20.278 -14.899 2.556 1.00 83.00 426 LYS A C 1
ATOM 3476 O O . LYS A 1 426 ? 20.610 -15.403 1.484 1.00 83.00 426 LYS A O 1
ATOM 3481 N N . ILE A 1 427 ? 19.101 -14.327 2.750 1.00 86.94 427 ILE A N 1
ATOM 3482 C CA . ILE A 1 427 ? 18.144 -14.063 1.678 1.00 86.94 427 ILE A CA 1
ATOM 3483 C C . ILE A 1 427 ? 18.429 -12.651 1.184 1.00 86.94 427 ILE A C 1
ATOM 3485 O O . ILE A 1 427 ? 18.749 -11.768 1.976 1.00 86.94 427 ILE A O 1
ATOM 3489 N N . THR A 1 428 ? 18.418 -12.433 -0.127 1.00 86.50 428 THR A N 1
ATOM 3490 C CA . THR A 1 428 ? 18.853 -11.141 -0.679 1.00 86.50 428 THR A CA 1
ATOM 3491 C C . THR A 1 428 ? 17.719 -10.239 -1.146 1.00 86.50 428 THR A C 1
ATOM 3493 O O . THR A 1 428 ? 17.992 -9.077 -1.450 1.00 86.50 428 THR A O 1
ATOM 3496 N N . THR A 1 429 ? 16.498 -10.775 -1.266 1.00 89.50 429 THR A N 1
ATOM 3497 C CA . THR A 1 429 ? 15.364 -10.060 -1.866 1.00 89.50 429 THR A CA 1
ATOM 3498 C C . THR A 1 429 ? 14.185 -9.961 -0.894 1.00 89.50 429 THR A C 1
ATOM 3500 O O . THR A 1 429 ? 14.123 -8.979 -0.162 1.00 89.50 429 THR A O 1
ATOM 3503 N N . GLN A 1 430 ? 13.259 -10.928 -0.843 1.00 91.94 430 GLN A N 1
ATOM 3504 C CA . GLN A 1 430 ? 12.080 -10.862 0.038 1.00 91.94 430 GLN A CA 1
ATOM 3505 C C . GLN A 1 430 ? 11.653 -12.237 0.578 1.00 91.94 430 GLN A C 1
ATOM 3507 O O . GLN A 1 430 ? 11.865 -13.273 -0.058 1.00 91.94 430 GLN A O 1
ATOM 3512 N N . ILE A 1 431 ? 10.987 -12.225 1.736 1.00 92.50 431 ILE A N 1
ATOM 3513 C CA . ILE A 1 431 ? 10.296 -13.379 2.326 1.00 92.50 431 ILE A CA 1
ATOM 3514 C C . ILE A 1 431 ? 8.806 -13.054 2.376 1.00 92.50 431 ILE A C 1
ATOM 3516 O O . ILE A 1 431 ? 8.427 -12.033 2.939 1.00 92.50 431 ILE A O 1
ATOM 3520 N N . PHE A 1 432 ? 7.963 -13.922 1.829 1.00 93.62 432 PHE A N 1
ATOM 3521 C CA . PHE A 1 432 ? 6.512 -13.854 1.954 1.00 93.62 432 PHE A CA 1
ATOM 3522 C C . PHE A 1 432 ? 6.028 -14.994 2.844 1.00 93.62 432 PHE A C 1
ATOM 3524 O O . PHE A 1 432 ? 6.353 -16.144 2.575 1.00 93.62 432 PHE A O 1
ATOM 3531 N N . ALA A 1 433 ? 5.240 -14.716 3.877 1.00 92.75 433 ALA A N 1
ATOM 3532 C CA . ALA A 1 433 ? 4.818 -15.722 4.852 1.00 92.75 433 ALA A CA 1
ATOM 3533 C C . ALA A 1 433 ? 3.297 -15.713 5.055 1.00 92.75 433 ALA A C 1
ATOM 3535 O O . ALA A 1 433 ? 2.695 -14.656 5.238 1.00 92.75 433 ALA A O 1
ATOM 3536 N N . THR A 1 434 ? 2.639 -16.873 5.015 1.00 89.38 434 THR A N 1
ATOM 3537 C CA . THR A 1 434 ? 1.227 -16.989 5.417 1.00 89.38 434 THR A CA 1
ATOM 3538 C C . THR A 1 434 ? 1.070 -16.843 6.932 1.00 89.38 434 THR A C 1
ATOM 3540 O O . THR A 1 434 ? 2.033 -16.865 7.690 1.00 89.38 434 THR A O 1
ATOM 3543 N N . LYS A 1 435 ? -0.168 -16.636 7.396 1.00 85.25 435 LYS A N 1
ATOM 3544 C CA . LYS A 1 435 ? -0.463 -16.217 8.779 1.00 85.25 435 LYS A CA 1
ATOM 3545 C C . LYS A 1 435 ? 0.010 -17.212 9.845 1.00 85.25 435 LYS A C 1
ATOM 3547 O O . LYS A 1 435 ? 0.261 -16.796 10.971 1.00 85.25 435 LYS A O 1
ATOM 3552 N N . ASN A 1 436 ? 0.087 -18.500 9.509 1.00 83.44 436 ASN A N 1
ATOM 3553 C CA . ASN A 1 436 ? 0.497 -19.546 10.446 1.00 83.44 436 ASN A CA 1
ATOM 3554 C C . ASN A 1 436 ? 1.958 -19.976 10.250 1.00 83.44 436 ASN A C 1
ATOM 3556 O O . ASN A 1 436 ? 2.393 -20.937 10.881 1.00 83.44 436 ASN A O 1
ATOM 3560 N N . SER A 1 437 ? 2.697 -19.304 9.368 1.00 91.00 437 SER A N 1
ATOM 3561 C CA . SER A 1 437 ? 4.113 -19.578 9.152 1.00 91.00 437 SER A CA 1
ATOM 3562 C C . SER A 1 437 ? 4.954 -19.042 10.301 1.00 91.00 437 SER A C 1
ATOM 3564 O O . SER A 1 437 ? 4.679 -17.970 10.839 1.00 91.00 437 SER A O 1
ATOM 3566 N N . ILE A 1 438 ? 6.003 -19.782 10.643 1.00 88.69 438 ILE A N 1
ATOM 3567 C CA . ILE A 1 438 ? 6.986 -19.395 11.655 1.00 88.69 438 ILE A CA 1
ATOM 3568 C C . ILE A 1 438 ? 8.327 -19.252 10.941 1.00 88.69 438 ILE A C 1
ATOM 3570 O O . ILE A 1 438 ? 8.797 -20.194 10.300 1.00 88.69 438 ILE A O 1
ATOM 3574 N N . VAL A 1 439 ? 8.918 -18.062 11.014 1.00 88.56 439 VAL A N 1
ATOM 3575 C CA . VAL A 1 439 ? 10.216 -17.756 10.406 1.00 88.56 439 VAL A CA 1
ATOM 3576 C C . VAL A 1 439 ? 11.243 -17.602 11.520 1.00 88.56 439 VAL A C 1
ATOM 3578 O O . VAL A 1 439 ? 10.963 -16.985 12.542 1.00 88.56 439 VAL A O 1
ATOM 3581 N N . ASP A 1 440 ? 12.416 -18.201 11.331 1.00 88.94 440 ASP A N 1
ATOM 3582 C CA . ASP A 1 440 ? 13.525 -18.116 12.277 1.00 88.94 440 ASP A CA 1
ATOM 3583 C C . ASP A 1 440 ? 13.891 -16.658 12.611 1.00 88.94 440 ASP A C 1
ATOM 3585 O O . ASP A 1 440 ? 13.978 -15.809 11.719 1.00 88.94 440 ASP A O 1
ATOM 3589 N N . GLN A 1 441 ? 14.145 -16.375 13.890 1.00 82.75 441 GLN A N 1
ATOM 3590 C CA . GLN A 1 441 ? 14.412 -15.024 14.385 1.00 82.75 441 GLN A CA 1
ATOM 3591 C C . GLN A 1 441 ? 15.653 -14.389 13.735 1.00 82.75 441 GLN A C 1
ATOM 3593 O O . GLN A 1 441 ? 15.681 -13.176 13.525 1.00 82.75 441 GLN A O 1
ATOM 3598 N N . GLU A 1 442 ? 16.673 -15.180 13.383 1.00 82.00 442 GLU A N 1
ATOM 3599 C CA . GLU A 1 442 ? 17.863 -14.662 12.697 1.00 82.00 442 GLU A CA 1
ATOM 3600 C C . GLU A 1 442 ? 17.523 -14.185 11.271 1.00 82.00 442 GLU A C 1
ATOM 3602 O O . GLU A 1 442 ? 17.999 -13.133 10.831 1.00 82.00 442 GLU A O 1
ATOM 3607 N N . LEU A 1 443 ? 16.620 -14.882 10.568 1.00 82.06 443 LEU A N 1
ATOM 3608 C CA . LEU A 1 443 ? 16.119 -14.422 9.268 1.00 82.06 443 LEU A CA 1
ATOM 3609 C C . LEU A 1 443 ? 15.312 -13.135 9.409 1.00 82.06 443 LEU A C 1
ATOM 3611 O O . LEU A 1 443 ? 15.522 -12.222 8.610 1.00 82.06 443 LEU A O 1
ATOM 3615 N N . GLU A 1 444 ? 14.446 -13.041 10.421 1.00 80.81 444 GLU A N 1
ATOM 3616 C CA . GLU A 1 444 ? 13.619 -11.853 10.666 1.00 80.81 444 GLU A CA 1
ATOM 3617 C C . GLU A 1 444 ? 14.453 -10.595 10.930 1.00 80.81 444 GLU A C 1
ATOM 3619 O O . GLU A 1 444 ? 14.083 -9.503 10.494 1.00 80.81 444 GLU A O 1
ATOM 3624 N N . GLN A 1 445 ? 15.607 -10.743 11.588 1.00 76.62 445 GLN A N 1
ATOM 3625 C CA . GLN A 1 445 ? 16.554 -9.645 11.793 1.00 76.62 445 GLN A CA 1
ATOM 3626 C C . GLN A 1 445 ? 17.206 -9.182 10.483 1.00 76.62 445 GLN A C 1
ATOM 3628 O O . GLN A 1 445 ? 17.529 -8.002 10.339 1.00 76.62 445 GLN A O 1
ATOM 3633 N N . SER A 1 446 ? 17.402 -10.091 9.522 1.00 79.50 446 SER A N 1
ATOM 3634 C CA . SER A 1 446 ? 18.031 -9.782 8.233 1.00 79.50 446 SER A CA 1
ATOM 3635 C C . SER A 1 446 ? 17.052 -9.197 7.209 1.00 79.50 446 SER A C 1
ATOM 3637 O O . SER A 1 446 ? 17.384 -8.240 6.506 1.00 79.50 446 SER A O 1
ATOM 3639 N N . ILE A 1 447 ? 15.847 -9.768 7.122 1.00 83.31 447 ILE A N 1
ATOM 3640 C CA . ILE A 1 447 ? 14.775 -9.396 6.202 1.00 83.31 447 ILE A CA 1
ATOM 3641 C C . ILE A 1 447 ? 13.447 -9.624 6.915 1.00 83.31 447 ILE A C 1
ATOM 3643 O O . ILE A 1 447 ? 13.082 -10.754 7.228 1.00 83.31 447 ILE A O 1
ATOM 3647 N N . ILE A 1 448 ? 12.691 -8.543 7.089 1.00 83.81 448 ILE A N 1
ATOM 3648 C CA . ILE A 1 448 ? 11.362 -8.584 7.698 1.00 83.81 448 ILE A CA 1
ATOM 3649 C C . ILE A 1 448 ? 10.415 -9.384 6.785 1.00 83.81 448 ILE A C 1
ATOM 3651 O O . ILE A 1 448 ? 10.219 -8.982 5.630 1.00 83.81 448 ILE A O 1
ATOM 3655 N N . PRO A 1 449 ? 9.802 -10.485 7.265 1.00 86.81 449 PRO A N 1
ATOM 3656 C CA . PRO A 1 449 ? 8.840 -11.240 6.478 1.00 86.81 449 PRO A CA 1
ATOM 3657 C C . PRO A 1 449 ? 7.600 -10.414 6.132 1.00 86.81 449 PRO A C 1
ATOM 3659 O O . PRO A 1 449 ? 7.002 -9.741 6.971 1.00 86.81 449 PRO A O 1
ATOM 3662 N N . ILE A 1 450 ? 7.182 -10.500 4.874 1.00 87.38 450 ILE A N 1
ATOM 3663 C CA . ILE A 1 450 ? 5.987 -9.851 4.350 1.00 87.38 450 ILE A CA 1
ATOM 3664 C C . ILE A 1 450 ? 4.817 -10.819 4.498 1.00 87.38 450 ILE A C 1
ATOM 3666 O O . ILE A 1 450 ? 4.802 -11.901 3.911 1.00 87.38 450 ILE A O 1
ATOM 3670 N N . GLN A 1 451 ? 3.793 -10.418 5.244 1.00 86.62 451 GLN A N 1
ATOM 3671 C CA . GLN A 1 451 ? 2.571 -11.206 5.374 1.00 86.62 451 GLN A CA 1
ATOM 3672 C C . GLN A 1 451 ? 1.910 -11.416 4.001 1.00 86.62 451 GLN A C 1
ATOM 3674 O O . GLN A 1 451 ? 1.578 -10.461 3.297 1.00 86.62 451 GLN A O 1
ATOM 3679 N N . TRP A 1 452 ? 1.677 -12.674 3.626 1.00 86.81 452 TRP A N 1
ATOM 3680 C CA . TRP A 1 452 ? 1.054 -13.048 2.364 1.00 86.81 452 TRP A CA 1
ATOM 3681 C C . TRP A 1 452 ? -0.369 -12.492 2.257 1.00 86.81 452 TRP A C 1
ATOM 3683 O O . TRP A 1 452 ? -1.208 -12.716 3.133 1.00 86.81 452 TRP A O 1
ATOM 3693 N N . ASN A 1 453 ? -0.651 -11.827 1.136 1.00 84.56 453 ASN A N 1
ATOM 3694 C CA . ASN A 1 453 ? -1.962 -11.326 0.768 1.00 84.56 453 ASN A CA 1
ATOM 3695 C C . ASN A 1 453 ? -2.349 -11.862 -0.619 1.00 84.56 453 ASN A C 1
ATOM 3697 O O . ASN A 1 453 ? -1.619 -11.662 -1.591 1.00 84.56 453 ASN A O 1
ATOM 3701 N N . LEU A 1 454 ? -3.503 -12.531 -0.698 1.00 81.81 454 LEU A N 1
ATOM 3702 C CA . LEU A 1 454 ? -3.993 -13.161 -1.925 1.00 81.81 454 LEU A CA 1
ATOM 3703 C C . LEU A 1 454 ? -4.244 -12.148 -3.053 1.00 81.81 454 LEU A C 1
ATOM 3705 O O . LEU A 1 454 ? -3.806 -12.364 -4.179 1.00 81.81 454 LEU A O 1
ATOM 3709 N N . GLU A 1 455 ? -4.893 -11.028 -2.741 1.00 79.38 455 GLU A N 1
ATOM 3710 C CA . GLU A 1 455 ? -5.218 -9.994 -3.728 1.00 79.38 455 GLU A CA 1
ATOM 3711 C C . GLU A 1 455 ? -3.929 -9.387 -4.306 1.00 79.38 455 GLU A C 1
ATOM 3713 O O . GLU A 1 455 ? -3.782 -9.253 -5.520 1.00 79.38 455 GLU A O 1
ATOM 3718 N N . ILE A 1 456 ? -2.966 -9.072 -3.433 1.00 79.06 456 ILE A N 1
ATOM 3719 C CA . ILE A 1 456 ? -1.746 -8.340 -3.794 1.00 79.06 456 ILE A CA 1
ATOM 3720 C C . ILE A 1 456 ? -0.725 -9.225 -4.502 1.00 79.06 456 ILE A C 1
ATOM 3722 O O . ILE A 1 456 ? -0.251 -8.884 -5.584 1.00 79.06 456 ILE A O 1
ATOM 3726 N N . HIS A 1 457 ? -0.356 -10.350 -3.893 1.00 87.38 457 HIS A N 1
ATOM 3727 C CA . HIS A 1 457 ? 0.773 -11.143 -4.371 1.00 87.38 457 HIS A CA 1
ATOM 3728 C C . HIS A 1 457 ? 0.378 -12.132 -5.474 1.00 87.38 457 HIS A C 1
ATOM 3730 O O . HIS A 1 457 ? 1.240 -12.542 -6.255 1.00 87.38 457 HIS A O 1
ATOM 3736 N N . HIS A 1 458 ? -0.908 -12.484 -5.577 1.00 90.06 458 HIS A N 1
ATOM 3737 C CA . HIS A 1 458 ? -1.426 -13.401 -6.589 1.00 90.06 458 HIS A CA 1
ATOM 3738 C C . HIS A 1 458 ? -2.369 -12.705 -7.576 1.00 90.06 458 HIS A C 1
ATOM 3740 O O . HIS A 1 458 ? -1.994 -12.558 -8.736 1.00 90.06 458 HIS A O 1
ATOM 3746 N N . ASP A 1 459 ? -3.551 -12.245 -7.153 1.00 83.62 459 ASP A N 1
ATOM 3747 C CA . ASP A 1 459 ? -4.611 -11.850 -8.098 1.00 83.62 459 ASP A CA 1
ATOM 3748 C C . ASP A 1 459 ? -4.195 -10.673 -8.992 1.00 83.62 459 ASP A C 1
ATOM 3750 O O . ASP A 1 459 ? -4.416 -10.692 -10.203 1.00 83.62 459 ASP A O 1
ATOM 3754 N N . ILE A 1 460 ? -3.566 -9.642 -8.415 1.00 83.38 460 ILE A N 1
ATOM 3755 C CA . ILE A 1 460 ? -3.045 -8.499 -9.173 1.00 83.38 460 ILE A CA 1
ATOM 3756 C C . ILE A 1 460 ? -1.918 -8.929 -10.114 1.00 83.38 460 ILE A C 1
ATOM 3758 O O . ILE A 1 460 ? -1.960 -8.595 -11.296 1.00 83.38 460 ILE A O 1
ATOM 3762 N N . SER A 1 461 ? -0.937 -9.683 -9.620 1.00 87.75 461 SER A N 1
ATOM 3763 C CA . SER A 1 461 ? 0.229 -10.101 -10.406 1.00 87.75 461 SER A CA 1
ATOM 3764 C C . SER A 1 461 ? -0.165 -10.987 -11.596 1.00 87.75 461 SER A C 1
ATOM 3766 O O . SER A 1 461 ? 0.320 -10.785 -12.707 1.00 87.75 461 SER A O 1
ATOM 3768 N N . VAL A 1 462 ? -1.092 -11.929 -11.389 1.00 88.31 462 VAL A N 1
ATOM 3769 C CA . VAL A 1 462 ? -1.635 -12.796 -12.446 1.00 88.31 462 VAL A CA 1
ATOM 3770 C C . VAL A 1 462 ? -2.424 -11.983 -13.471 1.00 88.31 462 VAL A C 1
ATOM 3772 O O . VAL A 1 462 ? -2.283 -12.208 -14.671 1.00 88.31 462 VAL A O 1
ATOM 3775 N N . MET A 1 463 ? -3.224 -11.012 -13.023 1.00 85.88 463 MET A N 1
ATOM 3776 C CA . MET A 1 463 ? -3.990 -10.148 -13.922 1.00 85.88 463 MET A CA 1
ATOM 3777 C C . MET A 1 463 ? -3.083 -9.246 -14.767 1.00 85.88 463 MET A C 1
ATOM 3779 O O . MET A 1 463 ? -3.332 -9.083 -15.959 1.00 85.88 463 MET A O 1
ATOM 3783 N N . LEU A 1 464 ? -2.023 -8.683 -14.181 1.00 86.56 464 LEU A N 1
ATOM 3784 C CA . LEU A 1 464 ? -1.040 -7.896 -14.927 1.00 86.56 464 LEU A CA 1
ATOM 3785 C C . LEU A 1 464 ? -0.333 -8.747 -15.980 1.00 86.56 464 LEU A C 1
ATOM 3787 O O . LEU A 1 464 ? -0.273 -8.323 -17.130 1.00 86.56 464 LEU A O 1
ATOM 3791 N N . GLN A 1 465 ? 0.108 -9.959 -15.622 1.00 86.81 465 GLN A N 1
ATOM 3792 C CA . GLN A 1 465 ? 0.691 -10.902 -16.581 1.00 86.81 465 GLN A CA 1
ATOM 3793 C C . GLN A 1 465 ? -0.285 -11.208 -17.725 1.00 86.81 465 GLN A C 1
ATOM 3795 O O . GLN A 1 465 ? 0.089 -11.126 -18.891 1.00 86.81 465 GLN A O 1
ATOM 3800 N N . TYR A 1 466 ? -1.544 -11.517 -17.404 1.00 84.44 466 TYR A N 1
ATOM 3801 C CA . TYR A 1 466 ? -2.569 -11.799 -18.406 1.00 84.44 466 TYR A CA 1
ATOM 3802 C C . TYR A 1 466 ? -2.774 -10.614 -19.357 1.00 84.44 466 TYR A C 1
ATOM 3804 O O . TYR A 1 466 ? -2.820 -10.795 -20.572 1.00 84.44 466 TYR A O 1
ATOM 3812 N N . LEU A 1 467 ? -2.881 -9.393 -18.831 1.00 82.31 467 LEU A N 1
ATOM 3813 C CA . LEU A 1 467 ? -3.016 -8.201 -19.665 1.00 82.31 467 LEU A CA 1
ATOM 3814 C C . LEU A 1 467 ? -1.768 -7.991 -20.531 1.00 82.31 467 LEU A C 1
ATOM 3816 O O . LEU A 1 467 ? -1.911 -7.705 -21.710 1.00 82.31 467 LEU A O 1
ATOM 3820 N N . GLU A 1 468 ? -0.561 -8.188 -20.002 1.00 81.00 468 GLU A N 1
ATOM 3821 C CA . GLU A 1 468 ? 0.688 -8.079 -20.771 1.00 81.00 468 GLU A CA 1
ATOM 3822 C C . GLU A 1 468 ? 0.738 -9.085 -21.929 1.00 81.00 468 GLU A C 1
ATOM 3824 O O . GLU A 1 468 ? 0.945 -8.691 -23.079 1.00 81.00 468 GLU A O 1
ATOM 3829 N N . GLU A 1 469 ? 0.461 -10.362 -21.658 1.00 77.75 469 GLU A N 1
ATOM 3830 C CA . GLU A 1 469 ? 0.449 -11.431 -22.665 1.00 77.75 469 GLU A CA 1
ATOM 3831 C C . GLU A 1 469 ? -0.598 -11.174 -23.757 1.00 77.75 469 GLU A C 1
ATOM 3833 O O . GLU A 1 469 ? -0.338 -11.425 -24.933 1.00 77.75 469 GLU A O 1
ATOM 3838 N N . ASN A 1 470 ? -1.746 -10.590 -23.402 1.00 70.19 470 ASN A N 1
ATOM 3839 C CA . ASN A 1 470 ? -2.807 -10.282 -24.358 1.00 70.19 470 ASN A CA 1
ATOM 3840 C C . ASN A 1 470 ? -2.665 -8.909 -25.038 1.00 70.19 470 ASN A C 1
ATOM 3842 O O . ASN A 1 470 ? -3.196 -8.725 -26.130 1.00 70.19 470 ASN A O 1
ATOM 3846 N N . THR A 1 471 ? -1.929 -7.943 -24.476 1.00 60.88 471 THR A N 1
ATOM 3847 C CA . THR A 1 471 ? -1.706 -6.623 -25.113 1.00 60.88 471 THR A CA 1
ATOM 3848 C C . THR A 1 471 ? -0.909 -6.709 -26.411 1.00 60.88 471 THR A C 1
ATOM 3850 O O . THR A 1 471 ? -1.068 -5.858 -27.285 1.00 60.88 471 THR A O 1
ATOM 3853 N N . HIS A 1 472 ? -0.093 -7.753 -26.577 1.00 54.03 472 HIS A N 1
ATOM 3854 C CA . HIS A 1 472 ? 0.572 -8.042 -27.846 1.00 54.03 472 HIS A CA 1
ATOM 3855 C C . HIS A 1 472 ? -0.395 -8.535 -28.939 1.00 54.03 472 HIS A C 1
ATOM 3857 O O . HIS A 1 472 ? -0.072 -8.405 -30.119 1.00 54.03 472 HIS A O 1
ATOM 3863 N N . PHE A 1 473 ? -1.575 -9.048 -28.568 1.00 46.72 473 PHE A N 1
ATOM 3864 C CA . PHE A 1 473 ? -2.554 -9.649 -29.481 1.00 46.72 473 PHE A CA 1
ATOM 3865 C C . PHE A 1 473 ? -3.865 -8.857 -29.617 1.00 46.72 473 PHE A C 1
ATOM 3867 O O . PHE A 1 473 ? -4.582 -9.035 -30.600 1.00 46.72 473 PHE A O 1
ATOM 3874 N N . LEU A 1 474 ? -4.198 -7.967 -28.678 1.00 44.38 474 LEU A N 1
ATOM 3875 C CA . LEU A 1 474 ? -5.492 -7.286 -28.655 1.00 44.38 474 LEU A CA 1
ATOM 3876 C C . LEU A 1 474 ? -5.463 -5.911 -29.337 1.00 44.38 474 LEU A C 1
ATOM 3878 O O . LEU A 1 474 ? -4.622 -5.051 -29.083 1.00 44.38 474 LEU A O 1
ATOM 3882 N N . GLN A 1 475 ? -6.479 -5.677 -30.166 1.00 49.16 475 GLN A N 1
ATOM 3883 C CA . GLN A 1 475 ? -6.830 -4.369 -30.726 1.00 49.16 475 GLN A CA 1
ATOM 3884 C C . GLN A 1 475 ? -7.185 -3.329 -29.640 1.00 49.16 475 GLN A C 1
ATOM 3886 O O . GLN A 1 475 ? -7.065 -2.129 -29.895 1.00 49.16 475 GLN A O 1
ATOM 3891 N N . ASN A 1 476 ? -7.554 -3.782 -28.434 1.00 54.72 476 ASN A N 1
ATOM 3892 C CA . ASN A 1 476 ? -7.843 -2.958 -27.259 1.00 54.72 476 ASN A CA 1
ATOM 3893 C C . ASN A 1 476 ? -6.522 -2.576 -26.571 1.00 54.72 476 ASN A C 1
ATOM 3895 O O . ASN A 1 476 ? -5.807 -3.441 -26.075 1.00 54.72 476 ASN A O 1
ATOM 3899 N N . GLY A 1 477 ? -6.166 -1.290 -26.609 1.00 64.88 477 GLY A N 1
ATOM 3900 C CA . GLY A 1 477 ? -4.833 -0.786 -26.264 1.00 64.88 477 GLY A CA 1
ATOM 3901 C C . GLY A 1 477 ? -4.378 -0.965 -24.800 1.00 64.88 477 GLY A C 1
ATOM 3902 O O . GLY A 1 477 ? -5.079 -1.539 -23.969 1.00 64.88 477 GLY A O 1
ATOM 3903 N N . PRO A 1 478 ? -3.208 -0.405 -24.437 1.00 81.50 478 PRO A N 1
ATOM 3904 C CA . PRO A 1 478 ? -2.533 -0.589 -23.140 1.00 81.50 478 PRO A CA 1
ATOM 3905 C C . PRO A 1 478 ? -3.265 0.064 -21.947 1.00 81.50 478 PRO A C 1
ATOM 3907 O O . PRO A 1 478 ? -2.774 0.067 -20.818 1.00 81.50 478 PRO A O 1
ATOM 3910 N N . GLU A 1 479 ? -4.440 0.642 -22.189 1.00 82.88 479 GLU A N 1
ATOM 3911 C CA . GLU A 1 479 ? -5.202 1.451 -21.242 1.00 82.88 479 GLU A CA 1
ATOM 3912 C C . GLU A 1 479 ? -5.703 0.641 -20.047 1.00 82.88 479 GLU A C 1
ATOM 3914 O O . GLU A 1 479 ? -5.675 1.138 -18.924 1.00 82.88 479 GLU A O 1
ATOM 3919 N N . GLN A 1 480 ? -6.111 -0.614 -20.260 1.00 81.69 480 GLN A N 1
ATOM 3920 C CA . GLN A 1 480 ? -6.601 -1.470 -19.177 1.00 81.69 480 GLN A CA 1
ATOM 3921 C C . GLN A 1 480 ? -5.495 -1.807 -18.171 1.00 81.69 480 GLN A C 1
ATOM 3923 O O . GLN A 1 480 ? -5.723 -1.729 -16.965 1.00 81.69 480 GLN A O 1
ATOM 3928 N N . HIS A 1 481 ? -4.290 -2.125 -18.659 1.00 86.50 481 HIS A N 1
ATOM 3929 C CA . HIS A 1 481 ? -3.120 -2.413 -17.820 1.00 86.50 481 HIS A CA 1
ATOM 3930 C C . HIS A 1 481 ? -2.699 -1.178 -17.016 1.00 86.50 481 HIS A C 1
ATOM 3932 O O . HIS A 1 481 ? -2.550 -1.246 -15.794 1.00 86.50 481 HIS A O 1
ATOM 3938 N N . LEU A 1 482 ? -2.632 -0.015 -17.673 1.00 88.75 482 LEU A N 1
ATOM 3939 C CA . LEU A 1 482 ? -2.311 1.242 -17.002 1.00 88.75 482 LEU A CA 1
ATOM 3940 C C . LEU A 1 482 ? -3.361 1.630 -15.956 1.00 88.75 482 LEU A C 1
ATOM 3942 O O . LEU A 1 482 ? -2.994 2.000 -14.840 1.00 88.75 482 LEU A O 1
ATOM 3946 N N . LYS A 1 483 ? -4.650 1.538 -16.295 1.00 84.88 483 LYS A N 1
ATOM 3947 C CA . LYS A 1 483 ? -5.745 1.838 -15.367 1.00 84.88 483 LYS A CA 1
ATOM 3948 C C . LYS A 1 483 ? -5.677 0.941 -14.137 1.00 84.88 483 LYS A C 1
ATOM 3950 O O . LYS A 1 483 ? -5.708 1.447 -13.019 1.00 84.88 483 LYS A O 1
ATOM 3955 N N . LEU A 1 484 ? -5.468 -0.360 -14.342 1.00 83.06 484 LEU A N 1
ATOM 3956 C CA . LEU A 1 484 ? -5.306 -1.314 -13.254 1.00 83.06 484 LEU A CA 1
ATOM 3957 C C . LEU A 1 484 ? -4.189 -0.895 -12.298 1.00 83.06 484 LEU A C 1
ATOM 3959 O O . LEU A 1 484 ? -4.402 -0.850 -11.087 1.00 83.06 484 LEU A O 1
ATOM 3963 N N . CYS A 1 485 ? -3.015 -0.548 -12.827 1.00 86.56 485 CYS A N 1
ATOM 3964 C CA . CYS A 1 485 ? -1.892 -0.131 -12.000 1.00 86.56 485 CYS A CA 1
ATOM 3965 C C . CYS A 1 485 ? -2.141 1.202 -11.279 1.00 86.56 485 CYS A C 1
ATOM 3967 O O . CYS A 1 485 ? -1.785 1.330 -10.110 1.00 86.56 485 CYS A O 1
ATOM 3969 N N . VAL A 1 486 ? -2.748 2.191 -11.938 1.00 85.12 486 VAL A N 1
ATOM 3970 C CA . VAL A 1 486 ? -3.011 3.518 -11.348 1.00 85.12 486 VAL A CA 1
ATOM 3971 C C . VAL A 1 486 ? -4.055 3.454 -10.232 1.00 85.12 486 VAL A C 1
ATOM 3973 O O . VAL A 1 486 ? -3.901 4.140 -9.216 1.00 85.12 486 VAL A O 1
ATOM 3976 N N . ASP A 1 487 ? -5.088 2.630 -10.401 1.00 77.38 487 ASP A N 1
ATOM 3977 C CA . ASP A 1 487 ? -6.147 2.449 -9.404 1.00 77.38 487 ASP A CA 1
ATOM 3978 C C . ASP A 1 487 ? -5.645 1.634 -8.202 1.00 77.38 487 ASP A C 1
ATOM 3980 O O . ASP A 1 487 ? -6.034 1.895 -7.064 1.00 77.38 487 ASP A O 1
ATOM 3984 N N . THR A 1 488 ? -4.727 0.693 -8.444 1.00 77.69 488 THR A N 1
ATOM 3985 C CA . THR A 1 488 ? -4.224 -0.248 -7.432 1.00 77.69 488 THR A CA 1
ATOM 3986 C C . THR A 1 488 ? -3.044 0.304 -6.621 1.00 77.69 488 THR A C 1
ATOM 3988 O O . THR A 1 488 ? -2.969 0.100 -5.407 1.00 77.69 488 THR A O 1
ATOM 3991 N N . PHE A 1 489 ? -2.108 1.000 -7.268 1.00 82.88 489 PHE A N 1
ATOM 3992 C CA . PHE A 1 489 ? -0.828 1.371 -6.663 1.00 82.88 489 PHE A CA 1
ATOM 3993 C C . PHE A 1 489 ? -0.655 2.883 -6.486 1.00 82.88 489 PHE A C 1
ATOM 3995 O O . PHE A 1 489 ? -1.242 3.700 -7.201 1.00 82.88 489 PHE A O 1
ATOM 4002 N N . GLU A 1 490 ? 0.191 3.273 -5.526 1.00 80.69 490 GLU A N 1
ATOM 4003 C CA . GLU A 1 490 ? 0.617 4.667 -5.363 1.00 80.69 490 GLU A CA 1
ATOM 4004 C C . GLU A 1 490 ? 1.375 5.183 -6.599 1.00 80.69 490 GLU A C 1
ATOM 4006 O O . GLU A 1 490 ? 1.998 4.421 -7.333 1.00 80.69 490 GLU A O 1
ATOM 4011 N N . SER A 1 491 ? 1.370 6.500 -6.827 1.00 81.12 491 SER A N 1
ATOM 4012 C CA . SER A 1 491 ? 1.806 7.117 -8.094 1.00 81.12 491 SER A CA 1
ATOM 4013 C C . SER A 1 491 ? 3.255 6.835 -8.515 1.00 81.12 491 SER A C 1
ATOM 4015 O O . SER A 1 491 ? 3.573 6.984 -9.691 1.00 81.12 491 SER A O 1
ATOM 4017 N N . ASN A 1 492 ? 4.130 6.450 -7.582 1.00 85.94 492 ASN A N 1
ATOM 4018 C CA . ASN A 1 492 ? 5.526 6.098 -7.855 1.00 85.94 492 ASN A CA 1
ATOM 4019 C C . ASN A 1 492 ? 5.761 4.577 -7.878 1.00 85.94 492 ASN A C 1
ATOM 4021 O O . ASN A 1 492 ? 6.886 4.133 -7.702 1.00 85.94 492 ASN A O 1
ATOM 4025 N N . HIS A 1 493 ? 4.736 3.747 -8.057 1.00 88.00 493 HIS A N 1
ATOM 4026 C CA . HIS A 1 493 ? 4.923 2.300 -8.030 1.00 88.00 493 HIS A CA 1
ATOM 4027 C C . HIS A 1 493 ? 5.622 1.760 -9.299 1.00 88.00 493 HIS A C 1
ATOM 4029 O O . HIS A 1 493 ? 5.240 2.150 -10.409 1.00 88.00 493 HIS A O 1
ATOM 4035 N N . PRO A 1 494 ? 6.579 0.812 -9.185 1.00 89.69 494 PRO A N 1
ATOM 4036 C CA . PRO A 1 494 ? 7.261 0.192 -10.326 1.00 89.69 494 PRO A CA 1
ATOM 4037 C C . PRO A 1 494 ? 6.337 -0.337 -11.429 1.00 89.69 494 PRO A C 1
ATOM 4039 O O . PRO A 1 494 ? 6.599 -0.116 -12.610 1.00 89.69 494 PRO A O 1
ATOM 4042 N N . PHE A 1 495 ? 5.227 -0.986 -11.067 1.00 89.25 495 PHE A N 1
ATOM 4043 C CA . PHE A 1 495 ? 4.263 -1.492 -12.052 1.00 89.25 495 PHE A CA 1
ATOM 4044 C C . PHE A 1 495 ? 3.559 -0.383 -12.846 1.00 89.25 495 PHE A C 1
ATOM 4046 O O . PHE A 1 495 ? 3.277 -0.583 -14.025 1.00 89.25 495 PHE A O 1
ATOM 4053 N N . ILE A 1 496 ? 3.355 0.814 -12.276 1.00 91.75 496 ILE A N 1
ATOM 4054 C CA . ILE A 1 496 ? 2.855 1.969 -13.043 1.00 91.75 496 ILE A CA 1
ATOM 4055 C C . ILE A 1 496 ? 3.909 2.407 -14.069 1.00 91.75 496 ILE A C 1
ATOM 4057 O O . ILE A 1 496 ? 3.575 2.664 -15.225 1.00 91.75 496 ILE A O 1
ATOM 4061 N N . ALA A 1 497 ? 5.187 2.447 -13.679 1.00 92.69 497 ALA A N 1
ATOM 4062 C CA . ALA A 1 497 ? 6.289 2.723 -14.603 1.00 92.69 497 ALA A CA 1
ATOM 4063 C C . ALA A 1 497 ? 6.335 1.698 -15.752 1.00 92.69 497 ALA A C 1
ATOM 4065 O O . ALA A 1 497 ? 6.426 2.094 -16.917 1.00 92.69 497 ALA A O 1
ATOM 4066 N N . ASN A 1 498 ? 6.202 0.403 -15.440 1.00 90.00 498 ASN A N 1
ATOM 4067 C CA . ASN A 1 498 ? 6.139 -0.656 -16.449 1.00 90.00 498 ASN A CA 1
ATOM 4068 C C . ASN A 1 498 ? 4.936 -0.473 -17.387 1.00 90.00 498 ASN A C 1
ATOM 4070 O O . ASN A 1 498 ? 5.094 -0.520 -18.602 1.00 90.00 498 ASN A O 1
ATOM 4074 N N . SER A 1 499 ? 3.759 -0.152 -16.841 1.00 91.88 499 SER A N 1
ATOM 4075 C CA . SER A 1 499 ? 2.537 0.108 -17.622 1.00 91.88 499 SER A CA 1
ATOM 4076 C C . SER A 1 499 ? 2.711 1.261 -18.610 1.00 91.88 499 SER A C 1
ATOM 4078 O O . SER A 1 499 ? 2.306 1.180 -19.772 1.00 91.88 499 SER A O 1
ATOM 4080 N N . TYR A 1 500 ? 3.344 2.352 -18.168 1.00 95.19 500 TYR A N 1
ATOM 4081 C CA . TYR A 1 500 ? 3.679 3.470 -19.043 1.00 95.19 500 TYR A CA 1
ATOM 4082 C C . TYR A 1 500 ? 4.702 3.069 -20.111 1.00 95.19 500 TYR A C 1
ATOM 4084 O O . TYR A 1 500 ? 4.557 3.476 -21.260 1.00 95.19 500 TYR A O 1
ATOM 4092 N N . ASN A 1 501 ? 5.698 2.246 -19.781 1.00 92.94 501 ASN A N 1
ATOM 4093 C CA . ASN A 1 501 ? 6.643 1.731 -20.769 1.00 92.94 501 ASN A CA 1
ATOM 4094 C C . ASN A 1 501 ? 5.954 0.836 -21.816 1.00 92.94 501 ASN A C 1
ATOM 4096 O O . ASN A 1 501 ? 6.167 1.040 -23.008 1.00 92.94 501 ASN A O 1
ATOM 4100 N N . ILE A 1 502 ? 5.084 -0.086 -21.391 1.00 90.69 502 ILE A N 1
ATOM 4101 C CA . ILE A 1 502 ? 4.258 -0.924 -22.278 1.00 90.69 502 ILE A CA 1
ATOM 4102 C C . ILE A 1 502 ? 3.394 -0.043 -23.181 1.00 90.69 502 ILE A C 1
ATOM 4104 O O . ILE A 1 502 ? 3.355 -0.244 -24.393 1.00 90.69 502 ILE A O 1
ATOM 4108 N N . SER A 1 503 ? 2.771 0.995 -22.614 1.00 92.06 503 SER A N 1
ATOM 4109 C CA . SER A 1 503 ? 1.995 1.963 -23.393 1.00 92.06 503 SER A CA 1
ATOM 4110 C C . SER A 1 503 ? 2.854 2.671 -24.440 1.00 92.06 503 SER A C 1
ATOM 4112 O O . SER A 1 503 ? 2.447 2.815 -25.592 1.00 92.06 503 SER A O 1
ATOM 4114 N N . GLY A 1 504 ? 4.061 3.091 -24.059 1.00 93.88 504 GLY A N 1
ATOM 4115 C CA . GLY A 1 504 ? 5.013 3.716 -24.969 1.00 93.88 504 GLY A CA 1
ATOM 4116 C C . GLY A 1 504 ? 5.431 2.787 -26.109 1.00 93.88 504 GLY A C 1
ATOM 4117 O O . GLY A 1 504 ? 5.413 3.204 -27.267 1.00 93.88 504 GLY A O 1
ATOM 4118 N N . LEU A 1 505 ? 5.729 1.520 -25.804 1.00 91.88 505 LEU A N 1
ATOM 4119 C CA . LEU A 1 505 ? 6.078 0.499 -26.797 1.00 91.88 505 LEU A CA 1
ATOM 4120 C C . LEU A 1 505 ? 4.921 0.245 -27.764 1.00 91.88 505 LEU A C 1
ATOM 4122 O O . LEU A 1 505 ? 5.128 0.232 -28.976 1.00 91.88 505 LEU A O 1
ATOM 4126 N N . PHE A 1 506 ? 3.698 0.129 -27.244 1.00 91.12 506 PHE A N 1
ATOM 4127 C CA . PHE A 1 506 ? 2.492 -0.036 -28.050 1.00 91.12 506 PHE A CA 1
ATOM 4128 C C . PHE A 1 506 ? 2.320 1.099 -29.069 1.00 91.12 506 PHE A C 1
ATOM 4130 O O . PHE A 1 506 ? 2.143 0.843 -30.260 1.00 91.12 506 PHE A O 1
ATOM 4137 N N . TYR A 1 507 ? 2.422 2.359 -28.631 1.00 92.19 507 TYR A N 1
ATOM 4138 C CA . TYR A 1 507 ? 2.303 3.507 -29.533 1.00 92.19 507 TYR A CA 1
ATOM 4139 C C . TYR A 1 507 ? 3.475 3.611 -30.513 1.00 92.19 507 TYR A C 1
ATOM 4141 O O . TYR A 1 507 ? 3.258 3.905 -31.688 1.00 92.19 507 TYR A O 1
ATOM 4149 N N . SER A 1 508 ? 4.697 3.317 -30.062 1.00 92.88 508 SER A N 1
ATOM 4150 C CA . SER A 1 508 ? 5.898 3.316 -30.906 1.00 92.88 508 SER A CA 1
ATOM 4151 C C . SER A 1 508 ? 5.790 2.302 -32.047 1.00 92.88 508 SER A C 1
ATOM 4153 O O . SER A 1 508 ? 6.119 2.626 -33.184 1.00 92.88 508 SER A O 1
ATOM 4155 N N . ASN A 1 509 ? 5.276 1.099 -31.771 1.00 90.88 509 ASN A N 1
ATOM 4156 C CA . ASN A 1 509 ? 5.086 0.052 -32.780 1.00 90.88 509 ASN A CA 1
ATOM 4157 C C . ASN A 1 509 ? 4.015 0.410 -33.823 1.00 90.88 509 ASN A C 1
ATOM 4159 O O . ASN A 1 509 ? 4.025 -0.135 -34.921 1.00 90.88 509 ASN A O 1
ATOM 4163 N N . ARG A 1 510 ? 3.106 1.338 -33.500 1.00 91.44 510 ARG A N 1
ATOM 4164 C CA . ARG A 1 510 ? 2.097 1.881 -34.425 1.00 91.44 510 ARG A CA 1
ATOM 4165 C C . ARG A 1 510 ? 2.538 3.176 -35.121 1.00 91.44 510 ARG A C 1
ATOM 4167 O O . ARG A 1 510 ? 1.719 3.816 -35.769 1.00 91.44 510 ARG A O 1
ATOM 4174 N N . GLY A 1 511 ? 3.791 3.602 -34.947 1.00 93.62 511 GLY A N 1
ATOM 4175 C CA . GLY A 1 511 ? 4.306 4.851 -35.519 1.00 93.62 511 GLY A CA 1
ATOM 4176 C C . GLY A 1 511 ? 3.806 6.130 -34.831 1.00 93.62 511 GLY A C 1
ATOM 4177 O O . GLY A 1 511 ? 4.087 7.232 -35.291 1.00 93.62 511 GLY A O 1
ATOM 4178 N N . LEU A 1 512 ? 3.084 6.020 -33.711 1.00 95.62 512 LEU A N 1
ATOM 4179 C CA . LEU A 1 512 ? 2.554 7.156 -32.947 1.00 95.62 512 LEU A CA 1
ATOM 4180 C C . LEU A 1 512 ? 3.596 7.653 -31.933 1.00 95.62 512 LEU A C 1
ATOM 4182 O O . LEU A 1 512 ? 3.409 7.563 -30.715 1.00 95.62 512 LEU A O 1
ATOM 4186 N N . TYR A 1 513 ? 4.722 8.157 -32.437 1.00 97.06 513 TYR A N 1
ATOM 4187 C CA . TYR A 1 513 ? 5.905 8.446 -31.622 1.00 97.06 513 TYR A CA 1
ATOM 4188 C C . TYR A 1 513 ? 5.705 9.556 -30.581 1.00 97.06 513 TYR A C 1
ATOM 4190 O O . TYR A 1 513 ? 6.239 9.434 -29.482 1.00 97.06 513 TYR A O 1
ATOM 4198 N N . ASP A 1 514 ? 4.887 10.580 -30.840 1.00 95.94 514 ASP A N 1
ATOM 4199 C CA . ASP A 1 514 ? 4.623 11.642 -29.850 1.00 95.94 514 ASP A CA 1
ATOM 4200 C C . ASP A 1 514 ? 3.859 11.123 -28.622 1.00 95.94 514 ASP A C 1
ATOM 4202 O O . ASP A 1 514 ? 4.173 11.456 -27.469 1.00 95.94 514 ASP A O 1
ATOM 4206 N N . LYS A 1 515 ? 2.892 10.221 -28.846 1.00 95.38 515 LYS A N 1
ATOM 4207 C CA . LYS A 1 515 ? 2.228 9.497 -27.754 1.00 95.38 515 LYS A CA 1
ATOM 4208 C C . LYS A 1 515 ? 3.240 8.620 -27.020 1.00 95.38 515 LYS A C 1
ATOM 4210 O O . LYS A 1 515 ? 3.300 8.667 -25.791 1.00 95.38 515 LYS A O 1
ATOM 4215 N N . ALA A 1 516 ? 4.081 7.883 -27.748 1.00 96.62 516 ALA A N 1
ATOM 4216 C CA . ALA A 1 516 ? 5.118 7.051 -27.143 1.00 96.62 516 ALA A CA 1
ATOM 4217 C C . ALA A 1 516 ? 6.062 7.861 -26.238 1.00 96.62 516 ALA A C 1
ATOM 4219 O O . ALA A 1 516 ? 6.269 7.489 -25.084 1.00 96.62 516 ALA A O 1
ATOM 4220 N N . LEU A 1 517 ? 6.554 9.012 -26.711 1.00 98.19 517 LEU A N 1
ATOM 4221 C CA . LEU A 1 517 ? 7.385 9.942 -25.941 1.00 98.19 517 LEU A CA 1
ATOM 4222 C C . LEU A 1 517 ? 6.685 10.392 -24.653 1.00 98.19 517 LEU A C 1
ATOM 4224 O O . LEU A 1 517 ? 7.305 10.408 -23.588 1.00 98.19 517 LEU A O 1
ATOM 4228 N N . THR A 1 518 ? 5.392 10.715 -24.717 1.00 97.75 518 THR A N 1
ATOM 4229 C CA . THR A 1 518 ? 4.606 11.122 -23.540 1.00 97.75 518 THR A CA 1
ATOM 4230 C C . THR A 1 518 ? 4.591 10.022 -22.477 1.00 97.75 518 THR A C 1
ATOM 4232 O O . THR A 1 518 ? 4.849 10.281 -21.299 1.00 97.75 518 THR A O 1
ATOM 4235 N N . HIS A 1 519 ? 4.333 8.779 -22.885 1.00 97.00 519 HIS A N 1
ATOM 4236 C CA . HIS A 1 519 ? 4.285 7.640 -21.972 1.00 97.00 519 HIS A CA 1
ATOM 4237 C C . HIS A 1 519 ? 5.678 7.262 -21.438 1.00 97.00 519 HIS A C 1
ATOM 4239 O O . HIS A 1 519 ? 5.833 7.089 -20.228 1.00 97.00 519 HIS A O 1
ATOM 4245 N N . TYR A 1 520 ? 6.714 7.229 -22.281 1.00 98.12 520 TYR A N 1
ATOM 4246 C CA . TYR A 1 520 ? 8.083 6.953 -21.836 1.00 98.12 520 TYR A CA 1
ATOM 4247 C C . TYR A 1 520 ? 8.608 7.993 -20.841 1.00 98.12 520 TYR A C 1
ATOM 4249 O O . TYR A 1 520 ? 9.258 7.619 -19.869 1.00 98.12 520 TYR A O 1
ATOM 4257 N N . ASN A 1 521 ? 8.295 9.281 -21.019 1.00 97.88 521 ASN A N 1
ATOM 4258 C CA . ASN A 1 521 ? 8.692 10.318 -20.060 1.00 97.88 521 ASN A CA 1
ATOM 4259 C C . ASN A 1 521 ? 7.996 10.148 -18.698 1.00 97.88 521 ASN A C 1
ATOM 4261 O O . ASN A 1 521 ? 8.633 10.319 -17.656 1.00 97.88 521 ASN A O 1
ATOM 4265 N N . LYS A 1 522 ? 6.712 9.756 -18.681 1.00 97.38 522 LYS A N 1
ATOM 4266 C CA . LYS A 1 522 ? 6.000 9.422 -17.433 1.00 97.38 522 LYS A CA 1
ATOM 4267 C C . LYS A 1 522 ? 6.638 8.220 -16.729 1.00 97.38 522 LYS A C 1
ATOM 4269 O O . LYS A 1 522 ? 6.882 8.291 -15.526 1.00 97.38 522 LYS A O 1
ATOM 4274 N N . ALA A 1 523 ? 6.969 7.162 -17.476 1.00 97.12 523 ALA A N 1
ATOM 4275 C CA . ALA A 1 523 ? 7.693 6.007 -16.944 1.00 97.12 523 ALA A CA 1
ATOM 4276 C C . ALA A 1 523 ? 9.069 6.403 -16.385 1.00 97.12 523 ALA A C 1
ATOM 4278 O O . ALA A 1 523 ? 9.417 6.005 -15.277 1.00 97.12 523 ALA A O 1
ATOM 4279 N N . LEU A 1 524 ? 9.830 7.225 -17.117 1.00 97.56 524 LEU A N 1
ATOM 4280 C CA . LEU A 1 524 ? 11.173 7.656 -16.724 1.00 97.56 524 LEU A CA 1
ATOM 4281 C C . LEU A 1 524 ? 11.154 8.451 -15.420 1.00 97.56 524 LEU A C 1
ATOM 4283 O O . LEU A 1 524 ? 11.973 8.187 -14.545 1.00 97.56 524 LEU A O 1
ATOM 4287 N N . LYS A 1 525 ? 10.192 9.366 -15.254 1.00 97.19 525 LYS A N 1
ATOM 4288 C CA . LYS A 1 525 ? 10.024 10.128 -14.010 1.00 97.19 525 LYS A CA 1
ATOM 4289 C C . LYS A 1 525 ? 9.827 9.205 -12.804 1.00 97.19 525 LYS A C 1
ATOM 4291 O O . LYS A 1 525 ? 10.470 9.398 -11.776 1.00 97.19 525 LYS A O 1
ATOM 4296 N N . ILE A 1 526 ? 8.969 8.192 -12.938 1.00 94.19 526 ILE A N 1
ATOM 4297 C CA . ILE A 1 526 ? 8.727 7.214 -11.869 1.00 94.19 526 ILE A CA 1
ATOM 4298 C C . ILE A 1 526 ? 9.987 6.375 -11.621 1.00 94.19 526 ILE A C 1
ATOM 4300 O O . ILE A 1 526 ? 10.428 6.267 -10.481 1.00 94.19 526 ILE A O 1
ATOM 4304 N N . CYS A 1 527 ? 10.617 5.837 -12.667 1.00 93.44 527 CYS A N 1
ATOM 4305 C CA . CYS A 1 527 ? 11.828 5.025 -12.530 1.00 93.44 527 CYS A CA 1
ATOM 4306 C C . CYS A 1 527 ? 12.983 5.782 -11.862 1.00 93.44 527 CYS A C 1
ATOM 4308 O O . CYS A 1 527 ? 13.648 5.217 -10.998 1.00 93.44 527 CYS A O 1
ATOM 4310 N N . LEU A 1 528 ? 13.196 7.056 -12.205 1.00 93.81 528 LEU A N 1
ATOM 4311 C CA . LEU A 1 528 ? 14.211 7.896 -11.566 1.00 93.81 528 LEU A CA 1
ATOM 4312 C C . LEU A 1 528 ? 13.915 8.119 -10.081 1.00 93.81 528 LEU A C 1
ATOM 4314 O O . LEU A 1 528 ? 14.832 8.043 -9.269 1.00 93.81 528 LEU A O 1
ATOM 4318 N N . ASN A 1 529 ? 12.649 8.334 -9.717 1.00 91.06 529 ASN A N 1
ATOM 4319 C CA . ASN A 1 529 ? 12.252 8.494 -8.318 1.00 91.06 529 ASN A CA 1
ATOM 4320 C C . ASN A 1 529 ? 12.445 7.208 -7.498 1.00 91.06 529 ASN A C 1
ATOM 4322 O O . ASN A 1 529 ? 12.786 7.281 -6.321 1.00 91.06 529 ASN A O 1
ATOM 4326 N N . VAL A 1 530 ? 12.195 6.040 -8.097 1.00 89.00 530 VAL A N 1
ATOM 4327 C CA . VAL A 1 530 ? 12.184 4.755 -7.379 1.00 89.00 530 VAL A CA 1
ATOM 4328 C C . VAL A 1 530 ? 13.553 4.090 -7.339 1.00 89.00 530 VAL A C 1
ATOM 4330 O O . VAL A 1 530 ? 13.977 3.611 -6.288 1.00 89.00 530 VAL A O 1
ATOM 4333 N N . PHE A 1 531 ? 14.228 4.029 -8.486 1.00 89.19 531 PHE A N 1
ATOM 4334 C CA . PHE A 1 531 ? 15.469 3.277 -8.668 1.00 89.19 531 PHE A CA 1
ATOM 4335 C C . PHE A 1 531 ? 16.697 4.176 -8.831 1.00 89.19 531 PHE A C 1
ATOM 4337 O O . PHE A 1 531 ? 17.828 3.702 -8.743 1.00 89.19 531 PHE A O 1
ATOM 4344 N N . GLY A 1 532 ? 16.492 5.470 -9.085 1.00 91.75 532 GLY A N 1
ATOM 4345 C CA . GLY A 1 532 ? 17.562 6.402 -9.407 1.00 91.75 532 GLY A CA 1
ATOM 4346 C C . GLY A 1 532 ? 18.050 6.301 -10.855 1.00 91.75 532 GLY A C 1
ATOM 4347 O O . GLY A 1 532 ? 17.482 5.625 -11.719 1.00 91.75 532 GLY A O 1
ATOM 4348 N N . MET A 1 533 ? 19.140 7.021 -11.125 1.00 92.75 533 MET A N 1
ATOM 4349 C CA . MET A 1 533 ? 19.726 7.135 -12.465 1.00 92.75 533 MET A CA 1
ATOM 4350 C C . MET A 1 533 ? 20.327 5.812 -12.960 1.00 92.75 533 MET A C 1
ATOM 4352 O O . MET A 1 533 ? 20.178 5.448 -14.125 1.00 92.75 533 MET A O 1
ATOM 4356 N N . TYR A 1 534 ? 20.998 5.074 -12.076 1.00 91.94 534 TYR A N 1
ATOM 4357 C CA . TYR A 1 534 ? 21.798 3.904 -12.438 1.00 91.94 534 TYR A CA 1
ATOM 4358 C C . TYR A 1 534 ? 21.039 2.600 -12.208 1.00 91.94 534 TYR A C 1
ATOM 4360 O O . TYR A 1 534 ? 21.459 1.748 -11.430 1.00 91.94 534 TYR A O 1
ATOM 4368 N N . HIS A 1 535 ? 19.922 2.456 -12.919 1.00 91.12 535 HIS A N 1
ATOM 4369 C CA . HIS A 1 535 ? 19.118 1.239 -12.933 1.00 91.12 535 HIS A CA 1
ATOM 4370 C C . HIS A 1 535 ? 18.835 0.782 -14.374 1.00 91.12 535 HIS A C 1
ATOM 4372 O O . HIS A 1 535 ? 18.657 1.628 -15.259 1.00 91.12 535 HIS A O 1
ATOM 4378 N N . PRO A 1 536 ? 18.754 -0.532 -14.656 1.00 89.38 536 PRO A N 1
ATOM 4379 C CA . PRO A 1 536 ? 18.607 -1.011 -16.031 1.00 89.38 536 PRO A CA 1
ATOM 4380 C C . PRO A 1 536 ? 17.317 -0.558 -16.714 1.00 89.38 536 PRO A C 1
ATOM 4382 O O . PRO A 1 536 ? 17.346 -0.199 -17.890 1.00 89.38 536 PRO A O 1
ATOM 4385 N N . TRP A 1 537 ? 16.199 -0.479 -15.981 1.00 90.62 537 TRP A N 1
ATOM 4386 C CA . TRP A 1 537 ? 14.959 0.100 -16.518 1.00 90.62 537 TRP A CA 1
ATOM 4387 C C . TRP A 1 537 ? 15.116 1.562 -16.929 1.00 90.62 537 TRP A C 1
ATOM 4389 O O . TRP A 1 537 ? 14.611 1.949 -17.981 1.00 90.62 537 TRP A O 1
ATOM 4399 N N . THR A 1 538 ? 15.858 2.361 -16.160 1.00 93.88 538 THR A N 1
ATOM 4400 C CA . THR A 1 538 ? 16.171 3.750 -16.520 1.00 93.88 538 THR A CA 1
ATOM 4401 C C . THR A 1 538 ? 16.962 3.787 -17.832 1.00 93.88 538 THR A C 1
ATOM 4403 O O . THR A 1 538 ? 16.604 4.517 -18.756 1.00 93.88 538 THR A O 1
ATOM 4406 N N . GLY A 1 539 ? 17.976 2.924 -17.970 1.00 94.56 539 GLY A N 1
ATOM 4407 C CA . GLY A 1 539 ? 18.743 2.775 -19.211 1.00 94.56 539 GLY A CA 1
ATOM 4408 C C . GLY A 1 539 ? 17.891 2.342 -20.413 1.00 94.56 539 GLY A C 1
ATOM 4409 O O . GLY A 1 539 ? 18.088 2.849 -21.520 1.00 94.56 539 GLY A O 1
ATOM 4410 N N . ASN A 1 540 ? 16.922 1.447 -20.210 1.00 93.38 540 ASN A N 1
ATOM 4411 C CA . ASN A 1 540 ? 15.992 1.005 -21.253 1.00 93.38 540 ASN A CA 1
ATOM 4412 C C . ASN A 1 540 ? 15.027 2.116 -21.679 1.00 93.38 540 ASN A C 1
ATOM 4414 O O . ASN A 1 540 ? 14.816 2.305 -22.874 1.00 93.38 540 ASN A O 1
ATOM 4418 N N . LEU A 1 541 ? 14.506 2.899 -20.735 1.00 96.81 541 LEU A N 1
ATOM 4419 C CA . LEU A 1 541 ? 13.633 4.032 -21.039 1.00 96.81 541 LEU A CA 1
ATOM 4420 C C . LEU A 1 541 ? 14.359 5.118 -21.834 1.00 96.81 541 LEU A C 1
ATOM 4422 O O . LEU A 1 541 ? 13.819 5.601 -22.825 1.00 96.81 541 LEU A O 1
ATOM 4426 N N . PHE A 1 542 ? 15.608 5.436 -21.481 1.00 98.31 542 PHE A N 1
ATOM 4427 C CA . PHE A 1 542 ? 16.438 6.326 -22.296 1.00 98.31 542 PHE A CA 1
ATOM 4428 C C . PHE A 1 542 ? 16.678 5.769 -23.704 1.00 98.31 542 PHE A C 1
ATOM 4430 O O . PHE A 1 542 ? 16.625 6.514 -24.679 1.00 98.31 542 PHE A O 1
ATOM 4437 N N . ASN A 1 543 ? 16.884 4.458 -23.849 1.00 97.38 543 ASN A N 1
ATOM 4438 C CA . ASN A 1 543 ? 17.002 3.852 -25.175 1.00 97.38 543 ASN A CA 1
ATOM 4439 C C . ASN A 1 543 ? 15.703 3.983 -25.990 1.00 97.38 543 ASN A C 1
ATOM 4441 O O . ASN A 1 543 ? 15.758 4.313 -27.172 1.00 97.38 543 ASN A O 1
ATOM 4445 N N . ASN A 1 544 ? 14.549 3.752 -25.363 1.00 97.38 544 ASN A N 1
ATOM 4446 C CA . ASN A 1 544 ? 13.241 3.839 -26.013 1.00 97.38 544 ASN A CA 1
ATOM 4447 C C . ASN A 1 544 ? 12.895 5.282 -26.414 1.00 97.38 544 ASN A C 1
ATOM 4449 O O . ASN A 1 544 ? 12.426 5.517 -27.527 1.00 97.38 544 ASN A O 1
ATOM 4453 N N . LEU A 1 545 ? 13.200 6.256 -25.550 1.00 98.31 545 LEU A N 1
ATOM 4454 C CA . LEU A 1 545 ? 13.112 7.684 -25.870 1.00 98.31 545 LEU A CA 1
ATOM 4455 C C . LEU A 1 545 ? 14.027 8.048 -27.040 1.00 98.31 545 LEU A C 1
ATOM 4457 O O . LEU A 1 545 ? 13.590 8.728 -27.964 1.00 98.31 545 LEU A O 1
ATOM 4461 N N . GLY A 1 546 ? 15.275 7.569 -27.026 1.00 97.75 546 GLY A N 1
ATOM 4462 C CA . GLY A 1 546 ? 16.224 7.785 -28.116 1.00 97.75 546 GLY A CA 1
ATOM 4463 C C . GLY A 1 546 ? 15.689 7.270 -29.451 1.00 97.75 546 GLY A C 1
ATOM 4464 O O . GLY A 1 546 ? 15.710 7.994 -30.445 1.00 97.75 546 GLY A O 1
ATOM 4465 N N . HIS A 1 547 ? 15.111 6.066 -29.445 1.00 97.00 547 HIS A N 1
ATOM 4466 C CA . HIS A 1 547 ? 14.477 5.489 -30.624 1.00 97.00 547 HIS A CA 1
ATOM 4467 C C . HIS A 1 547 ? 13.311 6.353 -31.124 1.00 97.00 547 HIS A C 1
ATOM 4469 O O . HIS A 1 547 ? 13.292 6.719 -32.295 1.00 97.00 547 HIS A O 1
ATOM 4475 N N . ALA A 1 548 ? 12.373 6.737 -30.254 1.00 97.62 548 ALA A N 1
ATOM 4476 C CA . ALA A 1 548 ? 11.227 7.559 -30.650 1.00 97.62 548 ALA A CA 1
ATOM 4477 C C . ALA A 1 548 ? 11.639 8.953 -31.172 1.00 97.62 548 ALA A C 1
ATOM 4479 O O . ALA A 1 548 ? 11.076 9.442 -32.153 1.00 97.62 548 ALA A O 1
ATOM 4480 N N . TYR A 1 549 ? 12.663 9.581 -30.582 1.00 98.06 549 TYR A N 1
ATOM 4481 C CA . TYR A 1 549 ? 13.221 10.833 -31.107 1.00 98.06 549 TYR A CA 1
ATOM 4482 C C . TYR A 1 549 ? 13.898 10.662 -32.468 1.00 98.06 549 TYR A C 1
ATOM 4484 O O . TYR A 1 549 ? 13.805 11.556 -33.304 1.00 98.06 549 TYR A O 1
ATOM 4492 N N . ASN A 1 550 ? 14.555 9.526 -32.716 1.00 95.56 550 ASN A N 1
ATOM 4493 C CA . ASN A 1 550 ? 15.145 9.242 -34.023 1.00 95.56 550 ASN A CA 1
ATOM 4494 C C . ASN A 1 550 ? 14.066 9.132 -35.108 1.00 95.56 550 ASN A C 1
ATOM 4496 O O . ASN A 1 550 ? 14.201 9.717 -36.176 1.00 95.56 550 ASN A O 1
ATOM 4500 N N . GLN A 1 551 ? 12.962 8.445 -34.808 1.00 95.88 551 GLN A N 1
ATOM 4501 C CA . GLN A 1 551 ? 11.849 8.281 -35.749 1.00 95.88 551 GLN A CA 1
ATOM 4502 C C . GLN A 1 551 ? 11.122 9.597 -36.056 1.00 95.88 551 GLN A C 1
ATOM 4504 O O . GLN A 1 551 ? 10.609 9.787 -37.152 1.00 95.88 551 GLN A O 1
ATOM 4509 N N . THR A 1 552 ? 11.138 10.543 -35.115 1.00 95.06 552 THR A N 1
ATOM 4510 C CA . THR A 1 552 ? 10.635 11.913 -35.320 1.00 95.06 552 THR A CA 1
ATOM 4511 C C . THR A 1 552 ? 11.701 12.876 -35.856 1.00 95.06 552 THR A C 1
ATOM 4513 O O . THR A 1 552 ? 11.493 14.086 -35.835 1.00 95.06 552 THR A O 1
ATOM 4516 N N . GLN A 1 553 ? 12.852 12.367 -36.321 1.00 94.69 553 GLN A N 1
ATOM 4517 C CA . GLN A 1 553 ? 13.971 13.141 -36.886 1.00 94.69 553 GLN A CA 1
ATOM 4518 C C . GLN A 1 553 ? 14.583 14.184 -35.927 1.00 94.69 553 GLN A C 1
ATOM 4520 O O . GLN A 1 553 ? 15.350 15.060 -36.326 1.00 94.69 553 GLN A O 1
ATOM 4525 N N . GLN A 1 554 ? 14.322 14.070 -34.622 1.00 96.94 554 GLN A N 1
ATOM 4526 C CA . GLN A 1 554 ? 14.933 14.894 -33.578 1.00 96.94 554 GLN A CA 1
ATOM 4527 C C . GLN A 1 554 ? 16.295 14.313 -33.163 1.00 96.94 554 GLN A C 1
ATOM 4529 O O . GLN A 1 554 ? 16.510 13.925 -32.010 1.00 96.94 554 GLN A O 1
ATOM 4534 N N . TYR A 1 555 ? 17.238 14.252 -34.109 1.00 96.44 555 TYR A N 1
ATOM 4535 C CA . TYR A 1 555 ? 18.502 13.517 -33.961 1.00 96.44 555 TYR A CA 1
ATOM 4536 C C . TYR A 1 555 ? 19.343 13.943 -32.749 1.00 96.44 555 TYR A C 1
ATOM 4538 O O . TYR A 1 555 ? 19.904 13.087 -32.068 1.00 96.44 555 TYR A O 1
ATOM 4546 N N . ASN A 1 556 ? 19.390 15.236 -32.411 1.00 97.06 556 ASN A N 1
ATOM 4547 C CA . ASN A 1 556 ? 20.146 15.716 -31.245 1.00 97.06 556 ASN A CA 1
ATOM 4548 C C . ASN A 1 556 ? 19.614 15.124 -29.929 1.00 97.06 556 ASN A C 1
ATOM 4550 O O . ASN A 1 556 ? 20.392 14.621 -29.116 1.00 97.06 556 ASN A O 1
ATOM 4554 N N . LYS A 1 557 ? 18.286 15.108 -29.749 1.00 97.56 557 LYS A N 1
ATOM 4555 C CA . LYS A 1 557 ? 17.650 14.489 -28.578 1.00 97.56 557 LYS A CA 1
ATOM 4556 C C . LYS A 1 557 ? 17.838 12.975 -28.592 1.00 97.56 557 LYS A C 1
ATOM 4558 O O . LYS A 1 557 ? 18.086 12.384 -27.542 1.00 97.56 557 LYS A O 1
ATOM 4563 N N . ALA A 1 558 ? 17.763 12.343 -29.763 1.00 97.81 558 ALA A N 1
ATOM 4564 C CA . ALA A 1 558 ? 18.002 10.909 -29.901 1.00 97.81 558 ALA A CA 1
ATOM 4565 C C . ALA A 1 558 ? 19.420 10.520 -29.446 1.00 97.81 558 ALA A C 1
ATOM 4567 O O . ALA A 1 558 ? 19.581 9.608 -28.633 1.00 97.81 558 ALA A O 1
ATOM 4568 N N . ILE A 1 559 ? 20.439 11.260 -29.902 1.00 98.12 559 ILE A N 1
ATOM 4569 C CA . ILE A 1 559 ? 21.843 11.069 -29.513 1.00 98.12 559 ILE A CA 1
ATOM 4570 C C . ILE A 1 559 ? 22.016 11.241 -28.004 1.00 98.12 559 ILE A C 1
ATOM 4572 O O . ILE A 1 559 ? 22.647 10.398 -27.369 1.00 98.12 559 ILE A O 1
ATOM 4576 N N . GLU A 1 560 ? 21.459 12.304 -27.418 1.00 98.19 560 GLU A N 1
ATOM 4577 C CA . GLU A 1 560 ? 21.548 12.552 -25.975 1.00 98.19 560 GLU A CA 1
ATOM 4578 C C . GLU A 1 560 ? 20.980 11.376 -25.166 1.00 98.19 560 GLU A C 1
ATOM 4580 O O . GLU A 1 560 ? 21.640 10.848 -24.268 1.00 98.19 560 GLU A O 1
ATOM 4585 N N . ASN A 1 561 ? 19.778 10.918 -25.519 1.00 98.31 561 ASN A N 1
ATOM 4586 C CA . ASN A 1 561 ? 19.101 9.828 -24.824 1.00 98.31 561 ASN A CA 1
ATOM 4587 C C . ASN A 1 561 ? 19.841 8.489 -24.995 1.00 98.31 561 ASN A C 1
ATOM 4589 O O . ASN A 1 561 ? 20.063 7.776 -24.015 1.00 98.31 561 ASN A O 1
ATOM 4593 N N . HIS A 1 562 ? 20.307 8.156 -26.202 1.00 98.19 562 HIS A N 1
ATOM 4594 C CA . HIS A 1 562 ? 21.090 6.936 -26.404 1.00 98.19 562 HIS A CA 1
ATOM 4595 C C . HIS A 1 562 ? 22.457 6.976 -25.708 1.00 98.19 562 HIS A C 1
ATOM 4597 O O . HIS A 1 562 ? 22.892 5.943 -25.199 1.00 98.19 562 HIS A O 1
ATOM 4603 N N . LYS A 1 563 ? 23.114 8.142 -25.612 1.00 98.06 563 LYS A N 1
ATOM 4604 C CA . LYS A 1 563 ? 24.347 8.300 -24.821 1.00 98.06 563 LYS A CA 1
ATOM 4605 C C . LYS A 1 563 ? 24.098 8.062 -23.333 1.00 98.06 563 LYS A C 1
ATOM 4607 O O . LYS A 1 563 ? 24.830 7.276 -22.738 1.00 98.06 563 LYS A O 1
ATOM 4612 N N . LYS A 1 564 ? 23.037 8.644 -22.758 1.00 97.81 564 LYS A N 1
ATOM 4613 C CA . LYS A 1 564 ? 22.635 8.378 -21.362 1.00 97.81 564 LYS A CA 1
ATOM 4614 C C . LYS A 1 564 ? 22.355 6.892 -21.132 1.00 97.81 564 LYS A C 1
ATOM 4616 O O . LYS A 1 564 ? 22.833 6.310 -20.164 1.00 97.81 564 LYS A O 1
ATOM 4621 N N . SER A 1 565 ? 21.630 6.251 -22.051 1.00 97.44 565 SER A N 1
ATOM 4622 C CA . SER A 1 565 ? 21.384 4.805 -21.998 1.00 97.44 565 SER A CA 1
ATOM 4623 C C . SER A 1 565 ? 22.684 3.992 -22.007 1.00 97.44 565 SER A C 1
ATOM 4625 O O . SER A 1 565 ? 22.849 3.089 -21.185 1.00 97.44 565 SER A O 1
ATOM 4627 N N . LEU A 1 566 ? 23.619 4.323 -22.905 1.00 96.81 566 LEU A N 1
ATOM 4628 C CA . LEU A 1 566 ? 24.917 3.656 -23.013 1.00 96.81 566 LEU A CA 1
ATOM 4629 C C . LEU A 1 566 ? 25.746 3.812 -21.733 1.00 96.81 566 LEU A C 1
ATOM 4631 O O . LEU A 1 566 ? 26.305 2.831 -21.252 1.00 96.81 566 LEU A O 1
ATOM 4635 N N . GLU A 1 567 ? 25.800 5.019 -21.171 1.00 96.50 567 GLU A N 1
ATOM 4636 C CA . GLU A 1 567 ? 26.504 5.313 -19.920 1.00 96.50 567 GLU A CA 1
ATOM 4637 C C . GLU A 1 567 ? 25.959 4.469 -18.760 1.00 96.50 567 GLU A C 1
ATOM 4639 O O . GLU A 1 567 ? 26.719 3.781 -18.074 1.00 96.50 567 GLU A O 1
ATOM 4644 N N . ILE A 1 568 ? 24.633 4.447 -18.590 1.00 95.12 568 ILE A N 1
ATOM 4645 C CA . ILE A 1 568 ? 23.966 3.645 -17.557 1.00 95.12 568 ILE A CA 1
ATOM 4646 C C . ILE A 1 568 ? 24.287 2.158 -17.746 1.00 95.12 568 ILE A C 1
ATOM 4648 O O . ILE A 1 568 ? 24.703 1.487 -16.801 1.00 95.12 568 ILE A O 1
ATOM 4652 N N . ARG A 1 569 ? 24.138 1.637 -18.971 1.00 94.62 569 ARG A N 1
ATOM 4653 C CA . ARG A 1 569 ? 24.389 0.222 -19.285 1.00 94.62 569 ARG A CA 1
ATOM 4654 C C . ARG A 1 569 ? 25.848 -0.171 -19.035 1.00 94.62 569 ARG A C 1
ATOM 4656 O O . ARG A 1 569 ? 26.077 -1.236 -18.469 1.00 94.62 569 ARG A O 1
ATOM 4663 N N . LYS A 1 570 ? 26.817 0.689 -19.376 1.00 94.25 570 LYS A N 1
ATOM 4664 C CA . LYS A 1 570 ? 28.244 0.475 -19.069 1.00 94.25 570 LYS A CA 1
ATOM 4665 C C . LYS A 1 570 ? 28.518 0.454 -17.566 1.00 94.25 570 LYS A C 1
ATOM 4667 O O . LYS A 1 570 ? 29.293 -0.368 -17.090 1.00 94.25 570 LYS A O 1
ATOM 4672 N N . LYS A 1 571 ? 27.861 1.315 -16.786 1.00 93.31 571 LYS A N 1
ATOM 4673 C CA . LYS A 1 571 ? 28.056 1.327 -15.329 1.00 93.31 571 LYS A CA 1
ATOM 4674 C C . LYS A 1 571 ? 27.507 0.068 -14.652 1.00 93.31 571 LYS A C 1
ATOM 4676 O O . LYS A 1 571 ? 28.123 -0.440 -13.722 1.00 93.31 571 LYS A O 1
ATOM 4681 N N . ILE A 1 572 ? 26.368 -0.437 -15.124 1.00 89.69 572 ILE A N 1
ATOM 4682 C CA . ILE A 1 572 ? 25.676 -1.590 -14.531 1.00 89.69 572 ILE A CA 1
ATOM 4683 C C . ILE A 1 572 ? 26.323 -2.907 -14.961 1.00 89.69 572 ILE A C 1
ATOM 4685 O O . ILE A 1 572 ? 26.660 -3.737 -14.121 1.00 89.69 572 ILE A O 1
ATOM 4689 N N . PHE A 1 573 ? 26.492 -3.111 -16.269 1.00 85.69 573 PHE A N 1
ATOM 4690 C CA . PHE A 1 573 ? 26.953 -4.387 -16.819 1.00 85.69 573 PHE A CA 1
ATOM 4691 C C . PHE A 1 573 ? 28.471 -4.442 -17.037 1.00 85.69 573 PHE A C 1
ATOM 4693 O O . PHE A 1 573 ? 28.985 -5.420 -17.582 1.00 85.69 573 PHE A O 1
ATOM 4700 N N . LYS A 1 574 ? 29.204 -3.401 -16.618 1.00 84.12 574 LYS A N 1
ATOM 4701 C CA . LYS A 1 574 ? 30.625 -3.198 -16.929 1.00 84.12 574 LYS A CA 1
ATOM 4702 C C . LYS A 1 574 ? 30.821 -3.090 -18.450 1.00 84.12 574 LYS A C 1
ATOM 4704 O O . LYS A 1 574 ? 30.123 -2.324 -19.102 1.00 84.12 574 LYS A O 1
ATOM 4709 N N . ASN A 1 575 ? 31.757 -3.833 -19.041 1.00 80.12 575 ASN A N 1
ATOM 4710 C CA . ASN A 1 575 ? 32.183 -3.586 -20.427 1.00 80.12 575 ASN A CA 1
ATOM 4711 C C . ASN A 1 575 ? 31.660 -4.594 -21.462 1.00 80.12 575 ASN A C 1
ATOM 4713 O O . ASN A 1 575 ? 31.821 -4.358 -22.655 1.00 80.12 575 ASN A O 1
ATOM 4717 N N . ILE A 1 576 ? 31.073 -5.725 -21.054 1.00 86.25 576 ILE A N 1
ATOM 4718 C CA . ILE A 1 576 ? 30.710 -6.812 -21.980 1.00 86.25 576 ILE A CA 1
ATOM 4719 C C . ILE A 1 576 ? 29.264 -7.225 -21.722 1.00 86.25 576 ILE A C 1
ATOM 4721 O O . ILE A 1 576 ? 28.984 -8.047 -20.855 1.00 86.25 576 ILE A O 1
ATOM 4725 N N . HIS A 1 577 ? 28.340 -6.632 -22.480 1.00 91.19 577 HIS A N 1
ATOM 4726 C CA . HIS A 1 577 ? 26.917 -6.955 -22.412 1.00 91.19 577 HIS A CA 1
ATOM 4727 C C . HIS A 1 577 ? 26.206 -6.628 -23.727 1.00 91.19 577 HIS A C 1
ATOM 4729 O O . HIS A 1 577 ? 26.508 -5.620 -24.372 1.00 91.19 577 HIS A O 1
ATOM 4735 N N . LYS A 1 578 ? 25.218 -7.448 -24.103 1.00 90.81 578 LYS A N 1
ATOM 4736 C CA . LYS A 1 578 ? 24.444 -7.290 -25.348 1.00 90.81 578 LYS A CA 1
ATOM 4737 C C . LYS A 1 578 ? 23.778 -5.914 -25.453 1.00 90.81 578 LYS A C 1
ATOM 4739 O O . LYS A 1 578 ? 23.742 -5.316 -26.529 1.00 90.81 578 LYS A O 1
ATOM 4744 N N . ASP A 1 579 ? 23.294 -5.387 -24.334 1.00 91.06 579 ASP A N 1
ATOM 4745 C CA . ASP A 1 579 ? 22.626 -4.083 -24.302 1.00 91.06 579 ASP A CA 1
ATOM 4746 C C . ASP A 1 579 ? 23.583 -2.916 -24.572 1.00 91.06 579 ASP A C 1
ATOM 4748 O O . ASP A 1 579 ? 23.180 -1.931 -25.190 1.00 91.06 579 ASP A O 1
ATOM 4752 N N . ILE A 1 580 ? 24.853 -3.026 -24.165 1.00 94.56 580 ILE A N 1
ATOM 4753 C CA . ILE A 1 580 ? 25.883 -2.021 -24.476 1.00 94.56 580 ILE A CA 1
ATOM 4754 C C . ILE A 1 580 ? 26.132 -2.022 -25.984 1.00 94.56 580 ILE A C 1
ATOM 4756 O O . ILE A 1 580 ? 26.053 -0.974 -26.621 1.00 94.56 580 ILE A O 1
ATOM 4760 N N . ALA A 1 581 ? 26.330 -3.208 -26.570 1.00 94.25 581 ALA A N 1
ATOM 4761 C CA . ALA A 1 581 ? 26.534 -3.353 -28.008 1.00 94.25 581 ALA A CA 1
ATOM 4762 C C . ALA A 1 581 ? 25.348 -2.804 -28.817 1.00 94.25 581 ALA A C 1
ATOM 4764 O O . ALA A 1 581 ? 25.555 -2.120 -29.817 1.00 94.25 581 ALA A O 1
ATOM 4765 N N . THR A 1 582 ? 24.119 -3.050 -28.358 1.00 93.50 582 THR A N 1
ATOM 4766 C CA . THR A 1 582 ? 22.889 -2.537 -28.984 1.00 93.50 582 THR A CA 1
ATOM 4767 C C . THR A 1 582 ? 22.807 -1.008 -28.902 1.00 93.50 582 THR A C 1
ATOM 4769 O O . THR A 1 582 ? 22.478 -0.353 -29.890 1.00 93.50 582 THR A O 1
ATOM 4772 N N . SER A 1 583 ? 23.150 -0.411 -27.754 1.00 95.38 583 SER A N 1
ATOM 4773 C CA . SER A 1 583 ? 23.209 1.052 -27.609 1.00 95.38 583 SER A CA 1
ATOM 4774 C C . SER A 1 583 ? 24.242 1.681 -28.549 1.00 95.38 583 SER A C 1
ATOM 4776 O O . SER A 1 583 ? 23.954 2.713 -29.157 1.00 95.38 583 SER A O 1
ATOM 4778 N N . CYS A 1 584 ? 25.408 1.048 -28.725 1.00 96.50 584 CYS A N 1
ATOM 4779 C CA . CYS A 1 584 ? 26.408 1.496 -29.693 1.00 96.50 584 CYS A CA 1
ATOM 4780 C C . CYS A 1 584 ? 25.871 1.425 -31.132 1.00 96.50 584 CYS A C 1
ATOM 4782 O O . CYS A 1 584 ? 26.008 2.395 -31.867 1.00 96.50 584 CYS A O 1
ATOM 4784 N N . GLN A 1 585 ? 25.173 0.356 -31.533 1.00 96.06 585 GLN A N 1
ATOM 4785 C CA . GLN A 1 585 ? 24.553 0.298 -32.869 1.00 96.06 585 GLN A CA 1
ATOM 4786 C C . GLN A 1 585 ? 23.518 1.401 -33.091 1.00 96.06 585 GLN A C 1
ATOM 4788 O O . GLN A 1 585 ? 23.471 1.973 -34.177 1.00 96.06 585 GLN A O 1
ATOM 4793 N N . ASN A 1 586 ? 22.695 1.709 -32.084 1.00 96.44 586 ASN A N 1
ATOM 4794 C CA . ASN A 1 586 ? 21.692 2.770 -32.192 1.00 96.44 586 ASN A CA 1
ATOM 4795 C C . ASN A 1 586 ? 22.350 4.140 -32.408 1.00 96.44 586 ASN A C 1
ATOM 4797 O O . ASN A 1 586 ? 21.928 4.884 -33.290 1.00 96.44 586 ASN A O 1
ATOM 4801 N N . LEU A 1 587 ? 23.428 4.442 -31.676 1.00 97.56 587 LEU A N 1
ATOM 4802 C CA . LEU A 1 587 ? 24.226 5.650 -31.913 1.00 97.56 587 LEU A CA 1
ATOM 4803 C C . LEU A 1 587 ? 24.896 5.629 -33.290 1.00 97.56 587 LEU A C 1
ATOM 4805 O O . LEU A 1 587 ? 24.833 6.627 -34.003 1.00 97.56 587 LEU A O 1
ATOM 4809 N N . GLY A 1 588 ? 25.480 4.495 -33.685 1.00 95.81 588 GLY A N 1
ATOM 4810 C CA . GLY A 1 588 ? 26.117 4.312 -34.988 1.00 95.81 588 GLY A CA 1
ATOM 4811 C C . GLY A 1 588 ? 25.170 4.616 -36.148 1.00 95.81 588 GLY A C 1
ATOM 4812 O O . GLY A 1 588 ? 25.512 5.400 -37.027 1.00 95.81 588 GLY A O 1
ATOM 4813 N N . ARG A 1 589 ? 23.943 4.082 -36.099 1.00 94.44 589 ARG A N 1
ATOM 4814 C CA . ARG A 1 589 ? 22.893 4.335 -37.100 1.00 94.44 589 ARG A CA 1
ATOM 4815 C C . ARG A 1 589 ? 22.498 5.807 -37.180 1.00 94.44 589 ARG A C 1
ATOM 4817 O O . ARG A 1 589 ? 22.360 6.336 -38.274 1.00 94.44 589 ARG A O 1
ATOM 4824 N N . ILE A 1 590 ? 22.348 6.486 -36.042 1.00 95.56 590 ILE A N 1
ATOM 4825 C CA . ILE A 1 590 ? 21.992 7.912 -36.051 1.00 95.56 590 ILE A CA 1
ATOM 4826 C C . ILE A 1 590 ? 23.129 8.747 -36.643 1.00 95.56 590 ILE A C 1
ATOM 4828 O O . ILE A 1 590 ? 22.874 9.617 -37.471 1.00 95.56 590 ILE A O 1
ATOM 4832 N N . PHE A 1 591 ? 24.380 8.482 -36.249 1.00 94.44 591 PHE A N 1
ATOM 4833 C CA . PHE A 1 591 ? 25.536 9.201 -36.789 1.00 94.44 591 PHE A CA 1
ATOM 4834 C C . PHE A 1 591 ? 25.743 8.952 -38.284 1.00 94.44 591 PHE A C 1
ATOM 4836 O O . PHE A 1 591 ? 26.148 9.875 -38.989 1.00 94.44 591 PHE A O 1
ATOM 4843 N N . ASP A 1 592 ? 25.426 7.750 -38.763 1.00 90.00 592 ASP A N 1
ATOM 4844 C CA . ASP A 1 592 ? 25.384 7.420 -40.186 1.00 90.00 592 ASP A CA 1
ATOM 4845 C C . ASP A 1 592 ? 24.322 8.258 -40.918 1.00 90.00 592 ASP A C 1
ATOM 4847 O O . ASP A 1 592 ? 24.646 8.978 -41.861 1.00 90.00 592 ASP A O 1
ATOM 4851 N N . HIS A 1 593 ? 23.085 8.297 -40.405 1.00 89.88 593 HIS A N 1
ATOM 4852 C CA . HIS A 1 593 ? 21.992 9.083 -40.995 1.00 89.88 593 HIS A CA 1
ATOM 4853 C C . HIS A 1 593 ? 22.284 10.587 -41.088 1.00 89.88 593 HIS A C 1
ATOM 4855 O O . HIS A 1 593 ? 21.872 11.227 -42.052 1.00 89.88 593 HIS A O 1
ATOM 4861 N N . ILE A 1 594 ? 23.019 11.162 -40.129 1.00 91.50 594 ILE A N 1
ATOM 4862 C CA . ILE A 1 594 ? 23.413 12.584 -40.165 1.00 91.50 594 ILE A CA 1
ATOM 4863 C C . ILE A 1 594 ? 24.770 12.830 -40.855 1.00 91.50 594 ILE A C 1
ATOM 4865 O O . ILE A 1 594 ? 25.324 13.926 -40.759 1.00 91.50 594 ILE A O 1
ATOM 4869 N N . GLY A 1 595 ? 25.339 11.819 -41.522 1.00 86.62 595 GLY A N 1
ATOM 4870 C CA . GLY A 1 595 ? 26.548 11.937 -42.343 1.00 86.62 595 GLY A CA 1
ATOM 4871 C C . GLY A 1 595 ? 27.871 12.029 -41.572 1.00 86.62 595 GLY A C 1
ATOM 4872 O O . GLY A 1 595 ? 28.892 12.409 -42.149 1.00 86.62 595 GLY A O 1
ATOM 4873 N N . ARG A 1 596 ? 27.889 11.685 -40.277 1.00 88.81 596 ARG A N 1
ATOM 4874 C CA . ARG A 1 596 ? 29.094 11.644 -39.424 1.00 88.81 596 ARG A CA 1
ATOM 4875 C C . ARG A 1 596 ? 29.684 10.232 -39.376 1.00 88.81 596 ARG A C 1
ATOM 4877 O O . ARG A 1 596 ? 29.771 9.607 -38.317 1.00 88.81 596 ARG A O 1
ATOM 4884 N N . TYR A 1 597 ? 30.119 9.743 -40.533 1.00 86.44 597 TYR A N 1
ATOM 4885 C CA . TYR A 1 597 ? 30.526 8.347 -40.736 1.00 86.44 597 TYR A CA 1
ATOM 4886 C C . TYR A 1 597 ? 31.684 7.874 -39.847 1.00 86.44 597 TYR A C 1
ATOM 4888 O O . TYR A 1 597 ? 31.706 6.717 -39.444 1.00 86.44 597 TYR A O 1
ATOM 4896 N N . GLU A 1 598 ? 32.631 8.748 -39.498 1.00 86.44 598 GLU A N 1
ATOM 4897 C CA . GLU A 1 598 ? 33.757 8.380 -38.621 1.00 86.44 598 GLU A CA 1
ATOM 4898 C C . GLU A 1 598 ? 33.289 8.036 -37.205 1.00 86.44 598 GLU A C 1
ATOM 4900 O O . GLU A 1 598 ? 33.723 7.046 -36.616 1.00 86.44 598 GLU A O 1
ATOM 4905 N N . ILE A 1 599 ? 32.336 8.814 -36.688 1.00 92.50 599 ILE A N 1
ATOM 4906 C CA . ILE A 1 599 ? 31.726 8.573 -35.380 1.00 92.50 599 ILE A CA 1
ATOM 4907 C C . ILE A 1 599 ? 30.850 7.317 -35.446 1.00 92.50 599 ILE A C 1
ATOM 4909 O O . ILE A 1 599 ? 30.890 6.490 -34.536 1.00 92.50 599 ILE A O 1
ATOM 4913 N N . ALA A 1 600 ? 30.093 7.146 -36.535 1.00 93.00 600 ALA A N 1
ATOM 4914 C CA . ALA A 1 600 ? 29.288 5.949 -36.758 1.00 93.00 600 ALA A CA 1
ATOM 4915 C C . ALA A 1 600 ? 30.146 4.676 -36.746 1.00 93.00 600 ALA A C 1
ATOM 4917 O O . ALA A 1 600 ? 29.831 3.726 -36.028 1.00 93.00 600 ALA A O 1
ATOM 4918 N N . TYR A 1 601 ? 31.260 4.686 -37.484 1.00 92.44 601 TYR A N 1
ATOM 4919 C CA . TYR A 1 601 ? 32.202 3.573 -37.552 1.00 92.44 601 TYR A CA 1
ATOM 4920 C C . TYR A 1 601 ? 32.754 3.209 -36.173 1.00 92.44 601 TYR A C 1
ATOM 4922 O O . TYR A 1 601 ? 32.725 2.036 -35.814 1.00 92.44 601 TYR A O 1
ATOM 4930 N N . ALA A 1 602 ? 33.184 4.191 -35.372 1.00 94.88 602 ALA A N 1
ATOM 4931 C CA . ALA A 1 602 ? 33.700 3.942 -34.025 1.00 94.88 602 ALA A CA 1
ATOM 4932 C C . ALA A 1 602 ? 32.673 3.226 -33.126 1.00 94.88 602 ALA A C 1
ATOM 4934 O O . ALA A 1 602 ? 33.009 2.273 -32.421 1.00 94.88 602 ALA A O 1
ATOM 4935 N N . TYR A 1 603 ? 31.400 3.629 -33.191 1.00 97.38 603 TYR A N 1
ATOM 4936 C CA . TYR A 1 603 ? 30.338 2.962 -32.438 1.00 97.38 603 TYR A CA 1
ATOM 4937 C C . TYR A 1 603 ? 30.026 1.551 -32.958 1.00 97.38 603 TYR A C 1
ATOM 4939 O O . TYR A 1 603 ? 29.812 0.636 -32.159 1.00 97.38 603 TYR A O 1
ATOM 4947 N N . PHE A 1 604 ? 30.004 1.339 -34.276 1.00 96.12 604 PHE A N 1
ATOM 4948 C CA . PHE A 1 604 ? 29.825 -0.007 -34.826 1.00 96.12 604 PHE A CA 1
ATOM 4949 C C . PHE A 1 604 ? 31.008 -0.924 -34.508 1.00 96.12 604 PHE A C 1
ATOM 4951 O O . PHE A 1 604 ? 30.789 -2.090 -34.192 1.00 96.12 604 PHE A O 1
ATOM 4958 N N . GLU A 1 605 ? 32.233 -0.401 -34.509 1.00 95.19 605 GLU A N 1
ATOM 4959 C CA . GLU A 1 605 ? 33.427 -1.144 -34.112 1.00 95.19 605 GLU A CA 1
ATOM 4960 C C . GLU A 1 605 ? 33.342 -1.585 -32.644 1.00 95.19 605 GLU A C 1
ATOM 4962 O O . GLU A 1 605 ? 33.595 -2.748 -32.329 1.00 95.19 605 GLU A O 1
ATOM 4967 N N . GLU A 1 606 ? 32.931 -0.688 -31.743 1.00 95.38 606 GLU A N 1
ATOM 4968 C CA . GLU A 1 606 ? 32.716 -1.027 -30.335 1.00 95.38 606 GLU A CA 1
ATOM 4969 C C . GLU A 1 606 ? 31.634 -2.108 -30.172 1.00 95.38 606 GLU A C 1
ATOM 4971 O O . GLU A 1 606 ? 31.831 -3.085 -29.446 1.00 95.38 606 GLU A O 1
ATOM 4976 N N . SER A 1 607 ? 30.512 -1.981 -30.890 1.00 95.75 607 SER A N 1
ATOM 4977 C CA . SER A 1 607 ? 29.454 -2.997 -30.899 1.00 95.75 607 SER A CA 1
ATOM 4978 C C . SER A 1 607 ? 29.955 -4.356 -31.395 1.00 95.75 607 SER A C 1
ATOM 4980 O O . SER A 1 607 ? 29.680 -5.380 -30.764 1.00 95.75 607 SER A O 1
ATOM 4982 N N . TRP A 1 608 ? 30.716 -4.370 -32.494 1.00 96.00 608 TRP A N 1
ATOM 4983 C CA . TRP A 1 608 ? 31.289 -5.583 -33.070 1.00 96.00 608 TRP A CA 1
ATOM 4984 C C . TRP A 1 608 ? 32.239 -6.263 -32.081 1.00 96.00 608 TRP A C 1
ATOM 4986 O O . TRP A 1 608 ? 32.040 -7.438 -31.791 1.00 96.00 608 TRP A O 1
ATOM 4996 N N . LYS A 1 609 ? 33.170 -5.523 -31.459 1.00 95.06 609 LYS A N 1
ATOM 4997 C CA . LYS A 1 609 ? 34.092 -6.055 -30.433 1.00 95.06 609 LYS A CA 1
ATOM 4998 C C . LYS A 1 609 ? 33.345 -6.758 -29.293 1.00 95.06 609 LYS A C 1
ATOM 5000 O O . LYS A 1 609 ? 33.755 -7.831 -28.847 1.00 95.06 609 LYS A O 1
ATOM 5005 N N . ILE A 1 610 ? 32.233 -6.180 -28.830 1.00 94.62 610 ILE A N 1
ATOM 5006 C CA . ILE A 1 610 ? 31.414 -6.774 -27.765 1.00 94.62 610 ILE A CA 1
ATOM 5007 C C . ILE A 1 610 ? 30.690 -8.035 -28.262 1.00 94.62 610 ILE A C 1
ATOM 5009 O O . ILE A 1 610 ? 30.737 -9.066 -27.588 1.00 94.62 610 ILE A O 1
ATOM 5013 N N . PHE A 1 611 ? 30.037 -7.987 -29.428 1.00 95.19 611 PHE A N 1
ATOM 5014 C CA . PHE A 1 611 ? 29.314 -9.142 -29.972 1.00 95.19 611 PHE A CA 1
ATOM 5015 C C . PHE A 1 611 ? 30.233 -10.302 -30.353 1.00 95.19 611 PHE A C 1
ATOM 5017 O O . PHE A 1 611 ? 29.894 -11.446 -30.058 1.00 95.19 611 PHE A O 1
ATOM 5024 N N . SER A 1 612 ? 31.412 -10.026 -30.908 1.00 93.56 612 SER A N 1
ATOM 5025 C CA . SER A 1 612 ? 32.446 -11.029 -31.168 1.00 93.56 612 SER A CA 1
ATOM 5026 C C . SER A 1 612 ? 32.826 -11.789 -29.905 1.00 93.56 612 SER A C 1
ATOM 5028 O O . SER A 1 612 ? 32.930 -13.013 -29.932 1.00 93.56 612 SER A O 1
ATOM 5030 N N . LYS A 1 613 ? 32.965 -11.085 -28.776 1.00 94.12 613 LYS A N 1
ATOM 5031 C CA . LYS A 1 613 ? 33.294 -11.712 -27.493 1.00 94.12 613 LYS A CA 1
ATOM 5032 C C . LYS A 1 613 ? 32.123 -12.483 -26.874 1.00 94.12 613 LYS A C 1
ATOM 5034 O O . LYS A 1 613 ? 32.355 -13.499 -26.231 1.00 94.12 613 LYS A O 1
ATOM 5039 N N . LEU A 1 614 ? 30.887 -12.006 -27.037 1.00 92.00 614 LEU A N 1
ATOM 5040 C CA . LEU A 1 614 ? 29.691 -12.625 -26.448 1.00 92.00 614 LEU A CA 1
ATOM 5041 C C . LEU A 1 614 ? 29.156 -13.821 -27.242 1.00 92.00 614 LEU A C 1
ATOM 5043 O O . LEU A 1 614 ? 28.678 -14.782 -26.649 1.00 92.00 614 LEU A O 1
ATOM 5047 N N . LEU A 1 615 ? 29.162 -13.725 -28.571 1.00 91.75 615 LEU A N 1
ATOM 5048 C CA . LEU A 1 615 ? 28.449 -14.638 -29.469 1.00 91.75 615 LEU A CA 1
ATOM 5049 C C . LEU A 1 615 ? 29.378 -15.346 -30.466 1.00 91.75 615 LEU A C 1
ATOM 5051 O O . LEU A 1 615 ? 28.936 -16.262 -31.158 1.00 91.75 615 LEU A O 1
ATOM 5055 N N . GLY A 1 616 ? 30.637 -14.913 -30.569 1.00 91.81 616 GLY A N 1
ATOM 5056 C CA . GLY A 1 616 ? 31.594 -15.373 -31.573 1.00 91.81 616 GLY A CA 1
ATOM 5057 C C . GLY A 1 616 ? 31.500 -14.624 -32.910 1.00 91.81 616 GLY A C 1
ATOM 5058 O O . GLY A 1 616 ? 30.481 -14.017 -33.253 1.00 91.81 616 GLY A O 1
ATOM 5059 N N . GLU A 1 617 ? 32.578 -14.701 -33.698 1.00 91.00 617 GLU A N 1
ATOM 5060 C CA . GLU A 1 617 ? 32.719 -14.051 -35.018 1.00 91.00 617 GLU A CA 1
ATOM 5061 C C . GLU A 1 617 ? 31.708 -14.552 -36.061 1.00 91.00 617 GLU A C 1
ATOM 5063 O O . GLU A 1 617 ? 31.321 -13.821 -36.973 1.00 91.00 617 GLU A O 1
ATOM 5068 N N . TRP A 1 618 ? 31.261 -15.804 -35.932 1.00 89.81 618 TRP A N 1
ATOM 5069 C CA . TRP A 1 618 ? 30.402 -16.448 -36.925 1.00 89.81 618 TRP A CA 1
ATOM 5070 C C . TRP A 1 618 ? 28.905 -16.245 -36.684 1.00 89.81 618 TRP A C 1
ATOM 5072 O O . TRP A 1 618 ? 28.102 -16.596 -37.556 1.00 89.81 618 TRP A O 1
ATOM 5082 N N . ASN A 1 619 ? 28.528 -15.653 -35.547 1.00 93.81 619 ASN A N 1
ATOM 5083 C CA . ASN A 1 619 ? 27.142 -15.337 -35.235 1.00 93.81 619 ASN A CA 1
ATOM 5084 C C . ASN A 1 619 ? 26.581 -14.300 -36.222 1.00 93.81 619 ASN A C 1
ATOM 5086 O O . ASN A 1 619 ? 27.254 -13.330 -36.579 1.00 93.81 619 ASN A O 1
ATOM 5090 N N . ASN A 1 620 ? 25.326 -14.481 -36.641 1.00 92.81 620 ASN A N 1
ATOM 5091 C CA . ASN A 1 620 ? 24.671 -13.596 -37.609 1.00 92.81 620 ASN A CA 1
ATOM 5092 C C . ASN A 1 620 ? 24.635 -12.132 -37.145 1.00 92.81 620 ASN A C 1
ATOM 5094 O O . ASN A 1 620 ? 24.820 -11.234 -37.962 1.00 92.81 620 ASN A O 1
ATOM 5098 N N . ILE A 1 621 ? 24.462 -11.875 -35.843 1.00 91.62 621 ILE A N 1
ATOM 5099 C CA . ILE 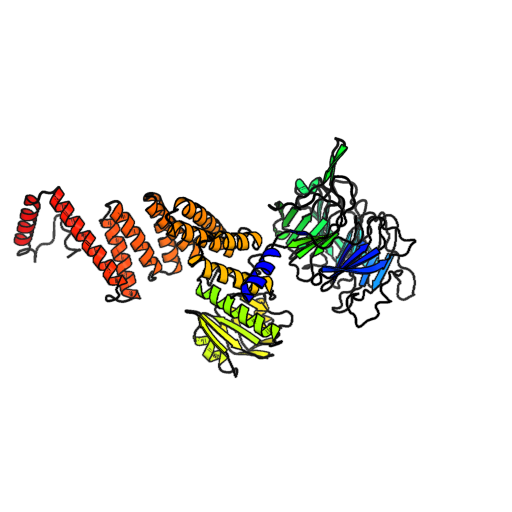A 1 621 ? 24.468 -10.513 -35.293 1.00 91.62 621 ILE A CA 1
ATOM 5100 C C . ILE A 1 621 ? 25.851 -9.879 -35.484 1.00 91.62 621 ILE A C 1
ATOM 5102 O O . ILE A 1 621 ? 25.944 -8.782 -36.035 1.00 91.62 621 ILE A O 1
ATOM 5106 N N . THR A 1 622 ? 26.919 -10.584 -35.101 1.00 92.12 622 THR A N 1
ATOM 5107 C CA . THR A 1 622 ? 28.310 -10.125 -35.242 1.00 92.12 622 THR A CA 1
ATOM 5108 C C . THR A 1 622 ? 28.667 -9.845 -36.705 1.00 92.12 622 THR A C 1
ATOM 5110 O O . THR A 1 622 ? 29.197 -8.777 -37.023 1.00 92.12 622 THR A O 1
ATOM 5113 N N . LYS A 1 623 ? 28.307 -10.763 -37.615 1.00 93.38 623 LYS A N 1
ATOM 5114 C CA . LYS A 1 623 ? 28.501 -10.607 -39.067 1.00 93.38 623 LYS A CA 1
ATOM 5115 C C . LYS A 1 623 ? 27.782 -9.379 -39.617 1.00 93.38 623 LYS A C 1
ATOM 5117 O O . LYS A 1 623 ? 28.369 -8.634 -40.398 1.00 93.38 623 LYS A O 1
ATOM 5122 N N . ASN A 1 624 ? 26.542 -9.144 -39.191 1.00 92.25 624 ASN A N 1
ATOM 5123 C CA . ASN A 1 624 ? 25.765 -7.992 -39.640 1.00 92.25 624 ASN A CA 1
ATOM 5124 C C . ASN A 1 624 ? 26.435 -6.674 -39.244 1.00 92.25 624 ASN A C 1
ATOM 5126 O O . ASN A 1 624 ? 26.554 -5.792 -40.091 1.00 92.25 624 ASN A O 1
ATOM 5130 N N . VAL A 1 625 ? 26.947 -6.556 -38.011 1.00 91.81 625 VAL A N 1
ATOM 5131 C CA . VAL A 1 625 ? 27.674 -5.345 -37.577 1.00 91.81 625 VAL A CA 1
ATOM 5132 C C . VAL A 1 625 ? 28.910 -5.116 -38.445 1.00 91.81 625 VAL A C 1
ATOM 5134 O O . VAL A 1 625 ? 29.125 -4.015 -38.950 1.00 91.81 625 VAL A O 1
ATOM 5137 N N . LYS A 1 626 ? 29.683 -6.181 -38.685 1.00 90.94 626 LYS A N 1
ATOM 5138 C CA . LYS A 1 626 ? 30.884 -6.146 -39.528 1.00 90.94 626 LYS A CA 1
ATOM 5139 C C . LYS A 1 626 ? 30.567 -5.741 -40.971 1.00 90.94 626 LYS A C 1
ATOM 5141 O O . LYS A 1 626 ? 31.314 -4.975 -41.573 1.00 90.94 626 LYS A O 1
ATOM 5146 N N . ASN A 1 627 ? 29.450 -6.209 -41.524 1.00 89.62 627 ASN A N 1
ATOM 5147 C CA . ASN A 1 627 ? 28.996 -5.817 -42.858 1.00 89.62 627 ASN A CA 1
ATOM 5148 C C . ASN A 1 627 ? 28.561 -4.348 -42.909 1.00 89.62 627 ASN A C 1
ATOM 5150 O O . ASN A 1 627 ? 28.939 -3.647 -43.844 1.00 89.62 627 ASN A O 1
ATOM 5154 N N . THR A 1 628 ? 27.852 -3.846 -41.893 1.00 91.62 628 THR A N 1
ATOM 5155 C CA . THR A 1 628 ? 27.530 -2.412 -41.787 1.00 91.62 628 THR A CA 1
ATOM 5156 C C . THR A 1 628 ? 28.796 -1.555 -41.763 1.00 91.62 628 THR A C 1
ATOM 5158 O O . THR A 1 628 ? 28.879 -0.571 -42.492 1.00 91.62 628 THR A O 1
ATOM 5161 N N . MET A 1 629 ? 29.824 -1.957 -41.009 1.00 91.69 629 MET A N 1
ATOM 5162 C CA . MET A 1 629 ? 31.116 -1.259 -41.000 1.00 91.69 629 MET A CA 1
ATOM 5163 C C . MET A 1 629 ? 31.779 -1.225 -42.385 1.00 91.69 629 MET A C 1
ATOM 5165 O O . MET A 1 629 ? 32.277 -0.178 -42.794 1.00 91.69 629 MET A O 1
ATOM 5169 N N . LYS A 1 630 ? 31.756 -2.341 -43.130 1.00 88.19 630 LYS A N 1
ATOM 5170 C CA . LYS A 1 630 ? 32.287 -2.399 -44.505 1.00 88.19 630 LYS A CA 1
ATOM 5171 C C . LYS A 1 630 ? 31.556 -1.438 -45.441 1.00 88.19 630 LYS A C 1
ATOM 5173 O O . LYS A 1 630 ? 32.205 -0.731 -46.206 1.00 88.19 630 LYS A O 1
ATOM 5178 N N . LEU A 1 631 ? 30.225 -1.386 -45.361 1.00 86.69 631 LEU A N 1
ATOM 5179 C CA . LEU A 1 631 ? 29.414 -0.483 -46.181 1.00 86.69 631 LEU A CA 1
ATOM 5180 C C . LEU A 1 631 ? 29.748 0.988 -45.905 1.00 86.69 631 LEU A C 1
ATOM 5182 O O . LEU A 1 631 ? 29.915 1.753 -46.850 1.00 86.69 631 LEU A O 1
ATOM 5186 N N . LEU A 1 632 ? 29.938 1.375 -44.638 1.00 84.69 632 LEU A N 1
ATOM 5187 C CA . LEU A 1 632 ? 30.339 2.743 -44.278 1.00 84.69 632 LEU A CA 1
ATOM 5188 C C . LEU A 1 632 ? 31.674 3.158 -44.909 1.00 84.69 632 LEU A C 1
ATOM 5190 O O . LEU A 1 632 ? 31.826 4.303 -45.335 1.00 84.69 632 LEU A O 1
ATOM 5194 N N . ILE A 1 633 ? 32.637 2.234 -44.989 1.00 79.56 633 ILE A N 1
ATOM 5195 C CA . ILE A 1 633 ? 33.931 2.495 -45.632 1.00 79.56 633 ILE A CA 1
ATOM 5196 C C . ILE A 1 633 ? 33.749 2.715 -47.139 1.00 79.56 633 ILE A C 1
ATOM 5198 O O . ILE A 1 633 ? 34.300 3.672 -47.680 1.00 79.56 633 ILE A O 1
ATOM 5202 N N . ILE A 1 634 ? 32.942 1.881 -47.802 1.00 78.69 634 ILE A N 1
ATOM 5203 C CA . ILE A 1 634 ? 32.657 2.003 -49.241 1.00 78.69 634 ILE A CA 1
ATOM 5204 C C . ILE A 1 634 ? 31.989 3.350 -49.545 1.00 78.69 634 ILE A C 1
ATOM 5206 O O . ILE A 1 634 ? 32.488 4.101 -50.381 1.00 78.69 634 ILE A O 1
ATOM 5210 N N . PHE A 1 635 ? 30.939 3.720 -48.804 1.00 73.25 635 PHE A N 1
ATOM 5211 C CA . PHE A 1 635 ? 30.263 5.009 -48.988 1.00 73.25 635 PHE A CA 1
ATOM 5212 C C . PHE A 1 635 ? 31.187 6.206 -48.739 1.00 73.25 635 PHE A C 1
ATOM 5214 O O . PHE A 1 635 ? 31.115 7.204 -49.461 1.00 73.25 635 PHE A O 1
ATOM 5221 N N . LYS A 1 636 ? 32.093 6.118 -47.755 1.00 69.88 636 LYS A N 1
ATOM 5222 C CA . LYS A 1 636 ? 33.106 7.157 -47.523 1.00 69.88 636 LYS A CA 1
ATOM 5223 C C . LYS A 1 636 ? 34.049 7.283 -48.723 1.00 69.88 636 LYS A C 1
ATOM 5225 O O . LYS A 1 636 ? 34.301 8.400 -49.167 1.00 69.88 636 LYS A O 1
ATOM 5230 N N . ILE A 1 637 ? 34.535 6.166 -49.266 1.00 69.69 637 ILE A N 1
ATOM 5231 C CA . ILE A 1 637 ? 35.417 6.145 -50.442 1.00 69.69 637 ILE A CA 1
ATOM 5232 C C . ILE A 1 637 ? 34.713 6.743 -51.664 1.00 69.69 637 ILE A C 1
ATOM 5234 O O . ILE A 1 637 ? 35.294 7.585 -52.347 1.00 69.69 637 ILE A O 1
ATOM 5238 N N . ASP A 1 638 ? 33.464 6.366 -51.926 1.00 70.12 638 ASP A N 1
ATOM 5239 C CA . ASP A 1 638 ? 32.726 6.860 -53.091 1.00 70.12 638 ASP A CA 1
ATOM 5240 C C . ASP A 1 638 ? 32.376 8.349 -52.977 1.00 70.12 638 ASP A C 1
ATOM 5242 O O . ASP A 1 638 ? 32.466 9.082 -53.964 1.00 70.12 638 ASP A O 1
ATOM 5246 N N . ARG A 1 639 ? 32.103 8.850 -51.766 1.00 67.12 639 ARG A N 1
ATOM 5247 C CA . ARG A 1 639 ? 31.938 10.291 -51.526 1.00 67.12 639 ARG A CA 1
ATOM 5248 C C . ARG A 1 639 ? 33.241 11.067 -51.738 1.00 67.12 639 ARG A C 1
ATOM 5250 O O . ARG A 1 639 ? 33.209 12.152 -52.311 1.00 67.12 639 ARG A O 1
ATOM 5257 N N . ILE A 1 640 ? 34.387 10.519 -51.319 1.00 64.62 640 ILE A N 1
ATOM 5258 C CA . ILE A 1 640 ? 35.703 11.127 -51.587 1.00 64.62 640 ILE A CA 1
ATOM 5259 C C . ILE A 1 640 ? 35.970 11.143 -53.104 1.00 64.62 640 ILE A C 1
ATOM 5261 O O . ILE A 1 640 ? 36.393 12.171 -53.626 1.00 64.62 640 ILE A O 1
ATOM 5265 N N . LYS A 1 641 ? 35.638 10.069 -53.841 1.00 65.75 641 LYS A N 1
ATOM 5266 C CA . LYS A 1 641 ? 35.721 10.026 -55.319 1.00 65.75 641 LYS A CA 1
ATOM 5267 C C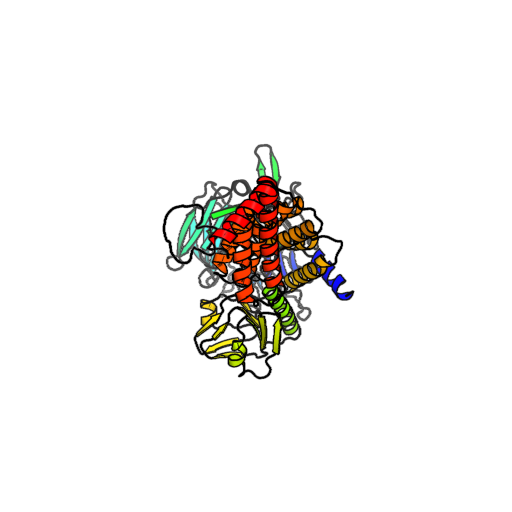 . LYS A 1 641 ? 34.866 11.084 -56.005 1.00 65.75 641 LYS A C 1
ATOM 5269 O O . LYS A 1 641 ? 35.324 11.681 -56.975 1.00 65.75 641 LYS A O 1
ATOM 5274 N N . GLN A 1 642 ? 33.658 11.333 -55.508 1.00 66.12 642 GLN A N 1
ATOM 5275 C CA . GLN A 1 642 ? 32.799 12.391 -56.041 1.00 66.12 642 GLN A CA 1
ATOM 5276 C C . GLN A 1 642 ? 33.350 13.795 -55.746 1.00 66.12 642 GLN A C 1
ATOM 5278 O O . GLN A 1 642 ? 33.306 14.649 -56.624 1.00 66.12 642 GLN A O 1
ATOM 5283 N N . LEU A 1 643 ? 33.904 14.030 -54.551 1.00 62.97 643 LEU A N 1
ATOM 5284 C CA . LEU A 1 643 ? 34.430 15.342 -54.143 1.00 62.97 643 LEU A CA 1
ATOM 5285 C C . LEU A 1 643 ? 35.776 15.697 -54.793 1.00 62.97 643 LEU A C 1
ATOM 5287 O O . LEU A 1 643 ? 36.014 16.861 -55.097 1.00 62.97 643 LEU A O 1
ATOM 5291 N N . CYS A 1 644 ? 36.657 14.719 -55.007 1.00 60.78 644 CYS A N 1
ATOM 5292 C CA . CYS A 1 644 ? 37.977 14.945 -55.607 1.00 60.78 644 CYS A CA 1
ATOM 5293 C C . CYS A 1 644 ? 37.981 14.808 -57.141 1.00 60.78 644 CYS A C 1
ATOM 5295 O O . CYS A 1 644 ? 38.996 15.087 -57.772 1.00 60.78 644 CYS A O 1
ATOM 5297 N N . GLY A 1 645 ? 36.872 14.370 -57.746 1.00 55.19 645 GLY A N 1
ATOM 5298 C CA . GLY A 1 645 ? 36.811 13.981 -59.153 1.00 55.19 645 GLY A CA 1
ATOM 5299 C C . GLY A 1 645 ? 37.513 12.639 -59.414 1.00 55.19 645 GLY A C 1
ATOM 5300 O O . GLY A 1 645 ? 38.577 12.343 -58.866 1.00 55.19 645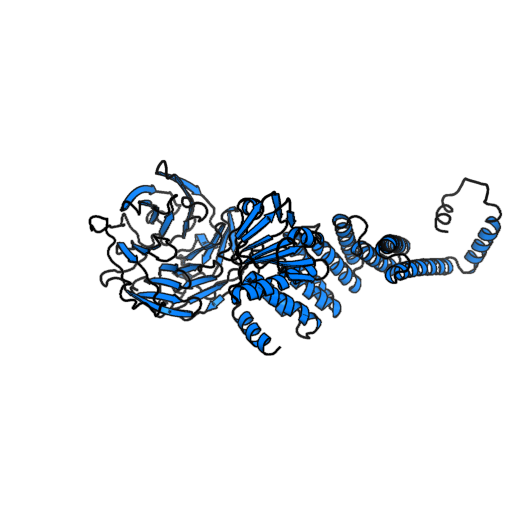 GLY A O 1
ATOM 5301 N N . TYR A 1 646 ? 36.930 11.814 -60.291 1.00 56.72 646 TYR A N 1
ATOM 5302 C CA . TYR A 1 646 ? 37.421 10.459 -60.603 1.00 56.72 646 TYR A CA 1
ATOM 5303 C C . TYR A 1 646 ? 38.903 10.434 -61.028 1.00 56.72 646 TYR A C 1
ATOM 5305 O O . TYR A 1 646 ? 39.633 9.491 -60.715 1.00 56.72 646 TYR A O 1
ATOM 5313 N N . HIS A 1 647 ? 39.370 11.498 -61.689 1.00 52.81 647 HIS A N 1
ATOM 5314 C CA . HIS A 1 647 ? 40.749 11.613 -62.154 1.00 52.81 647 HIS A CA 1
ATOM 5315 C C . HIS A 1 647 ? 41.772 11.824 -61.032 1.00 52.81 647 HIS A C 1
ATOM 5317 O O . HIS A 1 647 ? 42.843 11.222 -61.096 1.00 52.81 647 HIS A O 1
ATOM 5323 N N . PHE A 1 648 ? 41.460 12.596 -59.984 1.00 54.47 648 PHE A N 1
ATOM 5324 C CA . PHE A 1 648 ? 42.431 12.919 -58.930 1.00 54.47 648 PHE A CA 1
ATOM 5325 C C . PHE A 1 648 ? 42.781 11.691 -58.078 1.00 54.47 648 PHE A C 1
ATOM 5327 O O . PHE A 1 648 ? 43.941 11.467 -57.739 1.00 54.47 648 PHE A O 1
ATOM 5334 N N . ILE A 1 649 ? 41.796 10.833 -57.798 1.00 55.78 649 ILE A N 1
ATOM 5335 C CA . ILE A 1 649 ? 41.994 9.632 -56.974 1.00 55.78 649 ILE A CA 1
ATOM 5336 C C . ILE A 1 649 ? 42.670 8.503 -57.747 1.00 55.78 649 ILE A C 1
ATOM 5338 O O . ILE A 1 649 ? 43.475 7.788 -57.159 1.00 55.78 649 ILE A O 1
ATOM 5342 N N . SER A 1 650 ? 42.412 8.353 -59.053 1.00 54.53 650 SER A N 1
ATOM 5343 C CA . SER A 1 650 ? 43.131 7.350 -59.857 1.00 54.53 650 SER A CA 1
ATOM 5344 C C . SER A 1 650 ? 44.629 7.672 -59.942 1.00 54.53 650 SER A C 1
ATOM 5346 O O . SER A 1 650 ? 45.462 6.772 -59.843 1.00 54.53 650 SER A O 1
ATOM 5348 N N . SER A 1 651 ? 44.968 8.963 -60.030 1.00 52.34 651 SER A N 1
ATOM 5349 C CA . SER A 1 651 ? 46.346 9.454 -60.027 1.00 52.34 651 SER A CA 1
ATOM 5350 C C . SER A 1 651 ? 46.983 9.313 -58.644 1.00 52.34 651 SER A C 1
ATOM 5352 O O . SER A 1 651 ? 48.098 8.818 -58.540 1.00 52.34 651 SER A O 1
ATOM 5354 N N . PHE A 1 652 ? 46.261 9.650 -57.570 1.00 54.53 652 PHE A N 1
ATOM 5355 C CA . PHE A 1 652 ? 46.751 9.508 -56.195 1.00 54.53 652 PHE A CA 1
ATOM 5356 C C . PHE A 1 652 ? 46.951 8.037 -55.787 1.00 54.53 652 PHE A C 1
ATOM 5358 O O . PHE A 1 652 ? 47.970 7.706 -55.192 1.00 54.53 652 PHE A O 1
ATOM 5365 N N . LEU A 1 653 ? 46.042 7.126 -56.158 1.00 53.53 653 LEU A N 1
ATOM 5366 C CA . LEU A 1 653 ? 46.199 5.683 -55.923 1.00 53.53 653 LEU A CA 1
ATOM 5367 C C . LEU A 1 653 ? 47.337 5.076 -56.755 1.00 53.53 653 LEU A C 1
ATOM 5369 O O . LEU A 1 653 ? 48.050 4.223 -56.234 1.00 53.53 653 LEU A O 1
ATOM 5373 N N . LYS A 1 654 ? 47.561 5.540 -57.995 1.00 51.50 654 LYS A N 1
ATOM 5374 C CA . LYS A 1 654 ? 48.742 5.160 -58.794 1.00 51.50 654 LYS A CA 1
ATOM 5375 C C . LYS A 1 654 ? 50.049 5.649 -58.167 1.00 51.50 654 LYS A C 1
ATOM 5377 O O . LYS A 1 654 ? 51.008 4.886 -58.131 1.00 51.50 654 LYS A O 1
ATOM 5382 N N . ILE A 1 655 ? 50.078 6.873 -57.635 1.00 49.78 655 ILE A N 1
ATOM 5383 C CA . ILE A 1 655 ? 51.242 7.440 -56.932 1.00 49.78 655 ILE A CA 1
ATOM 5384 C C . ILE A 1 655 ? 51.510 6.670 -55.630 1.00 49.78 655 ILE A C 1
ATOM 5386 O O . ILE A 1 655 ? 52.651 6.316 -55.345 1.00 49.78 655 ILE A O 1
ATOM 5390 N N . VAL A 1 656 ? 50.466 6.331 -54.865 1.00 51.78 656 VAL A N 1
ATOM 5391 C CA . VAL A 1 656 ? 50.599 5.506 -53.655 1.00 51.78 656 VAL A CA 1
ATOM 5392 C C . VAL A 1 656 ? 51.071 4.088 -54.002 1.00 51.78 656 VAL A C 1
ATOM 5394 O O . VAL A 1 656 ? 51.981 3.604 -53.341 1.00 51.78 656 VAL A O 1
ATOM 5397 N N . GLN A 1 657 ? 50.556 3.458 -55.067 1.00 46.19 657 GLN A N 1
ATOM 5398 C CA . GLN A 1 657 ? 51.035 2.148 -55.543 1.00 46.19 657 GLN A CA 1
ATOM 5399 C C . GLN A 1 657 ? 52.489 2.179 -56.040 1.00 46.19 657 GLN A C 1
ATOM 5401 O O . GLN A 1 657 ? 53.234 1.233 -55.784 1.00 46.19 657 GLN A O 1
ATOM 5406 N N . GLN A 1 658 ? 52.917 3.257 -56.707 1.00 43.12 658 GLN A N 1
ATOM 5407 C CA . GLN A 1 658 ? 54.308 3.434 -57.142 1.00 43.12 658 GLN A CA 1
ATOM 5408 C C . GLN A 1 658 ? 55.268 3.683 -55.969 1.00 43.12 658 GLN A C 1
ATOM 5410 O O . GLN A 1 658 ? 56.410 3.231 -56.019 1.00 43.12 658 GLN A O 1
ATOM 5415 N N . HIS A 1 659 ? 54.817 4.326 -54.886 1.00 44.78 659 HIS A N 1
ATOM 5416 C CA . HIS A 1 659 ? 55.654 4.589 -53.710 1.00 44.78 659 HIS A CA 1
ATOM 5417 C C . HIS A 1 659 ? 55.586 3.513 -52.611 1.00 44.78 659 HIS A C 1
ATOM 5419 O O . HIS A 1 659 ? 56.487 3.451 -51.776 1.00 44.78 659 HIS A O 1
ATOM 5425 N N . THR A 1 660 ? 54.610 2.596 -52.630 1.00 41.44 660 THR A N 1
ATOM 5426 C CA . THR A 1 660 ? 54.588 1.436 -51.714 1.00 41.44 660 THR A CA 1
ATOM 5427 C C . THR A 1 660 ? 55.673 0.394 -51.990 1.00 41.44 660 THR A C 1
ATOM 5429 O O . THR A 1 660 ? 55.925 -0.439 -51.126 1.00 41.44 660 THR A O 1
ATOM 5432 N N . TYR A 1 661 ? 56.375 0.458 -53.127 1.00 37.88 661 TYR A N 1
ATOM 5433 C CA . TYR A 1 661 ? 57.533 -0.410 -53.383 1.00 37.88 661 TYR A CA 1
ATOM 5434 C C . TYR A 1 661 ? 58.841 0.103 -52.736 1.00 37.88 661 TYR A C 1
ATOM 5436 O O . TYR A 1 661 ? 59.846 -0.598 -52.757 1.00 37.88 661 TYR A O 1
ATOM 5444 N N . LEU A 1 662 ? 58.848 1.303 -52.134 1.00 37.50 662 LEU A N 1
ATOM 5445 C CA . LEU A 1 662 ? 60.062 1.933 -51.582 1.00 37.50 662 LEU A CA 1
ATOM 5446 C C . LEU A 1 662 ? 59.993 2.310 -50.091 1.00 37.50 662 LEU A C 1
ATOM 5448 O O . LEU A 1 662 ? 60.963 2.835 -49.554 1.00 37.50 662 LEU A O 1
ATOM 5452 N N . ALA A 1 663 ? 58.902 2.013 -49.381 1.00 35.72 663 ALA A N 1
ATOM 5453 C CA . ALA A 1 663 ? 58.714 2.465 -47.997 1.00 35.72 663 ALA A CA 1
ATOM 5454 C C . ALA A 1 663 ? 58.913 1.373 -46.925 1.00 35.72 663 ALA A C 1
ATOM 5456 O O . ALA A 1 663 ? 58.232 1.387 -45.902 1.00 35.72 663 ALA A O 1
ATOM 5457 N N . THR A 1 664 ? 59.869 0.454 -47.113 1.00 37.62 664 THR A N 1
ATOM 5458 C CA . THR A 1 664 ? 60.399 -0.373 -46.008 1.00 37.62 664 THR A CA 1
ATOM 5459 C C . THR A 1 664 ? 61.480 0.342 -45.191 1.00 37.62 664 THR A C 1
ATOM 5461 O O . THR A 1 664 ? 61.859 -0.164 -44.147 1.00 37.62 664 THR A O 1
ATOM 5464 N N . ASN A 1 665 ? 61.952 1.525 -45.600 1.00 34.78 665 ASN A N 1
ATOM 5465 C CA . ASN A 1 665 ? 62.934 2.309 -44.845 1.00 34.78 665 ASN A CA 1
ATOM 5466 C C . ASN A 1 665 ? 62.762 3.814 -45.110 1.00 34.78 665 ASN A C 1
ATOM 5468 O O . ASN A 1 665 ? 63.422 4.344 -45.991 1.00 34.78 665 ASN A O 1
ATOM 5472 N N . LEU A 1 666 ? 61.894 4.508 -44.365 1.00 30.08 666 LEU A N 1
ATOM 5473 C CA . LEU A 1 666 ? 62.183 5.857 -43.847 1.00 30.08 666 LEU A CA 1
ATOM 5474 C C . LEU A 1 666 ? 61.068 6.319 -42.895 1.00 30.08 666 LEU A C 1
ATOM 5476 O O . LEU A 1 666 ? 59.906 6.474 -43.266 1.00 30.08 666 LEU A O 1
ATOM 5480 N N . ILE A 1 667 ? 61.454 6.564 -41.648 1.00 41.81 667 ILE A N 1
ATOM 5481 C CA . ILE A 1 667 ? 60.673 7.271 -40.635 1.00 41.81 667 ILE A CA 1
ATOM 5482 C C . ILE A 1 667 ? 61.009 8.768 -40.763 1.00 41.81 667 ILE A C 1
ATOM 5484 O O . ILE A 1 667 ? 62.187 9.097 -40.702 1.00 41.81 667 ILE A O 1
ATOM 5488 N N . LEU A 1 668 ? 59.975 9.622 -40.883 1.00 34.12 668 LEU A N 1
ATOM 5489 C CA . LEU A 1 668 ? 59.859 11.069 -40.552 1.00 34.12 668 LEU A CA 1
ATOM 5490 C C . LEU A 1 668 ? 59.275 11.973 -41.663 1.00 34.12 668 LEU A C 1
ATOM 5492 O O . LEU A 1 668 ? 59.621 11.878 -42.831 1.00 34.12 668 LEU A O 1
ATOM 5496 N N . CYS A 1 669 ? 58.419 12.899 -41.200 1.00 28.84 669 CYS A N 1
ATOM 5497 C CA . CYS A 1 669 ? 57.813 14.065 -41.869 1.00 28.84 669 CYS A CA 1
ATOM 5498 C C . CYS A 1 669 ? 56.611 13.869 -42.822 1.00 28.84 669 CYS A C 1
ATOM 5500 O O . CYS A 1 669 ? 56.730 14.027 -44.029 1.00 28.84 669 CYS A O 1
ATOM 5502 N N . ASN A 1 670 ? 55.405 13.653 -42.270 1.00 31.88 670 ASN A N 1
ATOM 5503 C CA . ASN A 1 670 ? 54.292 14.632 -42.298 1.00 31.88 670 ASN A CA 1
ATOM 5504 C C . ASN A 1 670 ? 52.985 14.036 -41.731 1.00 31.88 670 ASN A C 1
ATOM 5506 O O . ASN A 1 670 ? 52.683 12.852 -41.883 1.00 31.88 670 ASN A O 1
ATOM 5510 N N . SER A 1 671 ? 52.203 14.870 -41.048 1.00 33.03 671 SER A N 1
ATOM 5511 C CA . SER A 1 671 ? 51.073 14.516 -40.170 1.00 33.03 671 SER A CA 1
ATOM 5512 C C . SER A 1 671 ? 49.842 13.899 -40.854 1.00 33.03 671 SER A C 1
ATOM 5514 O O . SER A 1 671 ? 48.966 13.385 -40.160 1.00 33.03 671 SER A O 1
ATOM 5516 N N . THR A 1 672 ? 49.780 13.859 -42.185 1.00 37.31 672 THR A N 1
ATOM 5517 C CA . THR A 1 672 ? 48.607 13.370 -42.934 1.00 37.31 672 THR A CA 1
ATOM 5518 C C . THR A 1 672 ? 48.663 11.871 -43.269 1.00 37.31 672 THR A C 1
ATOM 5520 O O . THR A 1 672 ? 47.625 11.249 -43.471 1.00 37.31 672 THR A O 1
ATOM 5523 N N . VAL A 1 673 ? 49.851 11.250 -43.275 1.00 39.81 673 VAL A N 1
ATOM 5524 C CA . VAL A 1 673 ? 50.043 9.842 -43.703 1.00 39.81 673 VAL A CA 1
ATOM 5525 C C . VAL A 1 673 ? 49.832 8.832 -42.561 1.00 39.81 673 VAL A C 1
ATOM 5527 O O . VAL A 1 673 ? 49.528 7.663 -42.790 1.00 39.81 673 VAL A O 1
ATOM 5530 N N . ARG A 1 674 ? 49.892 9.275 -41.298 1.00 33.62 674 ARG A N 1
ATOM 5531 C CA . ARG A 1 674 ? 49.725 8.394 -40.124 1.00 33.62 674 ARG A CA 1
ATOM 5532 C C . ARG A 1 674 ? 48.306 7.846 -39.921 1.00 33.62 674 ARG A C 1
ATOM 5534 O O . ARG A 1 674 ? 48.146 6.910 -39.143 1.00 33.62 674 ARG A O 1
ATOM 5541 N N . ILE A 1 675 ? 47.291 8.396 -40.589 1.00 41.03 675 ILE A N 1
ATOM 5542 C CA . ILE A 1 675 ? 45.893 7.976 -40.390 1.00 41.03 675 ILE A CA 1
ATOM 5543 C C . ILE A 1 675 ? 45.530 6.780 -41.286 1.00 41.03 675 ILE A C 1
ATOM 5545 O O . ILE A 1 675 ? 44.730 5.939 -40.885 1.00 41.03 675 ILE A O 1
ATOM 5549 N N . THR A 1 676 ? 46.166 6.630 -42.450 1.00 40.00 676 THR A N 1
ATOM 5550 C CA . THR A 1 676 ? 45.846 5.553 -43.402 1.00 40.00 676 THR A CA 1
ATOM 5551 C C . THR A 1 676 ? 46.550 4.232 -43.079 1.00 40.00 676 THR A C 1
ATOM 5553 O O . THR A 1 676 ? 45.962 3.174 -43.264 1.00 40.00 676 THR A O 1
ATOM 5556 N N . ALA A 1 677 ? 47.765 4.264 -42.519 1.00 36.84 677 ALA A N 1
ATOM 5557 C CA . ALA A 1 677 ? 48.538 3.049 -42.221 1.00 36.84 677 ALA A CA 1
ATOM 5558 C C . ALA A 1 677 ? 48.097 2.298 -40.946 1.00 36.84 677 ALA A C 1
ATOM 5560 O O . ALA A 1 677 ? 48.600 1.218 -40.671 1.00 36.84 677 ALA A O 1
ATOM 5561 N N . LYS A 1 678 ? 47.170 2.852 -40.151 1.00 35.25 678 LYS A N 1
ATOM 5562 C CA . LYS A 1 678 ? 46.617 2.180 -38.958 1.00 35.25 678 LYS A CA 1
ATOM 5563 C C . LYS A 1 678 ? 45.278 1.471 -39.228 1.00 35.25 678 LYS A C 1
ATOM 5565 O O . LYS A 1 678 ? 44.675 0.963 -38.288 1.00 35.25 678 LYS A O 1
ATOM 5570 N N . ILE A 1 679 ? 44.790 1.511 -40.475 1.00 43.41 679 ILE A N 1
ATOM 5571 C CA . ILE A 1 679 ? 43.453 1.044 -40.897 1.00 43.41 679 ILE A CA 1
ATOM 5572 C C . ILE A 1 679 ? 43.518 0.023 -42.058 1.00 43.41 679 ILE A C 1
ATOM 5574 O O . ILE A 1 679 ? 42.502 -0.590 -42.383 1.00 43.41 679 ILE A O 1
ATOM 5578 N N . ILE A 1 680 ? 44.694 -0.215 -42.644 1.00 38.44 680 ILE A N 1
ATOM 5579 C CA . ILE A 1 680 ? 44.967 -1.416 -43.454 1.00 38.44 680 ILE A CA 1
ATOM 5580 C C . ILE A 1 680 ? 45.548 -2.461 -42.510 1.00 38.44 680 ILE A C 1
ATOM 5582 O O . ILE A 1 680 ? 45.076 -3.618 -42.564 1.00 38.44 680 ILE A O 1
#

pLDDT: mean 84.72, std 15.09, range [28.58, 98.31]

Foldseek 3Di:
DVVVVVVVVVLVVVQFLKDWADFAPDFAFLWAWDADAQWIWIQAHQQGFWIWIAGNVVSDIDTQDGAPPPDGDAQKDKDWQDDDNQWTKIWIFAAQRTATWIFTDDDPPPPVDPNPGTYTDFDADPVRDGAGDYPDHNRQKDWDFFDPVSQWIWIAFPAFKIWIAGNNHSGTDDIDGDDDPHRHDHLWDWDAQPVHRQWIWTDDQQWTWTWGADPVVRDIDIDTAGDDPVPNQFHQWEWDDAPRFKIKTAWGWHQDPVRQIDIFQWIWMAGNVVSDIDTDPDGHPFRWGRWYWDQYPVRFKIWTAWGAGSVGDTTSIIMIRGDADDQVLAFDCQQPPDPLQLVLLQVVLVVLVVCVVVVFWWKKAKALDPCVCVQVVVQPPWDWDDRVSIIIITGGDQEAEREDAAERAHEMEGHLHEYHYPYHYHYDGAYEYEPNYHYYPNVCVRHNYRYDDSVHSHVLSVVLVVLLVCCVPDPDHLVSQLVSDPSRHDLLHLSNLVSLQSNLVSCVVVVNLVSSLVSLVSSLVSCCVPNNLQGLSNLVSLQSNLVSCVSVVVLVSNLVSLVSSLVSCCVPVPQADLSNLVSLQSNLVSCVVVPVLVSSLVSLVSSLVRCCVVPNCPDPVSVVSVVVNVVSVVVVVVVVCVVCPVVRVVVVVVVVVVCVVPPPDDDDDDDPPVVVVVPD

InterPro domains:
  IPR011043 Galactose oxidase/kelch, beta-propeller [SSF50965] (23-314)
  IPR011990 Tetratricopeptide-like helical domain superfamily [G3DSA:1.25.40.10] (470-635)
  IPR011990 Tetratricopeptide-like helical domain superfamily [SSF48452] (492-621)
  IPR015915 Kelch-type beta-propeller [G3DSA:2.120.10.80] (3-223)
  IPR015915 Kelch-type beta-propeller [G3DSA:2.120.10.80] (224-320)
  IPR019734 Tetratricopeptide repeat [PF13181] (581-607)
  IPR019734 Tetratricopeptide repeat [PS50005] (497-530)
  IPR019734 Tetratricopeptide repeat [PS50005] (539-572)
  IPR019734 Tetratricopeptide repeat [SM00028] (497-530)
  IPR019734 Tetratricopeptide repeat [SM00028] (539-572)
  IPR019734 Tetratricopeptide repeat [SM00028] (581-614)